Protein AF-A0A7S2SEN0-F1 (afdb_monomer)

Radius of gyration: 26.2 Å; Cα contacts (8 Å, |Δi|>4): 415; chains: 1; bounding box: 75×56×89 Å

Organism: NCBI:txid1034831

Secondary structure (DSSP, 8-state):
-EE-PPB-GGG-BTTB--B-----EETT-HHHHHHTT--HHHHHHHHHHHHHIIIIIISEEES---GGGEEE-TTS-EEE---TTEEE--HHHHHHHHHHHHHHHTT-HHHHHHHHHHTTSS-TTS-SHHHHHHHHHH-HHHHH--GGG--HHHHHHHHHHHHHHTT----HHHHHHHHHHHHHHHHHHHH-TT--HHHHHHHHHHHHHHH---HHHHHHHHHHHEETTEE-HHHHHHHHHHHTTSTT--HHHHHHHHHHHHHSSTTHHHHHHHHHHHHHHHHHS-HHHHHHHHHHHHHHSSPPPGGG-S-HHHHHHHHHHHHHHTSTT--HHHHHHHHHHHHHSTTHHHHHHHHHHHHHHHHHHHHHHHHTTPPPP---S-----------

Foldseek 3Di:
DADEWAWDVVPDDPVRTDTHDADFDFLLCVVVCVVLVAQSLVLLLVVLVVQLCCVLPVQKHQLAQASVQWGQGSVRHIYGRDRPRIDGDDNVRSLLVLLLLLCLLLLVLVVNLVSQCVVVFAPPPDDCVVVSVLLCVLPVVSVVDHLQQDALVSSVVSVVVSVVVHVTDDDPVVVSVSSSLNNSQVSNCSNPVSDHSSLVSLLVSLLCLLQPPPPSSVVSNCCQQDDPLAGDLVSVLVSLLSVLPDPPHDLLNSVLSVLVCCQDPVNVSVLVSVLVVVVVVVLVDDPVNVVVQVCCCVPVVDGDALVVDPDVSVSSVVSSVVSSCPRPNDPVVSVVVSVVVSCPDPRVVVSVVVSVVVVVVVVVVVVVCVVVVHDRDPDDPDDDPDDDDDDD

Structure (mmCIF, N/CA/C/O backbone):
data_AF-A0A7S2SEN0-F1
#
_entry.id   AF-A0A7S2SEN0-F1
#
loop_
_atom_site.group_PDB
_atom_site.id
_atom_site.type_symbol
_atom_site.label_atom_id
_atom_site.label_alt_id
_atom_site.label_comp_id
_atom_site.label_asym_id
_atom_site.label_entity_id
_atom_site.label_seq_id
_atom_site.pdbx_PDB_ins_code
_atom_site.Cartn_x
_atom_site.Cartn_y
_atom_site.Cartn_z
_atom_site.occupancy
_atom_site.B_iso_or_equiv
_atom_site.auth_seq_id
_atom_site.auth_comp_id
_atom_site.auth_asym_id
_atom_site.auth_atom_id
_atom_site.pdbx_PDB_model_num
ATOM 1 N N . ASP A 1 1 ? 11.481 11.919 -13.117 1.00 90.31 1 ASP A N 1
ATOM 2 C CA . ASP A 1 1 ? 12.390 10.778 -12.864 1.00 90.31 1 ASP A CA 1
ATOM 3 C C . ASP A 1 1 ? 12.234 9.613 -13.844 1.00 90.31 1 ASP A C 1
ATOM 5 O O . ASP A 1 1 ? 13.196 8.882 -14.040 1.00 90.31 1 ASP A O 1
ATOM 9 N N . VAL A 1 2 ? 11.089 9.457 -14.525 1.00 95.19 2 VAL A N 1
ATOM 10 C CA . VAL A 1 2 ? 10.879 8.403 -15.540 1.00 95.19 2 VAL A CA 1
ATOM 11 C C . VAL A 1 2 ? 11.069 8.940 -16.967 1.00 95.19 2 VAL A C 1
ATOM 13 O O . VAL A 1 2 ? 10.722 10.088 -17.253 1.00 95.19 2 VAL A O 1
ATOM 16 N N . PHE A 1 3 ? 11.618 8.116 -17.860 1.00 96.25 3 PHE A N 1
ATOM 17 C CA . PHE A 1 3 ? 11.753 8.358 -19.296 1.00 96.25 3 PHE A CA 1
ATOM 18 C C . PHE A 1 3 ? 11.053 7.248 -20.092 1.00 96.25 3 PHE A C 1
ATOM 20 O O . PHE A 1 3 ? 11.136 6.072 -19.746 1.00 96.25 3 PHE A O 1
ATOM 27 N N . ILE A 1 4 ? 10.361 7.623 -21.166 1.00 96.00 4 ILE A N 1
ATOM 28 C CA . ILE A 1 4 ? 9.697 6.684 -22.075 1.00 96.00 4 ILE A CA 1
ATOM 29 C C . ILE A 1 4 ? 10.170 7.027 -23.491 1.00 96.00 4 ILE A C 1
ATOM 31 O O . ILE A 1 4 ? 9.934 8.160 -23.923 1.00 96.00 4 ILE A O 1
ATOM 35 N N . PRO A 1 5 ? 10.828 6.097 -24.212 1.00 96.50 5 PRO A N 1
ATOM 36 C CA . PRO A 1 5 ? 11.298 6.341 -25.567 1.00 96.50 5 PRO A CA 1
ATOM 37 C C . PRO A 1 5 ? 10.140 6.707 -26.488 1.00 96.50 5 PRO A C 1
ATOM 39 O O . PRO A 1 5 ? 9.090 6.056 -26.495 1.00 96.50 5 PRO A O 1
ATOM 42 N N . ARG A 1 6 ? 10.335 7.726 -27.326 1.00 97.31 6 ARG A N 1
ATOM 43 C CA . ARG A 1 6 ? 9.335 8.056 -28.338 1.00 97.31 6 ARG A CA 1
ATOM 44 C C . ARG A 1 6 ? 9.205 6.916 -29.349 1.00 97.31 6 ARG A C 1
ATOM 46 O O . ARG A 1 6 ? 10.175 6.536 -29.997 1.00 97.31 6 ARG A O 1
ATOM 53 N N . VAL A 1 7 ? 7.987 6.423 -29.559 1.00 97.19 7 VAL A N 1
ATOM 54 C CA . VAL A 1 7 ? 7.685 5.498 -30.662 1.00 97.19 7 VAL A CA 1
ATOM 55 C C . VAL A 1 7 ? 7.633 6.272 -31.983 1.00 97.19 7 VAL A C 1
ATOM 57 O O . VAL A 1 7 ? 7.098 7.382 -32.032 1.00 97.19 7 VAL A O 1
ATOM 60 N N . TYR A 1 8 ? 8.151 5.681 -33.065 1.00 97.69 8 TYR A N 1
ATOM 61 C CA . TYR A 1 8 ? 8.058 6.196 -34.435 1.00 97.69 8 TYR A CA 1
ATOM 62 C C . TYR A 1 8 ? 7.045 5.366 -35.242 1.00 97.69 8 TYR A C 1
ATOM 64 O O . TYR A 1 8 ? 7.422 4.352 -35.841 1.00 97.69 8 TYR A O 1
ATOM 72 N N . PRO A 1 9 ? 5.757 5.770 -35.308 1.00 96.94 9 PRO A N 1
ATOM 73 C CA . PRO A 1 9 ? 4.712 4.951 -35.924 1.00 96.94 9 PRO A CA 1
ATOM 74 C C . PRO A 1 9 ? 4.934 4.717 -37.420 1.00 96.94 9 PRO A C 1
ATOM 76 O O . PRO A 1 9 ? 4.642 3.641 -37.923 1.00 96.94 9 PRO A O 1
ATOM 79 N N . THR A 1 10 ? 5.502 5.697 -38.128 1.00 97.69 10 THR A N 1
ATOM 80 C CA . THR A 1 10 ? 5.795 5.613 -39.570 1.00 97.69 10 THR A CA 1
ATOM 81 C C . THR A 1 10 ? 6.913 4.629 -39.912 1.00 97.69 10 THR A C 1
ATOM 83 O O . THR A 1 10 ? 7.006 4.193 -41.055 1.00 97.69 10 THR A O 1
ATOM 86 N N . LEU A 1 11 ? 7.752 4.281 -38.933 1.00 97.56 11 LEU A N 1
ATOM 87 C CA . LEU A 1 11 ? 8.831 3.296 -39.049 1.00 97.56 11 LEU A CA 1
ATOM 88 C C . LEU A 1 11 ? 8.476 1.977 -38.346 1.00 97.56 11 LEU A C 1
ATOM 90 O O . LEU A 1 11 ? 9.330 1.102 -38.213 1.00 97.56 11 LEU A O 1
ATOM 94 N N . SER A 1 12 ? 7.239 1.841 -37.867 1.00 98.00 12 SER A N 1
ATOM 95 C CA . SER A 1 12 ? 6.759 0.662 -37.153 1.00 98.00 12 SER A CA 1
ATOM 96 C C . SER A 1 12 ? 5.737 -0.104 -37.996 1.00 98.00 12 SER A C 1
ATOM 98 O O . SER A 1 12 ? 5.006 0.458 -38.808 1.00 98.00 12 SER A O 1
ATOM 100 N N . THR A 1 13 ? 5.689 -1.417 -37.812 1.00 97.12 13 THR A N 1
ATOM 101 C CA . THR A 1 13 ? 4.756 -2.343 -38.462 1.00 97.12 13 THR A CA 1
ATOM 102 C C . THR A 1 13 ? 4.248 -3.354 -37.435 1.00 97.12 13 THR A C 1
ATOM 104 O O . THR A 1 13 ? 4.696 -3.371 -36.293 1.00 97.12 13 THR A O 1
ATOM 107 N N . GLN A 1 14 ? 3.377 -4.276 -37.847 1.00 95.75 14 GLN A N 1
ATOM 108 C CA . GLN A 1 14 ? 2.935 -5.379 -36.983 1.00 95.75 14 GLN A CA 1
ATOM 109 C C . GLN A 1 14 ? 4.070 -6.304 -36.502 1.00 95.75 14 GLN A C 1
ATOM 111 O O . GLN A 1 14 ? 3.861 -7.071 -35.570 1.00 95.75 14 GLN A O 1
ATOM 116 N N . ARG A 1 15 ? 5.246 -6.283 -37.147 1.00 96.75 15 ARG A N 1
ATOM 117 C CA . ARG A 1 15 ? 6.385 -7.163 -36.817 1.00 96.75 15 ARG A CA 1
ATOM 118 C C . ARG A 1 15 ? 7.652 -6.414 -36.406 1.00 96.75 15 ARG A C 1
ATOM 120 O O . ARG A 1 15 ? 8.642 -7.055 -36.077 1.00 96.75 15 ARG A O 1
ATOM 127 N N . VAL A 1 16 ? 7.645 -5.083 -36.472 1.00 96.94 16 VAL A N 1
ATOM 128 C CA . VAL A 1 16 ? 8.812 -4.239 -36.187 1.00 96.94 16 VAL A CA 1
ATOM 129 C C . VAL A 1 16 ? 8.337 -3.017 -35.416 1.00 96.94 16 VAL A C 1
ATOM 131 O O . VAL A 1 16 ? 7.551 -2.241 -35.949 1.00 96.94 16 VAL A O 1
ATOM 134 N N . LEU A 1 17 ? 8.820 -2.832 -34.191 1.00 96.62 17 LEU A N 1
ATOM 135 C CA . LEU A 1 17 ? 8.613 -1.616 -33.409 1.00 96.62 17 LEU A CA 1
ATOM 136 C C . LEU A 1 17 ? 9.883 -0.768 -33.488 1.00 96.62 17 LEU A C 1
ATOM 138 O O . LEU A 1 17 ? 10.955 -1.234 -33.108 1.00 96.62 17 LEU A O 1
ATOM 142 N N . THR A 1 18 ? 9.759 0.467 -33.971 1.00 97.81 18 THR A N 1
ATOM 143 C CA . THR A 1 18 ? 10.869 1.427 -34.020 1.00 97.81 18 THR A CA 1
ATOM 144 C C . THR A 1 18 ? 10.631 2.527 -32.995 1.00 97.81 18 THR A C 1
ATOM 146 O O . THR A 1 18 ? 9.597 3.199 -33.020 1.00 97.81 18 THR A O 1
ATOM 149 N N . MET A 1 19 ? 11.603 2.737 -32.114 1.00 97.69 19 MET A N 1
ATOM 150 C CA . MET A 1 19 ? 11.551 3.724 -31.037 1.00 97.69 19 MET A CA 1
ATOM 151 C C . MET A 1 19 ? 12.854 4.517 -30.942 1.00 97.69 19 MET A C 1
ATOM 153 O O . MET A 1 19 ? 13.852 4.178 -31.578 1.00 97.69 19 MET A O 1
ATOM 157 N N . GLU A 1 20 ? 12.819 5.605 -30.182 1.00 97.69 20 GLU A N 1
ATOM 158 C CA . GLU A 1 20 ? 13.984 6.411 -29.838 1.00 97.69 20 GLU A CA 1
ATOM 159 C C . GLU A 1 20 ? 15.078 5.548 -29.214 1.00 97.69 20 GLU A C 1
ATOM 161 O O . GLU A 1 20 ? 14.821 4.731 -28.329 1.00 97.69 20 GLU A O 1
ATOM 166 N N . TRP A 1 21 ? 16.302 5.717 -29.713 1.00 96.69 21 TRP A N 1
ATOM 167 C CA . TRP A 1 21 ? 17.459 5.059 -29.133 1.00 96.69 21 TRP A CA 1
ATOM 168 C C . TRP A 1 21 ? 17.780 5.709 -27.792 1.00 96.69 21 TRP A C 1
ATOM 170 O O . TRP A 1 21 ? 17.969 6.922 -27.725 1.00 96.69 21 TRP A O 1
ATOM 180 N N . VAL A 1 22 ? 17.867 4.896 -26.743 1.00 96.25 22 VAL A N 1
ATOM 181 C CA . VAL A 1 22 ? 18.210 5.357 -25.399 1.00 96.25 22 VAL A CA 1
ATOM 182 C C . VAL A 1 22 ? 19.522 4.725 -24.983 1.00 96.25 22 VAL A C 1
ATOM 184 O O . VAL A 1 22 ? 19.644 3.501 -24.936 1.00 96.25 22 VAL A O 1
ATOM 187 N N . GLU A 1 23 ? 20.497 5.566 -24.659 1.00 94.81 23 GLU A N 1
ATOM 188 C CA . GLU A 1 23 ? 21.703 5.120 -23.975 1.00 94.81 23 GLU A CA 1
ATOM 189 C C . GLU A 1 23 ? 21.410 4.938 -22.486 1.00 94.81 23 GLU A C 1
ATOM 191 O O . GLU A 1 23 ? 20.731 5.753 -21.860 1.00 94.81 23 GLU A O 1
ATOM 196 N N . GLY A 1 24 ? 21.920 3.857 -21.908 1.00 94.12 24 GLY A N 1
ATOM 197 C CA . GLY A 1 24 ? 21.749 3.589 -20.492 1.00 94.12 24 GLY A CA 1
ATOM 198 C C . GLY A 1 24 ? 22.365 2.269 -20.063 1.00 94.12 24 GLY A C 1
ATOM 199 O O . GLY A 1 24 ? 22.841 1.478 -20.881 1.00 94.12 24 GLY A O 1
ATOM 200 N N . VAL A 1 25 ? 22.352 2.041 -18.757 1.00 94.19 25 VAL A N 1
ATOM 201 C CA . VAL A 1 25 ? 22.849 0.815 -18.121 1.00 94.19 25 VAL A CA 1
ATOM 202 C C . VAL A 1 25 ? 21.702 0.100 -17.425 1.00 94.19 25 VAL A C 1
ATOM 204 O O . VAL A 1 25 ? 20.773 0.741 -16.940 1.00 94.19 25 VAL A O 1
ATOM 207 N N . ARG A 1 26 ? 21.719 -1.233 -17.389 1.00 90.06 26 ARG A N 1
ATOM 208 C CA . ARG A 1 26 ? 20.656 -1.986 -16.710 1.00 90.06 26 ARG A CA 1
ATOM 209 C C . ARG A 1 26 ? 20.730 -1.770 -15.202 1.00 90.06 26 ARG A C 1
ATOM 211 O O . ARG A 1 26 ? 21.818 -1.641 -14.646 1.00 90.06 26 ARG A O 1
ATOM 218 N N . LEU A 1 27 ? 19.576 -1.819 -14.537 1.00 84.44 27 LEU A N 1
ATOM 219 C CA . LEU A 1 27 ? 19.478 -1.600 -13.086 1.00 84.44 27 LEU A CA 1
ATOM 220 C C . LEU A 1 27 ? 20.262 -2.635 -12.263 1.00 84.44 27 LEU A C 1
ATOM 222 O O . LEU A 1 27 ? 20.718 -2.331 -11.170 1.00 84.44 27 LEU A O 1
ATOM 226 N N . VAL A 1 28 ? 20.449 -3.842 -12.801 1.00 81.56 28 VAL A N 1
ATOM 227 C CA . VAL A 1 28 ? 21.185 -4.935 -12.141 1.00 81.56 28 VAL A CA 1
ATOM 228 C C . VAL A 1 28 ? 22.710 -4.830 -12.300 1.00 81.56 28 VAL A C 1
ATOM 230 O O . VAL A 1 28 ? 23.446 -5.655 -11.769 1.00 81.56 28 VAL A O 1
ATOM 233 N N . GLU A 1 29 ? 23.211 -3.847 -13.056 1.00 86.88 29 GLU A N 1
ATOM 234 C CA . GLU A 1 29 ? 24.643 -3.663 -13.328 1.00 86.88 29 GLU A CA 1
ATOM 235 C C . GLU A 1 29 ? 25.264 -2.623 -12.378 1.00 86.88 29 GLU A C 1
ATOM 237 O O . GLU A 1 29 ? 25.699 -1.549 -12.802 1.00 86.88 29 GLU A O 1
ATOM 242 N N . GLU A 1 30 ? 25.323 -2.953 -11.083 1.00 84.12 30 GLU A N 1
ATOM 243 C CA . GLU A 1 30 ? 25.777 -2.044 -10.015 1.00 84.12 30 GLU A CA 1
ATOM 244 C C . GLU A 1 30 ? 27.115 -1.352 -10.299 1.00 84.12 30 GLU A C 1
ATOM 246 O O . GLU A 1 30 ? 27.263 -0.158 -10.048 1.00 84.12 30 GLU A O 1
ATOM 251 N N . ASP A 1 31 ? 28.103 -2.079 -10.827 1.00 89.06 31 ASP A N 1
ATOM 252 C CA . ASP A 1 31 ? 29.435 -1.521 -11.080 1.00 89.06 31 ASP A CA 1
ATOM 253 C C . ASP A 1 31 ? 29.400 -0.405 -12.126 1.00 89.06 31 ASP A C 1
ATOM 255 O O . ASP A 1 31 ? 30.121 0.589 -12.006 1.00 89.06 31 ASP A O 1
ATOM 259 N N . LYS A 1 32 ? 28.522 -0.529 -13.127 1.00 91.81 32 LYS A N 1
ATOM 260 C CA . LYS A 1 32 ? 28.337 0.511 -14.141 1.00 91.81 32 LYS A CA 1
ATOM 261 C C . LYS A 1 32 ? 27.557 1.696 -13.588 1.00 91.81 32 LYS A C 1
ATOM 263 O O . LYS A 1 32 ? 27.936 2.832 -13.859 1.00 91.81 32 LYS A O 1
ATOM 268 N N . LEU A 1 33 ? 26.528 1.444 -12.777 1.00 91.50 33 LEU A N 1
ATOM 269 C CA . LEU A 1 33 ? 25.792 2.502 -12.079 1.00 91.50 33 LEU A CA 1
ATOM 270 C C . LEU A 1 33 ? 26.729 3.323 -11.182 1.00 91.50 33 LEU A C 1
ATOM 272 O O . LEU A 1 33 ? 26.745 4.550 -11.275 1.00 91.50 33 LEU A O 1
ATOM 276 N N . ARG A 1 34 ? 27.595 2.653 -10.407 1.00 89.38 34 ARG A N 1
ATOM 277 C CA . ARG A 1 34 ? 28.632 3.297 -9.583 1.00 89.38 34 ARG A CA 1
ATOM 278 C C . ARG A 1 34 ? 29.613 4.114 -10.422 1.00 89.38 34 ARG A C 1
ATOM 280 O O . ARG A 1 34 ? 29.915 5.249 -10.060 1.00 89.38 34 ARG A O 1
ATOM 287 N N . ALA A 1 35 ? 30.084 3.579 -11.550 1.00 92.75 35 ALA A N 1
ATOM 288 C CA . ALA A 1 35 ? 30.980 4.305 -12.454 1.00 92.75 35 ALA A CA 1
ATOM 289 C C . ALA A 1 35 ? 30.334 5.577 -13.035 1.00 92.75 35 ALA A C 1
ATOM 291 O O . ALA A 1 35 ? 31.022 6.573 -13.256 1.00 92.75 35 ALA A O 1
ATOM 292 N N . MET A 1 36 ? 29.015 5.554 -13.238 1.00 92.62 36 MET A N 1
ATOM 293 C CA . MET A 1 36 ? 28.216 6.698 -13.683 1.00 92.62 36 MET A CA 1
ATOM 294 C C . MET A 1 36 ? 27.756 7.612 -12.536 1.00 92.62 36 MET A C 1
ATOM 296 O O . MET A 1 36 ? 27.071 8.595 -12.799 1.00 92.62 36 MET A O 1
ATOM 300 N N . GLN A 1 37 ? 28.132 7.317 -11.285 1.00 94.00 37 GLN A N 1
ATOM 301 C CA . GLN A 1 37 ? 27.710 8.056 -10.084 1.00 94.00 37 GLN A CA 1
ATOM 302 C C . GLN A 1 37 ? 26.180 8.115 -9.927 1.00 94.00 37 GLN A C 1
ATOM 304 O O . GLN A 1 37 ? 25.634 9.078 -9.392 1.00 94.00 37 GLN A O 1
ATOM 309 N N . LEU A 1 38 ? 25.488 7.077 -10.399 1.00 93.56 38 LEU A N 1
ATOM 310 C CA . LEU A 1 38 ? 24.049 6.921 -10.241 1.00 93.56 38 LEU A CA 1
ATOM 311 C C . LEU A 1 38 ? 23.749 6.137 -8.969 1.00 93.56 38 LEU A C 1
ATOM 313 O O . LEU A 1 38 ? 24.438 5.165 -8.659 1.00 93.56 38 LEU A O 1
ATOM 317 N N . ASP A 1 39 ? 22.700 6.551 -8.264 1.00 89.62 39 ASP A N 1
ATOM 318 C CA . ASP A 1 39 ? 22.200 5.871 -7.074 1.00 89.62 39 ASP A CA 1
ATOM 319 C C . ASP A 1 39 ? 21.179 4.783 -7.473 1.00 89.62 39 ASP A C 1
ATOM 321 O O . ASP A 1 39 ? 20.076 5.120 -7.926 1.00 89.62 39 ASP A O 1
ATOM 325 N N . PRO A 1 40 ? 21.512 3.485 -7.324 1.00 87.69 40 PRO A N 1
ATOM 326 C CA . PRO A 1 40 ? 20.590 2.397 -7.633 1.00 87.69 40 PRO A CA 1
ATOM 327 C C . PRO A 1 40 ? 19.337 2.424 -6.753 1.00 87.69 40 PRO A C 1
ATOM 329 O O . PRO A 1 40 ? 18.260 2.077 -7.236 1.00 87.69 40 PRO A O 1
ATOM 332 N N . ALA A 1 41 ? 19.452 2.870 -5.495 1.00 87.31 41 ALA A N 1
ATOM 333 C CA . ALA A 1 41 ? 18.328 2.907 -4.562 1.00 87.31 41 ALA A CA 1
ATOM 334 C C . ALA A 1 41 ? 17.267 3.897 -5.042 1.00 87.31 41 ALA A C 1
ATOM 336 O O . ALA A 1 41 ? 16.092 3.553 -5.123 1.00 87.31 41 ALA A O 1
ATOM 337 N N . LYS A 1 42 ? 17.688 5.081 -5.498 1.00 90.12 42 LYS A N 1
ATOM 338 C CA . LYS A 1 42 ? 16.785 6.080 -6.081 1.00 90.12 42 LYS A CA 1
ATOM 339 C C . LYS A 1 42 ? 16.054 5.577 -7.334 1.00 90.12 42 LYS A C 1
ATOM 341 O O . LYS A 1 42 ? 14.884 5.899 -7.547 1.00 90.12 42 LYS A O 1
ATOM 346 N N . LEU A 1 43 ? 16.732 4.815 -8.194 1.00 92.12 43 LEU A N 1
ATOM 347 C CA . LEU A 1 43 ? 16.127 4.262 -9.413 1.00 92.12 43 LEU A CA 1
ATOM 348 C C . LEU A 1 43 ? 15.091 3.181 -9.093 1.00 92.12 43 LEU A C 1
ATOM 350 O O . LEU A 1 43 ? 14.030 3.149 -9.716 1.00 92.12 43 LEU A O 1
ATOM 354 N N . VAL A 1 44 ? 15.394 2.320 -8.120 1.00 90.31 44 VAL A N 1
ATOM 355 C CA . VAL A 1 44 ? 14.466 1.304 -7.612 1.00 90.31 44 VAL A CA 1
ATOM 356 C C . VAL A 1 44 ? 13.264 1.948 -6.929 1.00 90.31 44 VAL A C 1
ATOM 358 O O . VAL A 1 44 ? 12.138 1.570 -7.234 1.00 90.31 44 VAL A O 1
ATOM 361 N N . ASP A 1 45 ? 13.474 2.950 -6.079 1.00 88.69 45 ASP A N 1
ATOM 362 C CA . ASP A 1 45 ? 12.388 3.712 -5.456 1.00 88.69 45 ASP A CA 1
ATOM 363 C C . ASP A 1 45 ? 11.479 4.332 -6.531 1.00 88.69 45 ASP A C 1
ATOM 365 O O . ASP A 1 45 ? 10.270 4.111 -6.553 1.00 88.69 45 ASP A O 1
ATOM 369 N N . THR A 1 46 ? 12.071 4.970 -7.549 1.00 92.38 46 THR A N 1
ATOM 370 C CA . THR A 1 46 ? 11.320 5.500 -8.701 1.00 92.38 46 THR A CA 1
ATOM 371 C C . THR A 1 46 ? 10.510 4.410 -9.420 1.00 92.38 46 THR A C 1
ATOM 373 O O . THR A 1 46 ? 9.369 4.653 -9.818 1.00 92.38 46 THR A O 1
ATOM 376 N N . LEU A 1 47 ? 11.078 3.211 -9.602 1.00 93.12 47 LEU A N 1
ATOM 377 C CA . LEU A 1 47 ? 10.415 2.060 -10.227 1.00 93.12 47 LEU A CA 1
ATOM 378 C C . LEU A 1 47 ? 9.207 1.595 -9.405 1.00 93.12 47 LEU A C 1
ATOM 380 O O . LEU A 1 47 ? 8.113 1.445 -9.959 1.00 93.12 47 LEU A O 1
ATOM 384 N N . VAL A 1 48 ? 9.398 1.389 -8.103 1.00 91.12 48 VAL A N 1
ATOM 385 C CA . VAL A 1 48 ? 8.356 0.936 -7.177 1.00 91.12 48 VAL A CA 1
ATOM 386 C C . VAL A 1 48 ? 7.239 1.971 -7.103 1.00 91.12 48 VAL A C 1
ATOM 388 O O . VAL A 1 48 ? 6.089 1.640 -7.389 1.00 91.12 48 VAL A O 1
ATOM 391 N N . GLN A 1 49 ? 7.566 3.233 -6.819 1.00 89.12 49 GLN A N 1
ATOM 392 C CA . GLN A 1 49 ? 6.587 4.313 -6.688 1.00 89.12 49 GLN A CA 1
ATOM 393 C C . GLN A 1 49 ? 5.791 4.524 -7.982 1.00 89.12 49 GLN A C 1
ATOM 395 O O . GLN A 1 49 ? 4.566 4.671 -7.953 1.00 89.12 49 GLN A O 1
ATOM 400 N N . CYS A 1 50 ? 6.456 4.480 -9.143 1.00 92.31 50 CYS A N 1
ATOM 401 C CA . CYS A 1 50 ? 5.781 4.571 -10.438 1.00 92.31 50 CYS A CA 1
ATOM 402 C C . CYS A 1 50 ? 4.803 3.406 -10.653 1.00 92.31 50 CYS A C 1
ATOM 404 O O . CYS A 1 50 ? 3.665 3.630 -11.067 1.00 92.31 50 CYS A O 1
ATOM 406 N N . SER A 1 51 ? 5.219 2.181 -10.331 1.00 92.75 51 SER A N 1
ATOM 407 C CA . SER A 1 51 ? 4.404 0.979 -10.531 1.00 92.75 51 SER A CA 1
ATOM 408 C C . SER A 1 51 ? 3.211 0.913 -9.572 1.00 92.75 51 SER A C 1
ATOM 410 O O . SER A 1 51 ? 2.101 0.576 -9.987 1.00 92.75 51 SER A O 1
ATOM 412 N N . LEU A 1 52 ? 3.404 1.296 -8.306 1.00 89.44 52 LEU A N 1
ATOM 413 C CA . LEU A 1 52 ? 2.328 1.371 -7.316 1.00 89.44 52 LEU A CA 1
ATOM 414 C C . LEU A 1 52 ? 1.276 2.415 -7.709 1.00 89.44 52 LEU A C 1
ATOM 416 O O . LEU A 1 52 ? 0.085 2.110 -7.659 1.00 89.44 52 LEU A O 1
ATOM 420 N N . ARG A 1 53 ? 1.687 3.603 -8.178 1.00 88.50 53 ARG A N 1
ATOM 421 C CA . ARG A 1 53 ? 0.760 4.634 -8.689 1.00 88.50 53 ARG A CA 1
ATOM 422 C C . ARG A 1 53 ? -0.008 4.149 -9.919 1.00 88.50 53 ARG A C 1
ATOM 424 O O . ARG A 1 53 ? -1.236 4.209 -9.943 1.00 88.50 53 ARG A O 1
ATOM 431 N N . GLN A 1 54 ? 0.690 3.578 -10.901 1.00 92.25 54 GLN A N 1
ATOM 432 C CA . GLN A 1 54 ? 0.060 2.979 -12.082 1.00 92.25 54 GLN A CA 1
ATOM 433 C C . GLN A 1 54 ? -1.039 1.970 -11.707 1.00 92.25 54 GLN A C 1
ATOM 435 O O . GLN A 1 54 ? -2.137 1.994 -12.269 1.00 92.25 54 GLN A O 1
ATOM 440 N N . MET A 1 55 ? -0.759 1.105 -10.730 1.00 91.44 55 MET A N 1
ATOM 441 C CA . MET A 1 55 ? -1.671 0.048 -10.300 1.00 91.44 55 MET A CA 1
ATOM 442 C C . MET A 1 55 ? -2.822 0.562 -9.430 1.00 91.44 55 MET A C 1
ATOM 444 O O . MET A 1 55 ? -3.982 0.287 -9.739 1.00 91.44 55 MET A O 1
ATOM 448 N N . LEU A 1 56 ? -2.526 1.277 -8.344 1.00 86.44 56 LEU A N 1
ATOM 449 C CA . LEU A 1 56 ? -3.508 1.621 -7.313 1.00 86.44 56 LEU A CA 1
ATOM 450 C C . LEU A 1 56 ? -4.250 2.935 -7.599 1.00 86.44 56 LEU A C 1
ATOM 452 O O . LEU A 1 56 ? -5.418 3.076 -7.227 1.00 86.44 56 LEU A O 1
ATOM 456 N N . GLU A 1 57 ? -3.609 3.871 -8.300 1.00 84.06 57 GLU A N 1
ATOM 457 C CA . GLU A 1 57 ? -4.183 5.177 -8.624 1.00 84.06 57 GLU A CA 1
ATOM 458 C C . GLU A 1 57 ? -4.788 5.185 -10.028 1.00 84.06 57 GLU A C 1
ATOM 460 O O . GLU A 1 57 ? -5.987 5.424 -10.192 1.00 84.06 57 GLU A O 1
ATOM 465 N N . ASN A 1 58 ? -3.983 4.874 -11.047 1.00 88.69 58 ASN A N 1
ATOM 466 C CA . ASN A 1 58 ? -4.416 4.984 -12.440 1.00 88.69 58 ASN A CA 1
ATOM 467 C C . ASN A 1 58 ? -5.214 3.763 -12.919 1.00 88.69 58 ASN A C 1
ATOM 469 O O . ASN A 1 58 ? -6.030 3.887 -13.833 1.00 88.69 58 ASN A O 1
ATOM 473 N N . GLY A 1 59 ? -4.995 2.588 -12.320 1.00 90.75 59 GLY A N 1
ATOM 474 C CA . GLY A 1 59 ? -5.604 1.332 -12.760 1.00 90.75 59 GLY A CA 1
ATOM 475 C C . GLY A 1 59 ? -5.124 0.862 -14.132 1.00 90.75 59 GLY A C 1
ATOM 476 O O . GLY A 1 59 ? -5.822 0.093 -14.787 1.00 90.75 59 GLY A O 1
ATOM 477 N N . PHE A 1 60 ? -3.955 1.324 -14.576 1.00 93.94 60 PHE A N 1
ATOM 478 C CA . PHE A 1 60 ? -3.295 0.893 -15.803 1.00 93.94 60 PHE A CA 1
ATOM 479 C C . PHE A 1 60 ? -1.810 0.719 -15.514 1.00 93.94 60 PHE A C 1
ATOM 481 O O . PHE A 1 60 ? -1.113 1.699 -15.257 1.00 93.94 60 PHE A O 1
ATOM 488 N N . PHE A 1 61 ? -1.345 -0.527 -15.520 1.00 94.25 61 PHE A N 1
ATOM 489 C CA . PHE A 1 61 ? -0.051 -0.885 -14.948 1.00 94.25 61 PHE A CA 1
ATOM 490 C C . PHE A 1 61 ? 0.720 -1.885 -15.792 1.00 94.25 61 PHE A C 1
ATOM 492 O O . PHE A 1 61 ? 0.143 -2.667 -16.551 1.00 94.25 61 PHE A O 1
ATOM 499 N N . HIS A 1 62 ? 2.038 -1.859 -15.622 1.00 94.44 62 HIS A N 1
ATOM 500 C CA . HIS A 1 62 ? 2.938 -2.837 -16.206 1.00 94.44 62 HIS A CA 1
ATOM 501 C C . HIS A 1 62 ? 2.965 -4.109 -15.345 1.00 94.44 62 HIS A C 1
ATOM 503 O O . HIS A 1 62 ? 3.514 -4.114 -14.247 1.00 94.44 62 HIS A O 1
ATOM 509 N N . ALA A 1 63 ? 2.406 -5.213 -15.842 1.00 91.38 63 ALA A N 1
ATOM 510 C CA . ALA A 1 63 ? 2.275 -6.467 -15.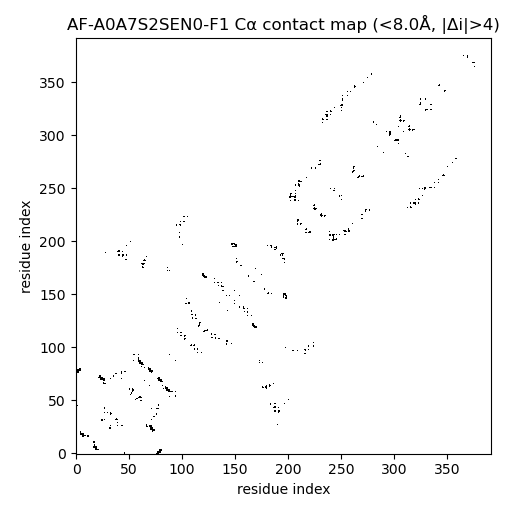095 1.00 91.38 63 ALA A CA 1
ATOM 511 C C . ALA A 1 63 ? 3.596 -7.239 -14.912 1.00 91.38 63 ALA A C 1
ATOM 513 O O . ALA A 1 63 ? 3.671 -8.148 -14.088 1.00 91.38 63 ALA A O 1
ATOM 514 N N . ASP A 1 64 ? 4.630 -6.903 -15.686 1.00 90.19 64 ASP A N 1
ATOM 515 C CA . ASP A 1 64 ? 5.954 -7.534 -15.586 1.00 90.19 64 ASP A CA 1
ATOM 516 C C . ASP A 1 64 ? 7.113 -6.567 -15.906 1.00 90.19 64 ASP A C 1
ATOM 518 O O . ASP A 1 64 ? 7.686 -6.633 -16.995 1.00 90.19 64 ASP A O 1
ATOM 522 N N . PRO A 1 65 ? 7.439 -5.604 -15.023 1.00 89.62 65 PRO A N 1
ATOM 523 C CA . PRO A 1 65 ? 8.491 -4.615 -15.268 1.00 89.62 65 PRO A CA 1
ATOM 524 C C . PRO A 1 65 ? 9.889 -5.242 -15.096 1.00 89.62 65 PRO A C 1
ATOM 526 O O . PRO A 1 65 ? 10.661 -4.884 -14.208 1.00 89.62 65 PRO A O 1
ATOM 529 N N . HIS A 1 66 ? 10.209 -6.233 -15.926 1.00 86.56 66 HIS A N 1
ATOM 530 C CA . HIS A 1 66 ? 11.425 -7.027 -15.825 1.00 86.56 66 HIS A CA 1
ATOM 531 C C . HIS A 1 66 ? 12.682 -6.165 -16.032 1.00 86.56 66 HIS A C 1
ATOM 533 O O . HIS A 1 66 ? 12.762 -5.385 -16.982 1.00 86.56 66 HIS A O 1
ATOM 539 N N . ALA A 1 67 ? 13.721 -6.369 -15.210 1.00 86.38 67 ALA A N 1
ATOM 540 C CA . ALA A 1 67 ? 14.960 -5.574 -15.250 1.00 86.38 67 ALA A CA 1
ATOM 541 C C . ALA A 1 67 ? 15.648 -5.512 -16.621 1.00 86.38 67 ALA A C 1
ATOM 543 O O . ALA A 1 67 ? 16.355 -4.554 -16.916 1.00 86.38 67 ALA A O 1
ATOM 544 N N . GLY A 1 68 ? 15.454 -6.528 -17.465 1.00 87.62 68 GLY A N 1
ATOM 545 C CA . GLY A 1 68 ? 15.987 -6.548 -18.831 1.00 87.62 68 GLY A CA 1
ATOM 546 C C . GLY A 1 68 ? 15.454 -5.425 -19.731 1.00 87.62 68 GLY A C 1
ATOM 547 O O . GLY A 1 68 ? 16.148 -5.038 -20.669 1.00 87.62 68 GLY A O 1
ATOM 548 N N . ASN A 1 69 ? 14.273 -4.891 -19.414 1.00 91.75 69 ASN A N 1
ATOM 549 C CA . ASN A 1 69 ? 13.586 -3.836 -20.158 1.00 91.75 69 ASN A CA 1
ATOM 550 C C . ASN A 1 69 ? 13.681 -2.465 -19.470 1.00 91.75 69 ASN A C 1
ATOM 552 O O . ASN A 1 69 ? 13.016 -1.518 -19.891 1.00 91.75 69 ASN A O 1
ATOM 556 N N . LEU A 1 70 ? 14.493 -2.363 -18.416 1.00 93.88 70 LEU A N 1
ATOM 557 C CA . LEU A 1 70 ? 14.692 -1.145 -17.644 1.00 93.88 70 LEU A CA 1
ATOM 558 C C . LEU A 1 70 ? 16.134 -0.660 -17.796 1.00 93.88 70 LEU A C 1
ATOM 560 O O . LEU A 1 70 ? 17.085 -1.432 -17.642 1.00 93.88 70 LEU A O 1
ATOM 564 N N . LEU A 1 71 ? 16.295 0.633 -18.067 1.00 95.31 71 LEU A N 1
ATOM 565 C CA . LEU A 1 71 ? 17.599 1.286 -18.149 1.00 95.31 71 LEU A CA 1
ATOM 566 C C . LEU A 1 71 ? 17.670 2.482 -17.204 1.00 95.31 71 LEU A C 1
ATOM 568 O O . LEU A 1 71 ? 16.704 3.217 -17.039 1.00 95.31 71 LEU A O 1
ATOM 572 N N . ALA A 1 72 ? 18.847 2.717 -16.646 1.00 96.25 72 ALA A N 1
ATOM 573 C CA . ALA A 1 72 ? 19.225 3.987 -16.057 1.00 96.25 72 ALA A CA 1
ATOM 574 C C . ALA A 1 72 ? 19.898 4.844 -17.133 1.00 96.25 72 ALA A C 1
ATOM 576 O O . ALA A 1 72 ? 20.926 4.440 -17.688 1.00 96.25 72 ALA A O 1
ATOM 577 N N . THR A 1 73 ? 19.318 6.001 -17.453 1.00 96.25 73 THR A N 1
ATOM 578 C CA . THR A 1 73 ? 19.922 6.938 -18.413 1.00 96.25 73 THR A CA 1
ATOM 579 C C . THR A 1 73 ? 21.112 7.675 -17.778 1.00 96.25 73 THR A C 1
ATOM 581 O O . THR A 1 73 ? 21.189 7.751 -16.548 1.00 96.25 73 THR A O 1
ATOM 584 N N . PRO A 1 74 ? 22.033 8.262 -18.568 1.00 93.62 74 PRO A N 1
ATOM 585 C CA . PRO A 1 74 ? 23.139 9.073 -18.048 1.00 93.62 74 PRO A CA 1
ATOM 586 C C . PRO A 1 74 ? 22.707 10.238 -17.150 1.00 93.62 74 PRO A C 1
ATOM 588 O O . PRO A 1 74 ? 23.444 10.635 -16.255 1.00 93.62 74 PRO A O 1
ATOM 591 N N . GLU A 1 75 ? 21.497 10.762 -17.348 1.00 93.88 75 GLU A N 1
ATOM 592 C CA . GLU A 1 75 ? 20.906 11.826 -16.529 1.00 93.88 75 GLU A CA 1
ATOM 593 C C . GLU A 1 75 ? 20.271 11.304 -15.227 1.00 93.88 75 GLU A C 1
ATOM 595 O O . GLU A 1 75 ? 19.667 12.080 -14.486 1.00 93.88 75 GLU A O 1
ATOM 600 N N . GLY A 1 76 ? 20.354 9.998 -14.959 1.00 93.31 76 GLY A N 1
ATOM 601 C CA . GLY A 1 76 ? 19.785 9.362 -13.774 1.00 93.31 76 GLY A CA 1
ATOM 602 C C . GLY A 1 76 ? 18.270 9.167 -13.830 1.00 93.31 76 GLY A C 1
ATOM 603 O O . GLY A 1 76 ? 17.625 9.146 -12.783 1.00 93.31 76 GLY A O 1
ATOM 604 N N . LYS A 1 77 ? 17.685 9.040 -15.030 1.00 95.88 77 LYS A N 1
ATOM 605 C CA . LYS A 1 77 ? 16.262 8.703 -15.196 1.00 95.88 77 LYS A CA 1
ATOM 606 C C . LYS A 1 77 ? 16.064 7.198 -15.344 1.00 95.88 77 LYS A C 1
ATOM 608 O O . LYS A 1 77 ? 16.883 6.519 -15.960 1.00 95.88 77 LYS A O 1
ATOM 613 N N . LEU A 1 78 ? 14.933 6.702 -14.852 1.00 96.19 78 LEU A N 1
ATOM 614 C CA . LEU A 1 78 ? 14.470 5.339 -15.097 1.00 96.19 78 LEU A CA 1
ATOM 615 C C . LEU A 1 78 ? 13.757 5.267 -16.453 1.00 96.19 78 LEU A C 1
ATOM 617 O O . LEU A 1 78 ? 12.709 5.880 -16.634 1.00 96.19 78 LEU A O 1
ATOM 621 N N . CYS A 1 79 ? 14.303 4.512 -17.397 1.00 96.44 79 CYS A N 1
ATOM 622 C CA . CYS A 1 79 ? 13.751 4.317 -18.730 1.00 96.44 79 CYS A CA 1
ATOM 623 C C . CYS A 1 79 ? 13.068 2.951 -18.864 1.00 96.44 79 CYS A C 1
ATOM 625 O O . CYS A 1 79 ? 13.688 1.925 -18.583 1.00 96.44 79 CYS A O 1
ATOM 627 N N . TYR A 1 80 ? 11.822 2.949 -19.346 1.00 95.62 80 TYR A N 1
ATOM 628 C CA . TYR A 1 80 ? 11.082 1.742 -19.724 1.00 95.62 80 TYR A CA 1
ATOM 629 C C . TYR A 1 80 ? 11.177 1.514 -21.231 1.00 95.62 80 TYR A C 1
ATOM 631 O O . TYR A 1 80 ? 10.777 2.376 -22.013 1.00 95.62 80 TYR A O 1
ATOM 639 N N . LEU A 1 81 ? 11.672 0.347 -21.641 1.00 94.50 81 LEU A N 1
ATOM 640 C CA . LEU A 1 81 ? 11.778 -0.034 -23.054 1.00 94.50 81 LEU A CA 1
ATOM 641 C C . LEU A 1 81 ? 10.593 -0.865 -23.550 1.00 94.50 81 LEU A C 1
ATOM 643 O O . LEU A 1 81 ? 10.318 -0.882 -24.748 1.00 94.50 81 LEU A O 1
ATOM 647 N N . ASP A 1 82 ? 9.922 -1.572 -22.645 1.00 93.00 82 ASP A N 1
ATOM 648 C CA . ASP A 1 82 ? 8.861 -2.520 -22.966 1.00 93.00 82 ASP A CA 1
ATOM 649 C C . ASP A 1 82 ? 7.569 -2.134 -22.244 1.00 93.00 82 ASP A C 1
ATOM 651 O O . ASP A 1 82 ? 7.590 -1.671 -21.105 1.00 93.00 82 ASP A O 1
ATOM 655 N N . PHE A 1 83 ? 6.460 -2.314 -22.954 1.00 93.56 83 PHE A N 1
ATOM 656 C CA . PHE A 1 83 ? 5.085 -2.118 -22.496 1.00 93.56 83 PHE A CA 1
ATOM 657 C C . PHE A 1 83 ? 4.179 -3.246 -23.034 1.00 93.56 83 PHE A C 1
ATOM 659 O O . PHE A 1 83 ? 2.977 -3.071 -23.222 1.00 93.56 83 PHE A O 1
ATOM 666 N N . GLY A 1 84 ? 4.746 -4.412 -23.353 1.00 90.81 84 GLY A N 1
ATOM 667 C CA . GLY A 1 84 ? 4.036 -5.545 -23.945 1.00 90.81 84 GLY A CA 1
ATOM 668 C C . GLY A 1 84 ? 3.087 -6.250 -22.976 1.00 90.81 84 GLY A C 1
ATOM 669 O O . GLY A 1 84 ? 2.135 -6.892 -23.413 1.00 90.81 84 GLY A O 1
ATOM 670 N N . MET A 1 85 ? 3.307 -6.101 -21.666 1.00 91.81 85 MET A N 1
ATOM 671 C CA . MET A 1 85 ? 2.455 -6.661 -20.612 1.00 91.81 85 MET A CA 1
ATOM 672 C C . MET A 1 85 ? 1.784 -5.572 -19.776 1.00 91.81 85 MET A C 1
ATOM 674 O O . MET A 1 85 ? 1.872 -5.566 -18.551 1.00 91.81 85 MET A O 1
ATOM 678 N N . MET A 1 86 ? 1.088 -4.649 -20.438 1.00 93.50 86 MET A N 1
ATOM 679 C CA . MET A 1 86 ? 0.203 -3.713 -19.745 1.00 93.50 86 MET A CA 1
ATOM 680 C C . MET A 1 86 ? -1.141 -4.364 -19.416 1.00 93.50 86 MET A C 1
ATOM 682 O O . MET A 1 86 ? -1.658 -5.192 -20.167 1.00 93.50 86 MET A O 1
ATOM 686 N N . SER A 1 87 ? -1.720 -4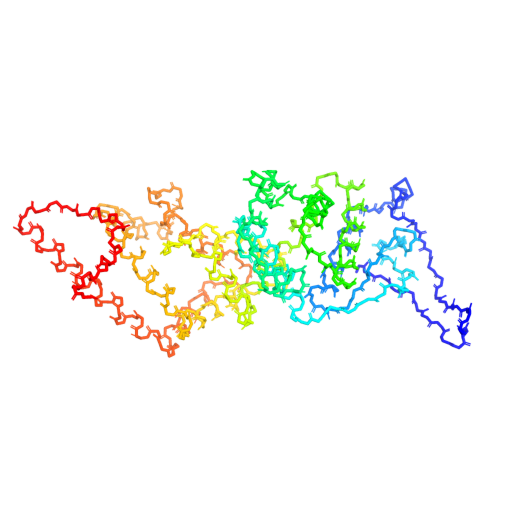.002 -18.279 1.00 92.38 87 SER A N 1
ATOM 687 C CA . SER A 1 87 ? -3.007 -4.515 -17.812 1.00 92.38 87 SER A CA 1
ATOM 688 C C . SER A 1 87 ? -3.823 -3.421 -17.139 1.00 92.38 87 SER A C 1
ATOM 690 O O . SER A 1 87 ? -3.284 -2.407 -16.695 1.00 92.38 87 SER A O 1
ATOM 692 N N . TYR A 1 88 ? -5.135 -3.634 -17.077 1.00 91.94 88 TYR A N 1
ATOM 693 C CA . TYR A 1 88 ? -6.063 -2.743 -16.393 1.00 91.94 88 TYR A CA 1
ATOM 694 C C . TYR A 1 88 ? -6.522 -3.366 -15.076 1.00 91.94 88 TYR A C 1
ATOM 696 O O . TYR A 1 88 ? -6.734 -4.576 -15.005 1.00 91.94 88 TYR A O 1
ATOM 704 N N . VAL A 1 89 ? -6.690 -2.525 -14.058 1.00 89.69 89 VAL A N 1
ATOM 705 C CA . VAL A 1 89 ? -7.320 -2.875 -12.781 1.00 89.69 89 VAL A CA 1
ATOM 706 C C . VAL A 1 89 ? -8.491 -1.933 -12.572 1.00 89.69 89 VAL A C 1
ATOM 708 O O . VAL A 1 89 ? -8.320 -0.714 -12.456 1.00 89.69 89 VAL A O 1
ATOM 711 N N . GLU A 1 90 ? -9.694 -2.490 -12.537 1.00 90.31 90 GLU A N 1
ATOM 712 C CA . GLU A 1 90 ? -10.914 -1.716 -12.347 1.00 90.31 90 GLU A CA 1
ATOM 713 C C . GLU A 1 90 ? -10.976 -1.096 -10.948 1.00 90.31 90 GLU A C 1
ATOM 715 O O . GLU A 1 90 ? -10.353 -1.580 -10.005 1.00 90.31 90 GLU A O 1
ATOM 720 N N . ALA A 1 91 ? -11.754 -0.023 -10.786 1.00 88.12 91 ALA A N 1
ATOM 721 C CA . ALA A 1 91 ? -11.822 0.705 -9.517 1.00 88.12 91 ALA A CA 1
ATOM 722 C C . ALA A 1 91 ? -12.202 -0.196 -8.330 1.00 88.12 91 ALA A C 1
ATOM 724 O O . ALA A 1 91 ? -11.551 -0.135 -7.290 1.00 88.12 91 ALA A O 1
ATOM 725 N N . HIS A 1 92 ? -13.190 -1.077 -8.516 1.00 86.50 92 HIS A N 1
ATOM 726 C CA . HIS A 1 92 ? -13.621 -2.015 -7.479 1.00 86.50 92 HIS A CA 1
ATOM 727 C C . HIS A 1 92 ? -12.513 -3.015 -7.104 1.00 86.50 92 HIS A C 1
ATOM 729 O O . HIS A 1 92 ? -12.317 -3.313 -5.933 1.00 86.50 92 HIS A O 1
ATOM 735 N N . GLN A 1 93 ? -11.717 -3.466 -8.078 1.00 88.62 93 GLN A N 1
ATOM 736 C CA . GLN A 1 93 ? -10.596 -4.379 -7.845 1.00 88.62 93 GLN A CA 1
ATOM 737 C C . GLN A 1 93 ? -9.474 -3.691 -7.066 1.00 88.62 93 GLN A C 1
ATOM 739 O O . GLN A 1 93 ? -8.900 -4.297 -6.164 1.00 88.62 93 GLN A O 1
ATOM 744 N N . ARG A 1 94 ? -9.182 -2.418 -7.373 1.00 88.50 94 ARG A N 1
ATOM 745 C CA . ARG A 1 94 ? -8.200 -1.618 -6.618 1.00 88.50 94 ARG A CA 1
ATOM 746 C C . ARG A 1 94 ? -8.618 -1.462 -5.161 1.00 88.50 94 ARG A C 1
ATOM 748 O O . ARG A 1 94 ? -7.784 -1.613 -4.274 1.00 88.50 94 ARG A O 1
ATOM 755 N N . ILE A 1 95 ? -9.907 -1.222 -4.922 1.00 88.75 95 ILE A N 1
ATOM 756 C CA . ILE A 1 95 ? -10.480 -1.181 -3.575 1.00 88.75 95 ILE A CA 1
ATOM 757 C C . ILE A 1 95 ? -10.300 -2.530 -2.869 1.00 88.75 95 ILE A C 1
ATOM 759 O O . ILE A 1 95 ? -9.774 -2.554 -1.762 1.00 88.75 95 ILE A O 1
ATOM 763 N N . SER A 1 96 ? -10.606 -3.653 -3.526 1.00 90.06 96 SER A N 1
ATOM 764 C CA . SER A 1 96 ? -10.409 -4.981 -2.929 1.00 90.06 96 SER A CA 1
ATOM 765 C C . SER A 1 96 ? -8.943 -5.293 -2.607 1.00 90.06 96 SER A C 1
ATOM 767 O O . SER A 1 96 ? -8.668 -5.955 -1.613 1.00 90.06 96 SER A O 1
ATOM 769 N N . ILE A 1 97 ? -7.979 -4.803 -3.396 1.00 88.75 97 ILE A N 1
ATOM 770 C CA . ILE A 1 97 ? -6.545 -4.937 -3.071 1.00 88.75 97 ILE A CA 1
ATOM 771 C C . ILE A 1 97 ? -6.215 -4.168 -1.786 1.00 88.75 97 ILE A C 1
ATOM 773 O O . ILE A 1 97 ? -5.522 -4.692 -0.915 1.00 88.75 97 ILE A O 1
ATOM 777 N N . ILE A 1 98 ? -6.734 -2.945 -1.651 1.00 88.50 98 ILE A N 1
ATOM 778 C CA . ILE A 1 98 ? -6.564 -2.122 -0.448 1.00 88.50 98 ILE A CA 1
ATOM 779 C C . ILE A 1 98 ? -7.198 -2.820 0.767 1.00 88.50 98 ILE A C 1
ATOM 781 O O . ILE A 1 98 ? -6.532 -2.963 1.792 1.00 88.50 98 ILE A O 1
ATOM 785 N N . GLU A 1 99 ? -8.437 -3.315 0.646 1.00 88.38 99 GLU A N 1
ATOM 786 C CA . GLU A 1 99 ? -9.116 -4.091 1.697 1.00 88.38 99 GLU A CA 1
ATOM 787 C C . GLU A 1 99 ? -8.296 -5.328 2.098 1.00 88.38 99 GLU A C 1
ATOM 789 O O . GLU A 1 99 ? -8.106 -5.583 3.287 1.00 88.38 99 GLU A O 1
ATOM 794 N N . ALA A 1 100 ? -7.746 -6.071 1.131 1.00 88.88 100 ALA A N 1
ATOM 795 C CA . ALA A 1 100 ? -6.964 -7.275 1.402 1.00 88.88 100 ALA A CA 1
ATOM 796 C C . ALA A 1 100 ? -5.704 -6.971 2.223 1.00 88.88 100 ALA A C 1
ATOM 798 O O . ALA A 1 100 ? -5.435 -7.657 3.211 1.00 88.88 100 ALA A O 1
ATOM 799 N N . VAL A 1 101 ? -4.957 -5.919 1.864 1.00 84.88 101 VAL A N 1
ATOM 800 C CA . VAL A 1 101 ? -3.779 -5.493 2.639 1.00 84.88 101 VAL A CA 1
ATOM 801 C C . VAL A 1 101 ? -4.194 -5.034 4.036 1.00 84.88 101 VAL A C 1
ATOM 803 O O . VAL A 1 101 ? -3.548 -5.401 5.016 1.00 84.88 101 VAL A O 1
ATOM 806 N N . VAL A 1 102 ? -5.296 -4.290 4.149 1.00 81.44 102 VAL A N 1
ATOM 807 C CA . VAL A 1 102 ? -5.845 -3.847 5.435 1.00 81.44 102 VAL A CA 1
ATOM 808 C C . VAL A 1 102 ? -6.202 -5.036 6.331 1.00 81.44 102 VAL A C 1
ATOM 810 O O . VAL A 1 102 ? -5.793 -5.058 7.494 1.00 81.44 102 VAL A O 1
ATOM 813 N N . HIS A 1 103 ? -6.924 -6.036 5.827 1.00 85.25 103 HIS A N 1
ATOM 814 C CA . HIS A 1 103 ? -7.288 -7.214 6.615 1.00 85.25 103 HIS A CA 1
ATOM 815 C C . HIS A 1 103 ? -6.062 -8.047 6.997 1.00 85.25 103 HIS A C 1
ATOM 817 O O . HIS A 1 103 ? -5.955 -8.471 8.148 1.00 85.25 103 HIS A O 1
ATOM 823 N N . LEU A 1 104 ? -5.102 -8.206 6.080 1.00 83.19 104 LEU A N 1
ATOM 824 C CA . LEU A 1 104 ? -3.852 -8.923 6.334 1.00 83.19 104 LEU A CA 1
ATOM 825 C C . LEU A 1 104 ? -3.031 -8.257 7.449 1.00 83.19 104 LEU A C 1
ATOM 827 O O . LEU A 1 104 ? -2.677 -8.907 8.430 1.00 83.19 104 LEU A O 1
ATOM 831 N N . VAL A 1 105 ? -2.787 -6.947 7.345 1.00 76.56 105 VAL A N 1
ATOM 832 C CA . VAL A 1 105 ? -2.032 -6.164 8.342 1.00 76.56 105 VAL A CA 1
ATOM 833 C C . VAL A 1 105 ? -2.723 -6.156 9.709 1.00 76.56 105 VAL A C 1
ATOM 835 O O . VAL A 1 105 ? -2.069 -6.145 10.754 1.00 76.56 105 VAL A O 1
ATOM 838 N N . ASN A 1 106 ? -4.056 -6.173 9.728 1.00 74.44 106 ASN A N 1
ATOM 839 C CA . ASN A 1 106 ? -4.827 -6.206 10.970 1.00 74.44 106 ASN A CA 1
ATOM 840 C C . ASN A 1 106 ? -5.071 -7.611 11.517 1.00 74.44 106 ASN A C 1
ATOM 842 O O . ASN A 1 106 ? -5.686 -7.724 12.582 1.00 74.44 106 ASN A O 1
ATOM 846 N N . ARG A 1 107 ? -4.581 -8.651 10.828 1.00 80.12 107 ARG A N 1
ATOM 847 C CA . ARG A 1 107 ? -4.786 -10.059 11.196 1.00 80.12 107 ARG A CA 1
ATOM 848 C C . ARG A 1 107 ? -6.275 -10.390 11.320 1.00 80.12 107 ARG A C 1
ATOM 850 O O . ARG A 1 107 ? -6.695 -11.140 12.196 1.00 80.12 107 ARG A O 1
ATOM 857 N N . ASP A 1 108 ? -7.086 -9.765 10.473 1.00 82.50 108 ASP A N 1
ATOM 858 C CA . ASP A 1 108 ? -8.517 -10.022 10.364 1.00 82.50 108 ASP A CA 1
ATOM 859 C C . ASP A 1 108 ? -8.755 -11.043 9.250 1.00 82.50 108 ASP A C 1
ATOM 861 O O . ASP A 1 108 ? -9.236 -10.726 8.160 1.00 82.50 108 ASP A O 1
ATOM 865 N N . PHE A 1 109 ? -8.339 -12.284 9.514 1.00 88.31 109 PHE A N 1
ATOM 866 C CA . PHE A 1 109 ? -8.411 -13.367 8.534 1.00 88.31 109 PHE A CA 1
ATOM 867 C C . PHE A 1 109 ? -9.848 -13.755 8.197 1.00 88.31 109 PHE A C 1
ATOM 869 O O . PHE A 1 109 ? -10.104 -14.188 7.076 1.00 88.31 109 PHE A O 1
ATOM 876 N N . TYR A 1 110 ? -10.792 -13.534 9.116 1.00 89.44 110 TYR A N 1
ATOM 877 C CA . TYR A 1 110 ? -12.213 -13.713 8.836 1.00 89.44 110 TYR A CA 1
ATOM 878 C C . TYR A 1 110 ? -12.687 -12.741 7.753 1.00 89.44 110 TYR A C 1
ATOM 880 O O . TYR A 1 110 ? -13.216 -13.171 6.726 1.00 89.44 110 TYR A O 1
ATOM 888 N N . SER A 1 111 ? -12.440 -11.439 7.923 1.00 89.00 111 SER A N 1
ATOM 889 C CA . SER A 1 111 ? -12.801 -10.451 6.900 1.00 89.00 111 SER A CA 1
ATOM 890 C C . SER A 1 111 ? -12.019 -10.658 5.599 1.00 89.00 111 SER A C 1
ATOM 892 O O . SER A 1 111 ? -12.592 -10.502 4.522 1.00 89.00 111 SER A O 1
ATOM 894 N N . LEU A 1 112 ? -10.755 -11.099 5.673 1.00 90.75 112 LEU A N 1
ATOM 895 C CA . LEU A 1 112 ? -9.962 -11.462 4.493 1.00 90.75 112 LEU A CA 1
ATOM 896 C C . LEU A 1 112 ? -10.578 -12.638 3.716 1.00 90.75 112 LEU A C 1
ATOM 898 O O . LEU A 1 112 ? -10.719 -12.555 2.499 1.00 90.75 112 LEU A O 1
ATOM 902 N N . ALA A 1 113 ? -10.994 -13.709 4.397 1.00 92.12 113 ALA A N 1
ATOM 903 C CA . ALA A 1 113 ? -11.638 -14.854 3.755 1.00 92.12 113 ALA A CA 1
ATOM 904 C C . ALA A 1 113 ? -12.985 -14.462 3.124 1.00 92.12 113 ALA A C 1
ATOM 906 O O . ALA A 1 113 ? -13.281 -14.826 1.987 1.00 92.12 113 ALA A O 1
ATOM 907 N N . ARG A 1 114 ? -13.778 -13.628 3.810 1.00 91.88 114 ARG A N 1
ATOM 908 C CA . ARG A 1 114 ? -15.026 -13.075 3.257 1.00 91.88 114 ARG A CA 1
ATOM 909 C C . ARG A 1 114 ? -14.785 -12.163 2.055 1.00 91.88 114 ARG A C 1
ATOM 911 O O . ARG A 1 114 ? -15.592 -12.148 1.125 1.00 91.88 114 ARG A O 1
ATOM 918 N N . LEU A 1 115 ? -13.687 -11.413 2.051 1.00 92.00 115 LEU A N 1
ATOM 919 C CA . LEU A 1 115 ? -13.261 -10.634 0.896 1.00 92.00 115 LEU A CA 1
ATOM 920 C C . LEU A 1 115 ? -12.875 -11.548 -0.275 1.00 92.00 115 LEU A C 1
ATOM 922 O O . LEU A 1 115 ? -13.290 -11.277 -1.396 1.00 92.00 115 LEU A O 1
ATOM 926 N N . TYR A 1 116 ? -12.173 -12.655 -0.033 1.00 92.00 116 TYR A N 1
ATOM 927 C CA . TYR A 1 116 ? -11.856 -13.641 -1.071 1.00 92.00 116 TYR A CA 1
ATOM 928 C C . TYR A 1 116 ? -13.104 -14.269 -1.701 1.00 92.00 116 TYR A C 1
ATOM 930 O O . TYR A 1 116 ? -13.145 -14.411 -2.922 1.00 92.00 116 TYR A O 1
ATOM 938 N N . VAL A 1 117 ? -14.159 -14.537 -0.924 1.00 91.81 117 VAL A N 1
ATOM 939 C CA . VAL A 1 117 ? -15.470 -14.917 -1.486 1.00 91.81 117 VAL A CA 1
ATOM 940 C C . VAL A 1 117 ? -15.999 -13.819 -2.418 1.00 91.81 117 VAL A C 1
ATOM 942 O O . VAL A 1 117 ? -16.336 -14.077 -3.570 1.00 91.81 117 VAL A O 1
ATOM 945 N N . ARG A 1 118 ? -15.988 -12.557 -1.966 1.00 90.62 118 ARG A N 1
ATOM 946 C CA . ARG A 1 118 ? -16.457 -11.395 -2.750 1.00 90.62 118 ARG A CA 1
ATOM 947 C C . ARG A 1 118 ? -15.661 -11.176 -4.043 1.00 90.62 118 ARG A C 1
ATOM 949 O O . ARG A 1 118 ? -16.215 -10.724 -5.039 1.00 90.62 118 ARG A O 1
ATOM 956 N N . MET A 1 119 ? -14.365 -11.484 -4.022 1.00 89.94 119 MET A N 1
ATOM 957 C CA . MET A 1 119 ? -13.464 -11.398 -5.177 1.00 89.94 119 MET A CA 1
ATOM 958 C C . MET A 1 119 ? -13.618 -12.586 -6.143 1.00 89.94 119 MET A C 1
ATOM 960 O O . MET A 1 119 ? -12.958 -12.615 -7.183 1.00 89.94 119 MET A O 1
ATOM 964 N N . GLY A 1 120 ? -14.473 -13.561 -5.813 1.00 89.00 120 GLY A N 1
ATOM 965 C CA . GLY A 1 120 ? -14.687 -14.773 -6.600 1.00 89.00 120 GLY A CA 1
ATOM 966 C C . GLY A 1 120 ? -13.545 -15.782 -6.491 1.00 89.00 120 GLY A C 1
ATOM 967 O O . GLY A 1 120 ? -13.37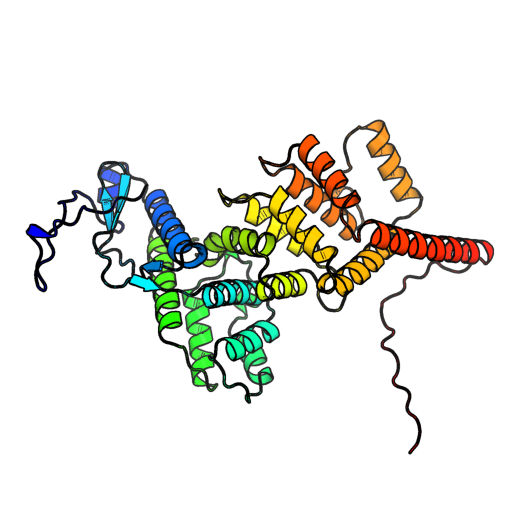8 -16.610 -7.383 1.00 89.00 120 GLY A O 1
ATOM 968 N N . PHE A 1 121 ? -12.730 -15.692 -5.437 1.00 91.00 121 PHE A N 1
ATOM 969 C CA . PHE A 1 121 ? -11.637 -16.635 -5.196 1.00 91.00 121 PHE A CA 1
ATOM 970 C C . PHE A 1 121 ? -12.137 -17.913 -4.558 1.00 91.00 121 PHE A C 1
ATOM 972 O O . PHE A 1 121 ? -11.605 -18.979 -4.830 1.00 91.00 121 PHE A O 1
ATOM 979 N N . ILE A 1 122 ? -13.145 -17.777 -3.707 1.00 92.44 122 ILE A N 1
ATOM 980 C CA . ILE A 1 122 ? -13.798 -18.861 -2.992 1.00 92.44 122 ILE A CA 1
ATOM 981 C C . ILE A 1 122 ? -15.275 -18.831 -3.421 1.00 92.44 122 ILE A C 1
ATOM 983 O O . ILE A 1 122 ? -15.839 -17.735 -3.507 1.00 92.44 122 ILE A O 1
ATOM 987 N N . PRO A 1 123 ? -15.906 -19.980 -3.717 1.00 91.50 123 PRO A N 1
ATOM 988 C CA . PRO A 1 123 ? -17.341 -20.046 -3.988 1.00 91.50 123 PRO A CA 1
ATOM 989 C C . PRO A 1 123 ? -18.187 -19.466 -2.841 1.00 91.50 123 PRO A C 1
ATOM 991 O O . PRO A 1 123 ? -17.802 -19.527 -1.675 1.00 91.50 123 PRO A O 1
ATOM 994 N N . GLU A 1 124 ? -19.348 -18.888 -3.162 1.00 90.25 124 GLU A N 1
ATOM 995 C CA . GLU A 1 124 ? -20.214 -18.205 -2.180 1.00 90.25 124 GLU A CA 1
ATOM 996 C C . GLU A 1 124 ? -20.828 -19.139 -1.127 1.00 90.25 124 GLU A C 1
ATOM 998 O O . GLU A 1 124 ? -21.222 -18.680 -0.054 1.00 90.25 124 GLU A O 1
ATOM 1003 N N . ASP A 1 125 ? -20.934 -20.428 -1.439 1.00 90.88 125 ASP A N 1
ATOM 1004 C CA . ASP A 1 125 ? -21.528 -21.476 -0.614 1.00 90.88 125 ASP A CA 1
ATOM 1005 C C . ASP A 1 125 ? -20.524 -22.205 0.292 1.00 90.88 125 ASP A C 1
ATOM 1007 O O . ASP A 1 125 ? -20.931 -23.053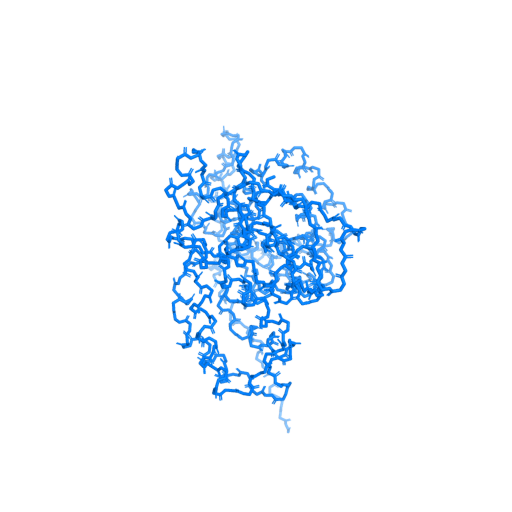 1.088 1.00 90.88 125 ASP A O 1
ATOM 1011 N N . GLU A 1 126 ? -19.237 -21.861 0.210 1.00 90.88 126 GLU A N 1
ATOM 1012 C CA . GLU A 1 126 ? -18.196 -22.474 1.032 1.00 90.88 126 GLU A CA 1
ATOM 1013 C C . GLU A 1 126 ? -18.159 -21.922 2.460 1.00 90.88 126 GLU A C 1
ATOM 1015 O O . GLU A 1 126 ? -18.302 -20.720 2.709 1.00 90.88 126 GLU A O 1
ATOM 1020 N N . ASP A 1 127 ? -17.903 -22.826 3.406 1.00 91.50 127 ASP A N 1
ATOM 1021 C CA . ASP A 1 127 ? -17.637 -22.482 4.799 1.00 91.50 127 ASP A CA 1
ATOM 1022 C C . ASP A 1 127 ? -16.240 -21.851 4.905 1.00 91.50 127 ASP A C 1
ATOM 1024 O O . ASP A 1 127 ? -15.228 -22.476 4.572 1.00 91.50 127 ASP A O 1
ATOM 1028 N N . VAL A 1 128 ? -16.172 -20.592 5.346 1.00 92.31 128 VAL A N 1
ATOM 1029 C CA . VAL A 1 128 ? -14.904 -19.854 5.404 1.00 92.31 128 VAL A CA 1
ATOM 1030 C C . VAL A 1 128 ? -14.119 -20.168 6.671 1.00 92.31 128 VAL A C 1
ATOM 1032 O O . VAL A 1 128 ? -12.913 -19.942 6.706 1.00 92.31 128 VAL A O 1
ATOM 1035 N N . GLU A 1 129 ? -14.753 -20.713 7.704 1.00 94.19 129 GLU A N 1
ATOM 1036 C CA . GLU A 1 129 ? -14.152 -20.959 9.010 1.00 94.19 129 GLU A CA 1
ATOM 1037 C C . GLU A 1 129 ? -12.911 -21.876 8.931 1.00 94.19 129 GLU A C 1
ATOM 1039 O O . GLU A 1 129 ? -11.870 -21.509 9.488 1.00 94.19 129 GLU A O 1
ATOM 1044 N N . PRO A 1 130 ? -12.926 -23.007 8.194 1.00 92.50 130 PRO A N 1
ATOM 1045 C CA . PRO A 1 130 ? -11.726 -23.812 7.959 1.00 92.50 130 PRO A CA 1
ATOM 1046 C C . PRO A 1 130 ? -10.600 -23.047 7.247 1.00 92.50 130 PRO A C 1
ATOM 1048 O O . PRO A 1 130 ? -9.425 -23.226 7.572 1.00 92.50 130 PRO A O 1
ATOM 1051 N N . ILE A 1 131 ? -10.953 -22.163 6.309 1.00 91.12 131 ILE A N 1
ATOM 1052 C CA . ILE A 1 131 ? -10.001 -21.347 5.543 1.00 91.12 131 ILE A CA 1
ATOM 1053 C C . ILE A 1 131 ? -9.357 -20.300 6.451 1.00 91.12 131 ILE A C 1
ATOM 1055 O O . ILE A 1 131 ? -8.154 -20.066 6.367 1.00 91.12 131 ILE A O 1
ATOM 1059 N N . VAL A 1 132 ? -10.130 -19.694 7.356 1.00 91.56 132 VAL A N 1
ATOM 1060 C CA . VAL A 1 132 ? -9.627 -18.741 8.356 1.00 91.56 132 VAL A CA 1
ATOM 1061 C C . VAL A 1 132 ? -8.573 -19.399 9.241 1.00 91.56 132 VAL A C 1
ATOM 1063 O O . VAL A 1 132 ? -7.485 -18.847 9.397 1.00 91.56 132 VAL A O 1
ATOM 1066 N N . VAL A 1 133 ? -8.847 -20.605 9.745 1.00 90.56 133 VAL A N 1
ATOM 1067 C CA . VAL A 1 133 ? -7.881 -21.370 10.551 1.00 90.56 133 VAL A CA 1
ATOM 1068 C C . VAL A 1 133 ? -6.626 -21.705 9.739 1.00 90.56 133 VAL A C 1
ATOM 1070 O O . VAL A 1 133 ? -5.509 -21.602 10.247 1.00 90.56 133 VAL A O 1
ATOM 1073 N N . ALA A 1 134 ? -6.777 -22.075 8.464 1.00 89.31 134 ALA A N 1
ATOM 1074 C CA . ALA A 1 134 ? -5.640 -22.330 7.583 1.00 89.31 134 ALA A CA 1
ATOM 1075 C C . ALA A 1 134 ? -4.793 -21.066 7.346 1.00 89.31 134 ALA A C 1
ATOM 1077 O O . ALA A 1 134 ? -3.567 -21.128 7.432 1.00 89.31 134 ALA A O 1
ATOM 1078 N N . LEU A 1 135 ? -5.429 -19.912 7.120 1.00 87.00 135 LEU A N 1
ATOM 1079 C CA . LEU A 1 135 ? -4.759 -18.617 6.961 1.00 87.00 135 LEU A CA 1
ATOM 1080 C C . LEU A 1 135 ? -3.976 -18.220 8.218 1.00 87.00 135 LEU A C 1
ATOM 1082 O O . LEU A 1 135 ? -2.815 -17.825 8.105 1.00 87.00 135 LEU A O 1
ATOM 1086 N N . GLU A 1 136 ? -4.575 -18.371 9.401 1.00 86.25 136 GLU A N 1
ATOM 1087 C CA . GLU A 1 136 ? -3.921 -18.110 10.690 1.00 86.25 136 GLU A CA 1
ATOM 1088 C C . GLU A 1 136 ? -2.678 -18.992 10.885 1.00 86.25 136 GLU A C 1
ATOM 1090 O O . GLU A 1 136 ? -1.618 -18.501 11.275 1.00 86.25 136 GLU A O 1
ATOM 1095 N N . ASN A 1 137 ? -2.781 -20.281 10.548 1.00 83.75 137 ASN A N 1
ATOM 1096 C CA . ASN A 1 137 ? -1.686 -21.241 10.694 1.00 83.75 137 ASN A CA 1
ATOM 1097 C C . ASN A 1 137 ? -0.579 -21.077 9.646 1.00 83.75 137 ASN A C 1
ATOM 1099 O O . ASN A 1 137 ? 0.585 -21.350 9.940 1.00 83.75 137 ASN A O 1
ATOM 1103 N N . ALA A 1 138 ? -0.918 -20.666 8.422 1.00 78.38 138 ALA A N 1
ATOM 1104 C CA . ALA A 1 138 ? 0.051 -20.493 7.343 1.00 78.38 138 ALA A CA 1
ATOM 1105 C C . ALA A 1 138 ? 0.866 -19.207 7.508 1.00 78.38 138 ALA A C 1
ATOM 1107 O O . ALA A 1 138 ? 2.025 -19.138 7.091 1.00 78.38 138 ALA A O 1
ATOM 1108 N N . LEU A 1 139 ? 0.290 -18.184 8.143 1.00 73.00 139 LEU A N 1
ATOM 1109 C CA . LEU A 1 139 ? 0.871 -16.850 8.271 1.00 73.00 139 LEU A CA 1
ATOM 1110 C C . LEU A 1 139 ? 1.278 -16.496 9.725 1.00 73.00 139 LEU A C 1
ATOM 1112 O O . LEU A 1 139 ? 1.020 -15.369 10.148 1.00 73.00 139 LEU A O 1
ATOM 1116 N N . PRO A 1 140 ? 1.988 -17.365 10.484 1.00 64.94 140 PRO A N 1
ATOM 1117 C CA . PRO A 1 140 ? 2.391 -17.060 11.858 1.00 64.94 140 PRO A CA 1
ATOM 1118 C C . PRO A 1 140 ? 3.391 -15.901 11.898 1.00 64.94 140 PRO A C 1
ATOM 1120 O O . PRO A 1 140 ? 3.325 -15.050 12.772 1.00 64.94 140 PRO A O 1
ATOM 1123 N N . ASP A 1 141 ? 4.235 -15.777 10.871 1.00 61.31 141 ASP A N 1
ATOM 1124 C CA . ASP A 1 141 ? 5.129 -14.626 10.745 1.00 61.31 141 ASP A CA 1
ATOM 1125 C C . ASP A 1 141 ? 4.337 -13.322 10.589 1.00 61.31 141 ASP A C 1
ATOM 1127 O O . ASP A 1 141 ? 4.751 -12.313 11.123 1.00 61.31 141 ASP A O 1
ATOM 1131 N N . VAL A 1 142 ? 3.166 -13.322 9.936 1.00 58.53 142 VAL A N 1
ATOM 1132 C CA . VAL A 1 142 ? 2.281 -12.136 9.855 1.00 58.53 142 VAL A CA 1
ATOM 1133 C C . VAL A 1 142 ? 1.594 -11.865 11.200 1.00 58.53 142 VAL A C 1
ATOM 1135 O O . VAL A 1 142 ? 1.292 -10.714 11.536 1.00 58.53 142 VAL A O 1
ATOM 1138 N N . LEU A 1 143 ? 1.363 -12.920 11.989 1.00 56.28 143 LEU A N 1
ATOM 1139 C CA . LEU A 1 143 ? 0.827 -12.839 13.347 1.00 56.28 143 LEU A CA 1
ATOM 1140 C C . LEU A 1 143 ? 1.804 -12.233 14.359 1.00 56.28 143 LEU A C 1
ATOM 1142 O O . LEU A 1 143 ? 1.335 -11.780 15.397 1.00 56.28 143 LEU A O 1
ATOM 1146 N N . ASP A 1 144 ? 3.100 -12.145 14.062 1.00 54.72 144 ASP A N 1
ATOM 1147 C CA . ASP A 1 144 ? 4.090 -11.533 14.962 1.00 54.72 144 ASP A CA 1
ATOM 1148 C C . ASP A 1 144 ? 4.845 -10.352 14.330 1.00 54.72 144 ASP A C 1
ATOM 1150 O O . ASP A 1 144 ? 5.300 -9.465 15.049 1.00 54.72 144 ASP A O 1
ATOM 1154 N N . ALA A 1 145 ? 4.883 -10.265 12.999 1.00 59.25 145 ALA A N 1
ATOM 1155 C CA . ALA A 1 145 ? 5.569 -9.215 12.257 1.00 59.25 145 ALA A CA 1
ATOM 1156 C C . ALA A 1 145 ? 4.848 -7.864 12.289 1.00 59.25 145 ALA A C 1
ATOM 1158 O O . ALA A 1 145 ? 3.612 -7.768 12.269 1.00 59.25 145 ALA A O 1
ATOM 1159 N N . SER A 1 146 ? 5.654 -6.807 12.245 1.00 61.50 146 SER A N 1
ATOM 1160 C CA . SER A 1 146 ? 5.225 -5.478 11.821 1.00 61.50 146 SER A CA 1
ATOM 1161 C C . SER A 1 146 ? 4.974 -5.449 10.305 1.00 61.50 146 SER A C 1
ATOM 1163 O O . SER A 1 146 ? 5.504 -6.269 9.556 1.00 61.50 146 SER A O 1
ATOM 1165 N N . VAL A 1 147 ? 4.197 -4.472 9.819 1.00 62.31 147 VAL A N 1
ATOM 1166 C CA . VAL A 1 147 ? 3.985 -4.250 8.367 1.00 62.31 147 VAL A CA 1
ATOM 1167 C C . VAL A 1 147 ? 5.322 -4.197 7.614 1.00 62.31 147 VAL A C 1
ATOM 1169 O O . VAL A 1 147 ? 5.436 -4.755 6.526 1.00 62.31 147 VAL A O 1
ATOM 1172 N N . GLY A 1 148 ? 6.329 -3.618 8.282 1.00 61.59 148 GLY A N 1
ATOM 1173 C CA . GLY A 1 148 ? 7.727 -3.485 7.882 1.00 61.59 148 GLY A CA 1
ATOM 1174 C C . GLY A 1 148 ? 8.446 -4.775 7.500 1.00 61.59 148 GLY A C 1
ATOM 1175 O O . GLY A 1 148 ? 9.456 -4.708 6.813 1.00 61.59 148 GLY A O 1
ATOM 1176 N N . GLU A 1 149 ? 7.957 -5.934 7.933 1.00 68.19 149 GLU A N 1
ATOM 1177 C CA . GLU A 1 149 ? 8.649 -7.220 7.791 1.00 68.19 149 GLU A CA 1
ATOM 1178 C C . GLU A 1 149 ? 7.947 -8.159 6.795 1.00 68.19 149 GLU A C 1
ATOM 1180 O O . GLU A 1 149 ? 8.497 -9.204 6.432 1.00 68.19 149 GLU A O 1
ATOM 1185 N N . LEU A 1 150 ? 6.761 -7.780 6.302 1.00 73.06 150 LEU A N 1
ATOM 1186 C CA . LEU A 1 150 ? 5.952 -8.601 5.404 1.00 73.06 150 LEU A CA 1
ATOM 1187 C C . LEU A 1 150 ? 6.563 -8.678 4.002 1.00 73.06 150 LEU A C 1
ATOM 1189 O O . LEU A 1 150 ? 6.660 -7.684 3.285 1.00 73.06 150 LEU A O 1
ATOM 1193 N N . ASN A 1 151 ? 6.930 -9.891 3.592 1.00 75.56 151 ASN A N 1
ATOM 1194 C CA . ASN A 1 151 ? 7.456 -10.184 2.262 1.00 75.56 151 ASN A CA 1
ATOM 1195 C C . ASN A 1 151 ? 6.350 -10.746 1.352 1.00 75.56 151 ASN A C 1
ATOM 1197 O O . ASN A 1 151 ? 5.730 -11.761 1.688 1.00 75.56 151 ASN A O 1
ATOM 1201 N N . VAL A 1 152 ? 6.123 -10.122 0.190 1.00 80.12 152 VAL A N 1
ATOM 1202 C CA . VAL A 1 152 ? 5.048 -10.521 -0.737 1.00 80.12 152 VAL A CA 1
ATOM 1203 C C . VAL A 1 152 ? 5.248 -11.936 -1.240 1.00 80.12 152 VAL A C 1
ATOM 1205 O O . VAL A 1 152 ? 4.297 -12.716 -1.241 1.00 80.12 152 VAL A O 1
ATOM 1208 N N . LYS A 1 153 ? 6.471 -12.305 -1.627 1.00 79.44 153 LYS A N 1
ATOM 1209 C CA . LYS A 1 153 ? 6.751 -13.662 -2.112 1.00 79.44 153 LYS A CA 1
ATOM 1210 C C . LYS A 1 153 ? 6.401 -14.731 -1.070 1.00 79.44 153 LYS A C 1
ATOM 1212 O O . LYS A 1 153 ? 5.798 -15.744 -1.419 1.00 79.44 153 LYS A O 1
ATOM 1217 N N . ASN A 1 154 ? 6.727 -14.505 0.200 1.00 79.38 154 ASN A N 1
ATOM 1218 C CA . ASN A 1 154 ? 6.396 -15.427 1.288 1.00 79.38 154 ASN A CA 1
ATOM 1219 C C . ASN A 1 154 ? 4.884 -15.514 1.520 1.00 79.38 154 ASN A C 1
ATOM 1221 O O . ASN A 1 154 ? 4.364 -16.620 1.652 1.00 79.38 154 ASN A O 1
ATOM 1225 N N . VAL A 1 155 ? 4.181 -14.376 1.535 1.00 80.44 155 VAL A N 1
ATOM 1226 C CA . VAL A 1 155 ? 2.715 -14.343 1.679 1.00 80.44 155 VAL A CA 1
ATOM 1227 C C . VAL A 1 155 ? 2.048 -15.099 0.531 1.00 80.44 155 VAL A C 1
ATOM 1229 O O . VAL A 1 155 ? 1.210 -15.960 0.772 1.00 80.44 155 VAL A O 1
ATOM 1232 N N . VAL A 1 156 ? 2.461 -14.840 -0.711 1.00 81.38 156 VAL A N 1
ATOM 1233 C CA . VAL A 1 156 ? 1.920 -15.500 -1.908 1.00 81.38 156 VAL A CA 1
ATOM 1234 C C . VAL A 1 156 ? 2.169 -17.005 -1.882 1.00 81.38 156 VAL A C 1
ATOM 1236 O O . VAL A 1 156 ? 1.255 -17.761 -2.191 1.00 81.38 156 VAL A O 1
ATOM 1239 N N . ASN A 1 157 ? 3.364 -17.455 -1.491 1.00 82.50 157 ASN A N 1
ATOM 1240 C CA . ASN A 1 157 ? 3.665 -18.887 -1.393 1.00 82.50 157 ASN A CA 1
ATOM 1241 C C . ASN A 1 157 ? 2.783 -19.580 -0.347 1.00 82.50 157 ASN A C 1
ATOM 1243 O O . ASN A 1 157 ? 2.197 -20.616 -0.638 1.00 82.50 157 ASN A O 1
ATOM 1247 N N . LYS A 1 158 ? 2.636 -18.973 0.836 1.00 82.50 158 LYS A N 1
ATOM 1248 C CA . LYS A 1 158 ? 1.808 -19.502 1.929 1.00 82.50 158 LYS A CA 1
ATOM 1249 C C . LYS A 1 158 ? 0.325 -19.551 1.565 1.00 82.50 158 LYS A C 1
ATOM 1251 O O . LYS A 1 158 ? -0.354 -20.522 1.873 1.00 82.50 158 LYS A O 1
ATOM 1256 N N . LEU A 1 159 ? -0.173 -18.527 0.869 1.00 80.62 159 LEU A N 1
ATOM 1257 C CA . LEU A 1 159 ? -1.512 -18.564 0.280 1.00 80.62 159 LEU A CA 1
ATOM 1258 C C . LEU A 1 159 ? -1.609 -19.663 -0.785 1.00 80.62 159 LEU A C 1
ATOM 1260 O O . LEU A 1 159 ? -2.608 -20.367 -0.829 1.00 80.62 159 LEU A O 1
ATOM 1264 N N . GLY A 1 160 ? -0.558 -19.847 -1.588 1.00 82.81 160 GLY A N 1
ATOM 1265 C CA . GLY A 1 160 ? -0.395 -20.942 -2.545 1.00 82.81 160 GLY A CA 1
ATOM 1266 C C . GLY A 1 160 ? -0.691 -22.313 -1.962 1.00 82.81 160 GLY A C 1
ATOM 1267 O O . GLY A 1 160 ? -1.476 -23.055 -2.545 1.00 82.81 160 GLY A O 1
ATOM 1268 N N . ASP A 1 161 ? -0.119 -22.612 -0.801 1.00 82.62 161 ASP A N 1
ATOM 1269 C CA . ASP A 1 161 ? -0.323 -23.891 -0.119 1.00 82.62 161 ASP A CA 1
ATOM 1270 C C . ASP A 1 161 ? -1.800 -24.091 0.274 1.00 82.62 161 ASP A C 1
ATOM 1272 O O . ASP A 1 161 ? -2.373 -25.148 0.015 1.00 82.62 161 ASP A O 1
ATOM 1276 N N . ILE A 1 162 ? -2.461 -23.041 0.778 1.00 84.12 162 ILE A N 1
ATOM 1277 C CA . ILE A 1 162 ? -3.896 -23.057 1.124 1.00 84.12 162 ILE A CA 1
ATOM 1278 C C . ILE A 1 162 ? -4.766 -23.274 -0.122 1.00 84.12 162 ILE A C 1
ATOM 1280 O O . ILE A 1 162 ? -5.764 -23.992 -0.069 1.00 84.12 162 ILE A O 1
ATOM 1284 N N . MET A 1 163 ? -4.391 -22.697 -1.267 1.00 83.38 163 MET A N 1
ATOM 1285 C CA . MET A 1 163 ? -5.153 -22.850 -2.512 1.00 83.38 163 MET A CA 1
ATOM 1286 C C . MET A 1 163 ? -5.217 -24.295 -3.023 1.00 83.38 163 MET A C 1
ATOM 1288 O O . MET A 1 163 ? -6.098 -24.607 -3.819 1.00 83.38 163 MET A O 1
ATOM 1292 N N . PHE A 1 164 ? -4.299 -25.172 -2.602 1.00 83.12 164 PHE A N 1
ATOM 1293 C CA . PHE A 1 164 ? -4.360 -26.597 -2.942 1.00 83.12 164 PHE A CA 1
ATOM 1294 C C . PHE A 1 164 ? -5.296 -27.395 -2.027 1.00 83.12 164 PHE A C 1
ATOM 1296 O O . PHE A 1 164 ? -5.754 -28.467 -2.423 1.00 83.12 164 PHE A O 1
ATOM 1303 N N . GLU A 1 165 ? -5.570 -26.896 -0.822 1.00 85.38 165 GLU A N 1
ATOM 1304 C CA . GLU A 1 165 ? -6.408 -27.567 0.179 1.00 85.38 165 GLU A CA 1
ATOM 1305 C C . GLU A 1 165 ? -7.886 -27.166 0.077 1.00 85.38 165 GLU A C 1
ATOM 1307 O O . GLU A 1 165 ? -8.767 -27.965 0.395 1.00 85.38 165 GLU A O 1
ATOM 1312 N N . PHE A 1 166 ? -8.162 -25.955 -0.409 1.00 87.19 166 PHE A N 1
ATOM 1313 C CA . PHE A 1 166 ? -9.502 -25.373 -0.513 1.00 87.19 166 PHE A CA 1
ATOM 1314 C C . PHE A 1 166 ? -9.872 -25.077 -1.974 1.00 87.19 166 PHE A C 1
ATOM 1316 O O . PHE A 1 166 ? -8.977 -24.964 -2.812 1.00 87.19 166 PHE A O 1
ATOM 1323 N N . PRO A 1 167 ? -11.168 -24.932 -2.320 1.00 85.31 167 PRO A N 1
ATOM 1324 C CA . PRO A 1 167 ? -11.628 -24.668 -3.689 1.00 85.31 167 PRO A CA 1
ATOM 1325 C C . PRO A 1 167 ? -11.346 -23.219 -4.116 1.00 85.31 167 PRO A C 1
ATOM 1327 O O . PRO A 1 167 ? -12.248 -22.434 -4.398 1.00 85.31 167 PRO A O 1
ATOM 1330 N N . PHE A 1 168 ? -10.069 -22.856 -4.148 1.00 88.31 168 PHE A N 1
ATOM 1331 C CA . PHE A 1 168 ? -9.602 -21.522 -4.465 1.00 88.31 168 PHE A CA 1
ATOM 1332 C C . PHE A 1 168 ? -9.363 -21.386 -5.972 1.00 88.31 168 PHE A C 1
ATOM 1334 O O . PHE A 1 168 ? -8.719 -22.228 -6.598 1.00 88.31 168 PHE A O 1
ATOM 1341 N N . SER A 1 169 ? -9.841 -20.299 -6.568 1.00 86.31 169 SER A N 1
ATOM 1342 C CA . SER A 1 169 ? -9.662 -20.007 -7.988 1.00 86.31 169 SER A CA 1
ATOM 1343 C C . SER A 1 169 ? -9.254 -18.555 -8.181 1.00 86.31 169 SER A C 1
ATOM 1345 O O . SER A 1 169 ? -10.079 -17.659 -8.054 1.00 86.31 169 SER A O 1
ATOM 1347 N N . LEU A 1 170 ? -7.992 -18.303 -8.546 1.00 85.94 170 LEU A N 1
ATOM 1348 C CA . LEU A 1 170 ? -7.534 -16.946 -8.860 1.00 85.94 170 LEU A CA 1
ATOM 1349 C C . LEU A 1 170 ? -7.935 -16.528 -10.279 1.00 85.94 170 LEU A C 1
ATOM 1351 O O . LEU A 1 170 ? -7.463 -17.125 -11.253 1.00 85.94 170 LEU A O 1
ATOM 1355 N N . PRO A 1 171 ? -8.695 -15.433 -10.433 1.00 84.88 171 PRO A N 1
ATOM 1356 C CA . PRO A 1 171 ? -8.877 -14.781 -11.715 1.00 84.88 171 PRO A CA 1
ATOM 1357 C C . PRO A 1 171 ? -7.531 -14.332 -12.324 1.00 84.88 171 PRO A C 1
ATOM 1359 O O . PRO A 1 171 ? -6.653 -13.848 -11.599 1.00 84.88 171 PRO A O 1
ATOM 1362 N N . PRO A 1 172 ? -7.368 -14.393 -13.662 1.00 82.38 172 PRO A N 1
ATOM 1363 C CA . PRO A 1 172 ? -6.100 -14.088 -14.333 1.00 82.38 172 PRO A CA 1
ATOM 1364 C C . PRO A 1 172 ? -5.496 -12.714 -14.017 1.00 82.38 172 PRO A C 1
ATOM 1366 O O . PRO A 1 172 ? -4.275 -12.565 -13.998 1.00 82.38 172 PRO A O 1
ATOM 1369 N N . PHE A 1 173 ? -6.320 -11.699 -13.756 1.00 83.38 173 PHE A N 1
ATOM 1370 C CA . PHE A 1 173 ? -5.817 -10.352 -13.486 1.00 83.38 173 PHE A CA 1
ATOM 1371 C C . PHE A 1 173 ? -5.123 -10.237 -12.117 1.00 83.38 173 PHE A C 1
ATOM 1373 O O . PHE A 1 173 ? -4.133 -9.517 -12.000 1.00 83.38 173 PHE A O 1
ATOM 1380 N N . TYR A 1 174 ? -5.554 -10.991 -11.098 1.00 86.81 174 TYR A N 1
ATOM 1381 C CA . TYR A 1 174 ? -4.856 -11.023 -9.807 1.00 86.81 174 TYR A CA 1
ATOM 1382 C C . TYR A 1 174 ? -3.509 -11.733 -9.907 1.00 86.81 174 TYR A C 1
ATOM 1384 O O . TYR A 1 174 ? -2.555 -11.339 -9.241 1.00 86.81 174 TYR A O 1
ATOM 1392 N N . ILE A 1 175 ? -3.384 -12.710 -10.810 1.00 86.75 175 ILE A N 1
ATOM 1393 C CA . ILE A 1 175 ? -2.093 -13.331 -11.132 1.00 86.75 175 ILE A CA 1
ATOM 1394 C C . ILE A 1 175 ? -1.130 -12.287 -11.717 1.00 86.75 175 ILE A C 1
ATOM 1396 O O . ILE A 1 175 ? 0.050 -12.275 -11.367 1.00 86.75 175 ILE A O 1
ATOM 1400 N N . ALA A 1 176 ? -1.621 -11.386 -12.576 1.00 89.50 176 ALA A N 1
ATOM 1401 C CA . ALA A 1 176 ? -0.818 -10.296 -13.133 1.00 89.50 176 ALA A CA 1
ATOM 1402 C C . ALA A 1 176 ? -0.340 -9.312 -12.048 1.00 89.50 176 ALA A C 1
ATOM 1404 O O . ALA A 1 176 ? 0.821 -8.907 -12.059 1.00 89.50 176 ALA A O 1
ATOM 1405 N N . ILE A 1 177 ? -1.200 -8.985 -11.079 1.00 89.81 177 ILE A N 1
ATOM 1406 C CA . ILE A 1 177 ? -0.845 -8.141 -9.926 1.00 89.81 177 ILE A CA 1
ATOM 1407 C C . ILE A 1 177 ? 0.229 -8.814 -9.063 1.00 89.81 177 ILE A C 1
ATOM 1409 O O . ILE A 1 177 ? 1.258 -8.205 -8.774 1.00 89.81 177 ILE A O 1
ATOM 1413 N N . ILE A 1 178 ? 0.029 -10.084 -8.696 1.00 88.19 178 ILE A N 1
ATOM 1414 C CA . ILE A 1 178 ? 0.987 -10.858 -7.893 1.00 88.19 178 ILE A CA 1
ATOM 1415 C C . ILE A 1 178 ? 2.349 -10.930 -8.591 1.00 88.19 178 ILE A C 1
ATOM 1417 O O . ILE A 1 178 ? 3.384 -10.738 -7.952 1.00 88.19 178 ILE A O 1
ATOM 1421 N N . ARG A 1 179 ? 2.360 -11.164 -9.911 1.00 88.06 179 ARG A N 1
ATOM 1422 C CA . ARG A 1 179 ? 3.589 -11.171 -10.714 1.00 88.06 179 ARG A CA 1
ATOM 1423 C C . ARG A 1 179 ? 4.297 -9.820 -10.664 1.00 88.06 179 ARG A C 1
ATOM 1425 O O . ARG A 1 179 ? 5.488 -9.793 -10.374 1.00 88.06 179 ARG A O 1
ATOM 1432 N N . CYS A 1 180 ? 3.571 -8.730 -10.909 1.00 91.62 180 CYS A N 1
ATOM 1433 C CA . CYS A 1 180 ? 4.116 -7.375 -10.872 1.00 91.62 180 CYS A CA 1
ATOM 1434 C C . CYS A 1 180 ? 4.783 -7.087 -9.520 1.00 91.62 180 CYS A C 1
ATOM 1436 O O . CYS A 1 180 ? 5.968 -6.760 -9.474 1.00 91.62 180 CYS A O 1
ATOM 1438 N N . LEU A 1 181 ? 4.058 -7.305 -8.418 1.00 90.56 181 LEU A N 1
ATOM 1439 C CA . LEU A 1 181 ? 4.564 -7.074 -7.064 1.00 90.56 181 LEU A CA 1
ATOM 1440 C C . LEU A 1 181 ? 5.782 -7.947 -6.735 1.00 90.56 181 LEU A C 1
ATOM 1442 O O . LEU A 1 181 ? 6.747 -7.454 -6.155 1.00 90.56 181 LEU A O 1
ATOM 1446 N N . GLY A 1 182 ? 5.770 -9.220 -7.139 1.00 88.94 182 GLY A N 1
ATOM 1447 C CA . GLY A 1 182 ? 6.896 -10.131 -6.926 1.00 88.94 182 GLY A CA 1
ATOM 1448 C C . GLY A 1 182 ? 8.155 -9.734 -7.703 1.00 88.94 182 GLY A C 1
ATOM 1449 O O . GLY A 1 182 ? 9.262 -9.856 -7.179 1.00 88.94 182 GLY A O 1
ATOM 1450 N N . VAL A 1 183 ? 8.004 -9.231 -8.933 1.00 90.06 183 VAL A N 1
ATOM 1451 C CA . VAL A 1 183 ? 9.126 -8.712 -9.733 1.00 90.06 183 VAL A CA 1
ATOM 1452 C C . VAL A 1 183 ? 9.688 -7.443 -9.100 1.00 90.06 183 VAL A C 1
ATOM 1454 O O . VAL A 1 183 ? 10.898 -7.351 -8.917 1.00 90.06 183 VAL A O 1
ATOM 1457 N N . LEU A 1 184 ? 8.827 -6.502 -8.708 1.00 91.25 184 LEU A N 1
ATOM 1458 C CA . LEU A 1 184 ? 9.241 -5.257 -8.056 1.00 91.25 184 LEU A CA 1
ATOM 1459 C C . LEU A 1 184 ? 9.990 -5.515 -6.744 1.00 91.25 184 LEU A C 1
ATOM 1461 O O . LEU A 1 184 ? 11.092 -5.005 -6.566 1.00 91.25 184 LEU A O 1
ATOM 1465 N N . GLU A 1 185 ? 9.438 -6.354 -5.863 1.00 89.56 185 GLU A N 1
ATOM 1466 C CA . GLU A 1 185 ? 10.094 -6.732 -4.606 1.00 89.56 185 GLU A CA 1
ATOM 1467 C C . GLU A 1 185 ? 11.431 -7.443 -4.871 1.00 89.56 185 GLU A C 1
ATOM 1469 O O . GLU A 1 185 ? 12.436 -7.142 -4.230 1.00 89.56 185 GLU A O 1
ATOM 1474 N N . GLY A 1 186 ? 11.476 -8.342 -5.859 1.00 88.81 186 GLY A N 1
ATOM 1475 C CA . GLY A 1 186 ? 12.699 -9.046 -6.239 1.00 88.81 186 GLY A CA 1
ATOM 1476 C C . GLY A 1 186 ? 13.806 -8.126 -6.758 1.00 88.81 186 GLY A C 1
ATOM 1477 O O . GLY A 1 186 ? 14.976 -8.372 -6.469 1.00 88.81 186 GLY A O 1
ATOM 1478 N N . LEU A 1 187 ? 13.455 -7.074 -7.503 1.00 88.69 187 LEU A N 1
ATOM 1479 C CA . LEU A 1 187 ? 14.405 -6.057 -7.962 1.00 88.69 187 LEU A CA 1
ATOM 1480 C C . LEU A 1 187 ? 14.864 -5.158 -6.819 1.00 88.69 187 LEU A C 1
ATOM 1482 O O . LEU A 1 187 ? 16.050 -4.854 -6.719 1.00 88.69 187 LEU A O 1
ATOM 1486 N N . ALA A 1 188 ? 13.948 -4.773 -5.938 1.00 88.81 188 ALA A N 1
A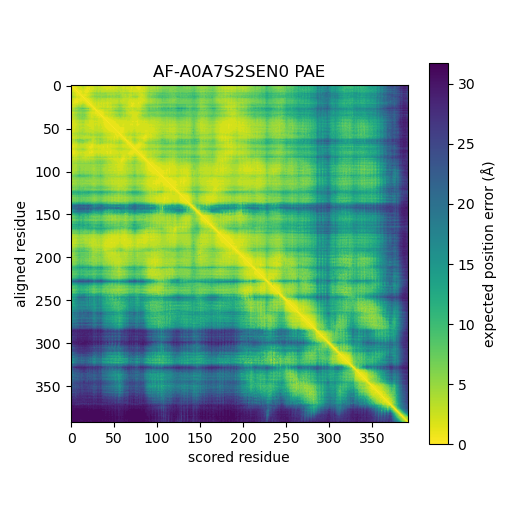TOM 1487 C CA . ALA A 1 188 ? 14.267 -3.886 -4.836 1.00 88.81 188 ALA A CA 1
ATOM 1488 C C . ALA A 1 188 ? 15.166 -4.547 -3.781 1.00 88.81 188 ALA A C 1
ATOM 1490 O O . ALA A 1 188 ? 16.140 -3.935 -3.350 1.00 88.81 188 ALA A O 1
ATOM 1491 N N . ILE A 1 189 ? 14.943 -5.832 -3.474 1.00 88.81 189 ILE A N 1
ATOM 1492 C CA . ILE A 1 189 ? 15.770 -6.603 -2.526 1.00 88.81 189 ILE A CA 1
ATOM 1493 C C . ILE A 1 189 ? 17.233 -6.750 -2.981 1.00 88.81 189 ILE A C 1
ATOM 1495 O O . ILE A 1 189 ? 18.127 -6.956 -2.156 1.00 88.81 189 ILE A O 1
ATOM 1499 N N . GLN A 1 190 ? 17.505 -6.649 -4.287 1.00 84.88 190 GLN A N 1
ATOM 1500 C CA . GLN A 1 190 ? 18.882 -6.668 -4.796 1.00 84.88 190 GLN A CA 1
ATOM 1501 C C . GLN A 1 190 ? 19.665 -5.422 -4.375 1.00 84.88 190 GLN A C 1
ATOM 1503 O O . GLN A 1 190 ? 20.871 -5.520 -4.171 1.00 84.88 190 GLN A O 1
ATOM 1508 N N . VAL A 1 191 ? 18.983 -4.286 -4.218 1.00 82.75 191 VAL A N 1
ATOM 1509 C CA . VAL A 1 191 ? 19.593 -3.006 -3.843 1.00 82.75 191 VAL A CA 1
ATOM 1510 C C . VAL A 1 191 ? 19.508 -2.767 -2.337 1.00 82.75 191 VAL A C 1
ATOM 1512 O O . VAL A 1 191 ? 20.505 -2.402 -1.719 1.00 82.75 191 VAL A O 1
ATOM 1515 N N . ASP A 1 192 ? 18.348 -3.029 -1.740 1.00 82.94 192 ASP A N 1
ATOM 1516 C CA . ASP A 1 192 ? 18.114 -2.947 -0.301 1.00 82.94 192 ASP A CA 1
ATOM 1517 C C . ASP A 1 192 ? 17.515 -4.263 0.208 1.00 82.94 192 ASP A C 1
ATOM 1519 O O . ASP A 1 192 ? 16.349 -4.572 -0.016 1.00 82.94 192 ASP A O 1
ATOM 1523 N N . ARG A 1 193 ? 18.310 -5.047 0.945 1.00 84.06 193 ARG A N 1
ATOM 1524 C CA . ARG A 1 193 ? 17.889 -6.363 1.457 1.00 84.06 193 ARG A CA 1
ATOM 1525 C C . ARG A 1 193 ? 16.736 -6.288 2.461 1.00 84.06 193 ARG A C 1
ATOM 1527 O O . ARG A 1 193 ? 16.030 -7.286 2.661 1.00 84.06 193 ARG A O 1
ATOM 1534 N N . GLU A 1 194 ? 16.559 -5.144 3.108 1.00 81.88 194 GLU A N 1
ATOM 1535 C CA . GLU A 1 194 ? 15.488 -4.919 4.075 1.00 81.88 194 GLU A CA 1
ATOM 1536 C C . GLU A 1 194 ? 14.206 -4.415 3.406 1.00 81.88 194 GLU A C 1
ATOM 1538 O O . GLU A 1 194 ? 13.154 -4.428 4.041 1.00 81.88 194 GLU A O 1
ATOM 1543 N N . PHE A 1 195 ? 14.248 -4.105 2.106 1.00 83.50 195 PHE A N 1
ATOM 1544 C CA . PHE A 1 195 ? 13.098 -3.619 1.357 1.00 83.50 195 PHE A CA 1
ATOM 1545 C C . PHE A 1 195 ? 11.897 -4.567 1.442 1.00 83.50 195 PHE A C 1
ATOM 1547 O O . PHE A 1 195 ? 12.014 -5.781 1.224 1.00 83.50 195 PHE A O 1
ATOM 1554 N N . ARG A 1 196 ? 10.717 -3.996 1.701 1.00 84.50 196 ARG A N 1
ATOM 1555 C CA . ARG A 1 196 ? 9.424 -4.688 1.693 1.00 84.50 196 ARG A CA 1
ATOM 1556 C C . ARG A 1 196 ? 8.396 -3.843 0.956 1.00 84.50 196 ARG A C 1
ATOM 1558 O O . ARG A 1 196 ? 8.056 -2.744 1.381 1.00 84.50 196 ARG A O 1
ATOM 1565 N N . ILE A 1 197 ? 7.843 -4.393 -0.121 1.00 85.88 197 ILE A N 1
ATOM 1566 C CA . ILE A 1 197 ? 6.918 -3.653 -0.990 1.00 85.88 197 ILE A CA 1
ATOM 1567 C C . ILE A 1 197 ? 5.584 -3.320 -0.305 1.00 85.88 197 ILE A C 1
ATOM 1569 O O . ILE A 1 197 ? 4.968 -2.306 -0.622 1.00 85.88 197 ILE A O 1
ATOM 1573 N N . ILE A 1 198 ? 5.134 -4.150 0.645 1.00 82.75 198 ILE A N 1
ATOM 1574 C CA . ILE A 1 198 ? 3.909 -3.878 1.414 1.00 82.75 198 ILE A CA 1
ATOM 1575 C C . ILE A 1 198 ? 4.095 -2.615 2.258 1.00 82.75 198 ILE A C 1
ATOM 1577 O O . ILE A 1 198 ? 3.187 -1.790 2.303 1.00 82.75 198 ILE A O 1
ATOM 1581 N N . SER A 1 199 ? 5.269 -2.441 2.869 1.00 80.94 199 SER A N 1
ATOM 1582 C CA . SER A 1 199 ? 5.624 -1.251 3.647 1.00 80.94 199 SER A CA 1
ATOM 1583 C C . SER A 1 199 ? 5.610 0.005 2.786 1.00 80.94 199 SER A C 1
ATOM 1585 O O . SER A 1 199 ? 4.998 0.992 3.173 1.00 80.94 199 SER A O 1
ATOM 1587 N N . ASP A 1 200 ? 6.194 -0.065 1.591 1.00 82.06 200 ASP A N 1
ATOM 1588 C CA . ASP A 1 200 ? 6.236 1.047 0.635 1.00 82.06 200 ASP A CA 1
ATOM 1589 C C . ASP A 1 200 ? 4.851 1.430 0.095 1.00 82.06 200 ASP A C 1
ATOM 1591 O O . ASP A 1 200 ? 4.559 2.601 -0.149 1.00 82.06 200 ASP A O 1
ATOM 1595 N N . ALA A 1 201 ? 3.961 0.448 -0.070 1.00 82.94 201 ALA A N 1
ATOM 1596 C CA . ALA A 1 201 ? 2.582 0.688 -0.482 1.00 82.94 201 ALA A CA 1
ATOM 1597 C C . ALA A 1 201 ? 1.690 1.189 0.669 1.00 82.94 201 ALA A C 1
ATOM 1599 O O . ALA A 1 201 ? 0.624 1.762 0.418 1.00 82.94 201 ALA A O 1
ATOM 1600 N N . TYR A 1 202 ? 2.092 0.978 1.925 1.00 82.81 202 TYR A N 1
ATOM 1601 C CA . TYR A 1 202 ? 1.256 1.245 3.093 1.00 82.81 202 TYR A CA 1
ATOM 1602 C C . TYR A 1 202 ? 0.902 2.730 3.293 1.00 82.81 202 TYR A C 1
ATOM 1604 O O . TYR A 1 202 ? -0.265 2.999 3.596 1.00 82.81 202 TYR A O 1
ATOM 1612 N N . PRO A 1 203 ? 1.806 3.710 3.073 1.00 82.25 203 PRO A N 1
ATOM 1613 C CA . PRO A 1 203 ? 1.459 5.133 3.059 1.00 82.25 203 PRO A CA 1
ATOM 1614 C C . PRO A 1 203 ? 0.318 5.464 2.093 1.00 82.25 203 PRO A C 1
ATOM 1616 O O . PRO A 1 203 ? -0.673 6.087 2.481 1.00 82.25 203 PRO A O 1
ATOM 1619 N N . TYR A 1 204 ? 0.407 4.965 0.856 1.00 82.94 204 TYR A N 1
ATOM 1620 C CA . TYR A 1 204 ? -0.619 5.174 -0.163 1.00 82.94 204 TYR A CA 1
ATOM 1621 C C . TYR A 1 204 ? -1.954 4.535 0.248 1.00 82.94 204 TYR A C 1
ATOM 1623 O O . TYR A 1 204 ? -3.008 5.169 0.168 1.00 82.94 204 TYR A O 1
ATOM 1631 N N . ILE A 1 205 ? -1.910 3.290 0.729 1.00 85.00 205 ILE A N 1
ATOM 1632 C CA . ILE A 1 205 ? -3.079 2.552 1.228 1.00 85.00 205 ILE A CA 1
ATOM 1633 C C . ILE A 1 205 ? -3.748 3.310 2.377 1.00 85.00 205 ILE A C 1
ATOM 1635 O O . ILE A 1 205 ? -4.964 3.498 2.359 1.00 85.00 205 ILE A O 1
ATOM 1639 N N . SER A 1 206 ? -2.957 3.800 3.332 1.00 83.75 206 SER A N 1
ATOM 1640 C CA . SER A 1 206 ? -3.437 4.565 4.485 1.00 83.75 206 SER A CA 1
ATOM 1641 C C . SER A 1 206 ? -4.099 5.871 4.047 1.00 83.75 206 SER A C 1
ATOM 1643 O O . SER A 1 206 ? -5.209 6.173 4.478 1.00 83.75 206 SER A O 1
ATOM 1645 N N . SER A 1 207 ? -3.465 6.608 3.130 1.00 83.44 207 SER A N 1
ATOM 1646 C CA . SER A 1 207 ? -4.025 7.830 2.544 1.00 83.44 207 SER A CA 1
ATOM 1647 C C . SER A 1 207 ? -5.374 7.570 1.866 1.00 83.44 207 SER A C 1
ATOM 1649 O O . SER A 1 207 ? -6.349 8.277 2.132 1.00 83.44 207 SER A O 1
ATOM 1651 N N . ARG A 1 208 ? -5.480 6.525 1.033 1.00 83.56 208 ARG A N 1
ATOM 1652 C CA . ARG A 1 208 ? -6.734 6.194 0.336 1.00 83.56 208 ARG A CA 1
ATOM 1653 C C . ARG A 1 208 ? -7.817 5.725 1.295 1.00 83.56 208 ARG A C 1
ATOM 1655 O O . ARG A 1 208 ? -8.957 6.143 1.139 1.00 83.56 208 ARG A O 1
ATOM 1662 N N . LEU A 1 209 ? -7.473 4.929 2.305 1.00 83.69 209 LEU A N 1
ATOM 1663 C CA . LEU A 1 209 ? -8.429 4.482 3.317 1.00 83.69 209 LEU A CA 1
ATOM 1664 C C . LEU A 1 209 ? -9.034 5.665 4.093 1.00 83.69 209 LEU A C 1
ATOM 1666 O O . LEU A 1 209 ? -10.199 5.618 4.468 1.00 83.69 209 LEU A O 1
ATOM 1670 N N . LEU A 1 210 ? -8.257 6.731 4.306 1.00 80.56 210 LEU A N 1
ATOM 1671 C CA . LEU A 1 210 ? -8.695 7.935 5.016 1.00 80.56 210 LEU A CA 1
ATOM 1672 C C . LEU A 1 210 ? -9.457 8.943 4.139 1.00 80.56 210 LEU A C 1
ATOM 1674 O O . LEU A 1 210 ? -10.226 9.743 4.670 1.00 80.56 210 LEU A O 1
ATOM 1678 N N . THR A 1 211 ? -9.232 8.948 2.822 1.00 79.00 211 THR A N 1
ATOM 1679 C CA . THR A 1 211 ? -9.758 9.988 1.912 1.00 79.00 211 THR A CA 1
ATOM 1680 C C . THR A 1 211 ? -10.849 9.500 0.953 1.00 79.00 211 THR A C 1
ATOM 1682 O O . THR A 1 211 ? -11.653 10.309 0.485 1.00 79.00 211 THR A O 1
ATOM 1685 N N . ASP A 1 212 ? -10.923 8.200 0.655 1.00 80.69 212 ASP A N 1
ATOM 1686 C CA . ASP A 1 212 ? -11.886 7.638 -0.296 1.00 80.69 212 ASP A CA 1
ATOM 1687 C C . ASP A 1 212 ? -13.275 7.411 0.338 1.00 80.69 212 ASP A C 1
ATOM 1689 O O . ASP A 1 212 ? -13.402 6.995 1.488 1.00 80.69 212 ASP A O 1
ATOM 1693 N N . ASN A 1 213 ? -14.341 7.689 -0.424 1.00 75.94 213 ASN A N 1
ATOM 1694 C CA . ASN A 1 213 ? -15.733 7.591 0.041 1.00 75.94 213 ASN A CA 1
ATOM 1695 C C . ASN A 1 213 ? -16.445 6.302 -0.391 1.00 75.94 213 ASN A C 1
ATOM 1697 O O . ASN A 1 213 ? -17.663 6.203 -0.236 1.00 75.94 213 ASN A O 1
ATOM 1701 N N . SER A 1 214 ? -15.734 5.345 -0.984 1.00 82.25 214 SER A N 1
ATOM 1702 C CA . SER A 1 214 ? -16.320 4.055 -1.340 1.00 82.25 214 SER A CA 1
ATOM 1703 C C . SER A 1 214 ? -16.874 3.358 -0.089 1.00 82.25 214 SER A C 1
ATOM 1705 O O . SER A 1 214 ? -16.193 3.317 0.943 1.00 82.25 214 SER A O 1
ATOM 1707 N N . PRO A 1 215 ? -18.105 2.813 -0.149 1.00 81.62 215 PRO A N 1
ATOM 1708 C CA . PRO A 1 215 ? -18.704 2.093 0.974 1.00 81.62 215 PRO A CA 1
ATOM 1709 C C . PRO A 1 215 ? -17.807 0.973 1.513 1.00 81.62 215 PRO A C 1
ATOM 1711 O O . PRO A 1 215 ? -17.759 0.731 2.718 1.00 81.62 215 PRO A O 1
ATOM 1714 N N . GLU A 1 216 ? -17.063 0.316 0.627 1.00 83.00 216 GLU A N 1
ATOM 1715 C CA . GLU A 1 216 ? -16.150 -0.773 0.950 1.00 83.00 216 GLU A CA 1
ATOM 1716 C C . GLU A 1 216 ? -14.955 -0.283 1.781 1.00 83.00 216 GLU A C 1
ATOM 1718 O O . GLU A 1 216 ? -14.679 -0.848 2.840 1.00 83.00 216 GLU A O 1
ATOM 1723 N N . LEU A 1 217 ? -14.288 0.808 1.376 1.00 82.75 217 LEU A N 1
ATOM 1724 C CA . LEU A 1 217 ? -13.174 1.370 2.150 1.00 82.75 217 LEU A CA 1
ATOM 1725 C C . LEU A 1 217 ? -13.641 1.995 3.464 1.00 82.75 217 LEU A C 1
ATOM 1727 O O . LEU A 1 217 ? -12.948 1.864 4.470 1.00 82.75 217 LEU A O 1
ATOM 1731 N N . GLN A 1 218 ? -14.831 2.598 3.500 1.00 80.31 218 GLN A N 1
ATOM 1732 C CA . GLN A 1 218 ? -15.430 3.076 4.750 1.00 80.31 218 GLN A CA 1
ATOM 1733 C C . GLN A 1 218 ? -15.704 1.924 5.724 1.00 80.31 218 GLN A C 1
ATOM 1735 O O . GLN A 1 218 ? -15.385 2.029 6.910 1.00 80.31 218 GLN A O 1
ATOM 1740 N N . SER A 1 219 ? -16.237 0.805 5.226 1.00 79.81 219 SER A N 1
ATOM 1741 C CA . SER A 1 219 ? -16.440 -0.407 6.023 1.00 79.81 219 SER A CA 1
ATOM 1742 C C . SER A 1 219 ? -15.109 -0.979 6.518 1.00 79.81 219 SER A C 1
ATOM 1744 O O . SER A 1 219 ? -14.982 -1.299 7.700 1.00 79.81 219 SER A O 1
ATOM 1746 N N . ALA A 1 220 ? -14.095 -1.068 5.653 1.00 80.69 220 ALA A N 1
ATOM 1747 C CA . ALA A 1 220 ? -12.767 -1.550 6.029 1.00 80.69 220 ALA A CA 1
ATOM 1748 C C . ALA A 1 220 ? -12.101 -0.643 7.076 1.00 80.69 220 ALA A C 1
ATOM 1750 O O . ALA A 1 220 ? -11.540 -1.136 8.056 1.00 80.69 220 ALA A O 1
ATOM 1751 N N . LEU A 1 221 ? -12.221 0.680 6.926 1.00 81.50 221 LEU A N 1
ATOM 1752 C CA . LEU A 1 221 ? -11.747 1.651 7.907 1.00 81.50 221 LEU A CA 1
ATOM 1753 C C . LEU A 1 221 ? -12.480 1.488 9.239 1.00 81.50 221 LEU A C 1
ATOM 1755 O O . LEU A 1 221 ? -11.841 1.454 10.286 1.00 81.50 221 LEU A O 1
ATOM 1759 N N . GLN A 1 222 ? -13.804 1.338 9.227 1.00 76.69 222 GLN A N 1
ATOM 1760 C CA . GLN A 1 222 ? -14.575 1.102 10.445 1.00 76.69 222 GLN A CA 1
ATOM 1761 C C . GLN A 1 222 ? -14.139 -0.184 11.149 1.00 76.69 222 GLN A C 1
ATOM 1763 O O . GLN A 1 222 ? -13.902 -0.167 12.355 1.00 76.69 222 GLN A O 1
ATOM 1768 N N . GLN A 1 223 ? -14.009 -1.288 10.416 1.00 75.88 223 GLN A N 1
ATOM 1769 C CA . GLN A 1 223 ? -13.553 -2.560 10.975 1.00 75.88 223 GLN A CA 1
ATOM 1770 C C . GLN A 1 223 ? -12.132 -2.447 11.528 1.00 75.88 223 GLN A C 1
ATOM 1772 O O . GLN A 1 223 ? -11.831 -3.012 12.575 1.00 75.88 223 GLN A O 1
ATOM 1777 N N . LEU A 1 224 ? -11.258 -1.673 10.882 1.00 77.56 224 LEU A N 1
ATOM 1778 C CA . LEU A 1 224 ? -9.912 -1.385 11.372 1.00 77.56 224 LEU A CA 1
ATOM 1779 C C . LEU A 1 224 ? -9.951 -0.558 12.666 1.00 77.56 224 LEU A C 1
ATOM 1781 O O . LEU A 1 224 ? -9.259 -0.885 13.632 1.00 77.56 224 LEU A O 1
ATOM 1785 N N . LEU A 1 225 ? -10.784 0.476 12.729 1.00 76.00 225 LEU A N 1
ATOM 1786 C CA . LEU A 1 225 ? -10.854 1.382 13.874 1.00 76.00 225 LEU A CA 1
ATOM 1787 C C . LEU A 1 225 ? -11.620 0.807 15.068 1.00 76.00 225 LEU A C 1
ATOM 1789 O O . LEU A 1 225 ? -11.346 1.206 16.196 1.00 76.00 225 LEU A O 1
ATOM 1793 N N . PHE A 1 226 ? -12.523 -0.150 14.858 1.00 72.94 226 PHE A N 1
ATOM 1794 C CA . PHE A 1 226 ? -13.390 -0.683 15.908 1.00 72.94 226 PHE A CA 1
ATOM 1795 C C . PHE A 1 226 ? -13.380 -2.208 15.919 1.00 72.94 226 PHE A C 1
ATOM 1797 O O . PHE A 1 226 ? -13.613 -2.854 14.903 1.00 72.94 226 PHE A O 1
ATOM 1804 N N . LYS A 1 227 ? -13.149 -2.806 17.092 1.00 71.00 227 LYS A N 1
ATOM 1805 C CA . LYS A 1 227 ? -13.244 -4.261 17.287 1.00 71.00 227 LYS A CA 1
ATOM 1806 C C . LYS A 1 227 ? -14.059 -4.548 18.542 1.00 71.00 227 LYS A C 1
ATOM 1808 O O . LYS A 1 227 ? -13.746 -4.027 19.604 1.00 71.00 227 LYS A O 1
ATOM 1813 N N . GLN A 1 228 ? -15.110 -5.363 18.412 1.00 65.38 228 GLN A N 1
ATOM 1814 C CA . GLN A 1 228 ? -16.001 -5.757 19.521 1.00 65.38 228 GLN A CA 1
ATOM 1815 C C . GLN A 1 228 ? -16.571 -4.578 20.340 1.00 65.38 228 GLN A C 1
ATOM 1817 O O . GLN A 1 228 ? -16.814 -4.702 21.535 1.00 65.38 228 GLN A O 1
ATOM 1822 N N . GLY A 1 229 ? -16.794 -3.427 19.702 1.00 63.56 229 GLY A N 1
ATOM 1823 C CA . GLY A 1 229 ? -17.328 -2.240 20.373 1.00 63.56 229 GLY A CA 1
ATOM 1824 C C . GLY A 1 229 ? -16.285 -1.300 20.975 1.00 63.56 229 GLY A C 1
ATOM 1825 O O . GLY A 1 229 ? -16.656 -0.218 21.418 1.00 63.56 229 GLY A O 1
ATOM 1826 N N . SER A 1 230 ? -15.001 -1.667 20.959 1.00 65.44 230 SER A N 1
ATOM 1827 C CA . SER A 1 230 ? -13.909 -0.830 21.463 1.00 65.44 230 SER A CA 1
ATOM 1828 C C . SER A 1 230 ? -13.153 -0.143 20.328 1.00 65.44 230 SER A C 1
ATOM 1830 O O . SER A 1 230 ? -12.826 -0.765 19.310 1.00 65.44 230 SER A O 1
ATOM 1832 N N . ALA A 1 231 ? -12.851 1.141 20.526 1.00 69.38 231 ALA A N 1
ATOM 1833 C CA . ALA A 1 231 ? -12.057 1.942 19.604 1.00 69.38 231 ALA A CA 1
ATOM 1834 C C . ALA A 1 231 ? -10.566 1.577 19.696 1.00 69.38 231 ALA A C 1
ATOM 1836 O O . ALA A 1 231 ? -9.998 1.451 20.779 1.00 69.38 231 ALA A O 1
ATOM 1837 N N . ARG A 1 232 ? -9.911 1.437 18.543 1.00 74.06 232 ARG A N 1
ATOM 1838 C CA . ARG A 1 232 ? -8.480 1.139 18.406 1.00 74.06 232 ARG A CA 1
ATOM 1839 C C . ARG A 1 232 ? -7.729 2.388 17.958 1.00 74.06 232 ARG A C 1
ATOM 1841 O O . ARG A 1 232 ? -7.278 2.483 16.820 1.00 74.06 232 ARG A O 1
ATOM 1848 N N . TRP A 1 233 ? -7.597 3.356 18.860 1.00 70.88 233 TRP A N 1
ATOM 1849 C CA . TRP A 1 233 ? -7.004 4.669 18.571 1.00 70.88 233 TRP A CA 1
ATOM 1850 C C . TRP A 1 233 ? -5.577 4.612 18.033 1.00 70.88 233 TRP A C 1
ATOM 1852 O O . TRP A 1 233 ? -5.241 5.359 17.120 1.00 70.88 233 TRP A O 1
ATOM 1862 N N . GLU A 1 234 ? -4.777 3.668 18.521 1.00 70.12 234 GLU A N 1
ATOM 1863 C CA . GLU A 1 234 ? -3.420 3.418 18.021 1.00 70.12 234 GLU A CA 1
ATOM 1864 C C . GLU A 1 234 ? -3.405 3.099 16.519 1.00 70.12 234 GLU A C 1
ATOM 1866 O O . GLU A 1 234 ? -2.465 3.450 15.813 1.00 70.12 234 GLU A O 1
ATOM 1871 N N . ARG A 1 235 ? -4.464 2.467 15.996 1.00 75.50 235 ARG A N 1
ATOM 1872 C CA . ARG A 1 235 ? -4.575 2.149 14.568 1.00 75.50 235 ARG A CA 1
ATOM 1873 C C . ARG A 1 235 ? -4.885 3.388 13.738 1.00 75.50 235 ARG A C 1
ATOM 1875 O O . ARG A 1 235 ? -4.294 3.558 12.677 1.00 75.50 235 ARG A O 1
ATOM 1882 N N . LEU A 1 236 ? -5.759 4.270 14.233 1.00 76.19 236 LEU A N 1
ATOM 1883 C CA . LEU A 1 236 ? -5.993 5.570 13.598 1.00 76.19 236 LEU A CA 1
ATOM 1884 C C . LEU A 1 236 ? -4.710 6.401 13.576 1.00 76.19 236 LEU A C 1
ATOM 1886 O O . LEU A 1 236 ? -4.368 6.977 12.549 1.00 76.19 236 LEU A O 1
ATOM 1890 N N . GLU A 1 237 ? -3.995 6.428 14.701 1.00 71.75 237 GLU A N 1
ATOM 1891 C CA . GLU A 1 237 ? -2.706 7.103 14.825 1.00 71.75 237 GLU A CA 1
ATOM 1892 C C . GLU A 1 237 ? -1.715 6.582 13.777 1.00 71.75 237 GLU A C 1
ATOM 1894 O O . GLU A 1 237 ? -1.171 7.370 13.007 1.00 71.75 237 GLU A O 1
ATOM 1899 N N . GLN A 1 238 ? -1.540 5.261 13.679 1.00 75.31 238 GLN A N 1
ATOM 1900 C CA . GLN A 1 238 ? -0.657 4.644 12.687 1.00 75.31 238 GLN A CA 1
ATOM 1901 C C . GLN A 1 238 ? -1.047 5.005 11.251 1.00 75.31 238 GLN A C 1
ATOM 1903 O O . GLN A 1 238 ? -0.171 5.356 10.467 1.00 75.31 238 GLN A O 1
ATOM 1908 N N . LEU A 1 239 ? -2.337 4.968 10.899 1.00 78.56 239 LEU A N 1
ATOM 1909 C CA . LEU A 1 239 ? -2.792 5.356 9.560 1.00 78.56 239 LEU A CA 1
ATOM 1910 C C . LEU A 1 239 ? -2.462 6.818 9.246 1.00 78.56 239 LEU A C 1
ATOM 1912 O O . LEU A 1 239 ? -1.961 7.108 8.165 1.00 78.56 239 LEU A O 1
ATOM 1916 N N . LEU A 1 240 ? -2.710 7.732 10.187 1.00 74.94 240 LEU A N 1
ATOM 1917 C CA . LEU A 1 240 ? -2.418 9.157 10.012 1.00 74.94 240 LEU A CA 1
ATOM 1918 C C . LEU A 1 240 ? -0.914 9.414 9.877 1.00 74.94 240 LEU A C 1
ATOM 1920 O O . LEU A 1 240 ? -0.497 10.184 9.013 1.00 74.94 240 LEU A O 1
ATOM 1924 N N . VAL A 1 241 ? -0.104 8.751 10.707 1.00 75.31 241 VAL A N 1
ATOM 1925 C CA . VAL A 1 241 ? 1.359 8.863 10.670 1.00 75.31 241 VAL A CA 1
ATOM 1926 C C . VAL A 1 241 ? 1.922 8.314 9.366 1.00 75.31 241 VAL A C 1
ATOM 1928 O O . VAL A 1 241 ? 2.853 8.906 8.847 1.00 75.31 241 VAL A O 1
ATOM 1931 N N . GLN A 1 242 ? 1.376 7.226 8.828 1.00 77.25 242 GLN A N 1
ATOM 1932 C CA . GLN A 1 242 ? 1.859 6.626 7.580 1.00 77.25 242 GLN A CA 1
ATOM 1933 C C . GLN A 1 242 ? 1.359 7.388 6.348 1.00 77.25 242 GLN A C 1
ATOM 1935 O O . GLN A 1 242 ? 2.093 7.573 5.384 1.00 77.25 242 GLN A O 1
ATOM 1940 N N . ALA A 1 243 ? 0.123 7.892 6.374 1.00 77.06 243 ALA A N 1
ATOM 1941 C CA . ALA A 1 243 ? -0.445 8.643 5.256 1.00 77.06 243 ALA A CA 1
ATOM 1942 C C . ALA A 1 243 ? 0.300 9.960 4.976 1.00 77.06 243 ALA A C 1
ATOM 1944 O O . ALA A 1 243 ? 0.359 10.387 3.822 1.00 77.06 243 ALA A O 1
ATOM 1945 N N . LYS A 1 244 ? 0.906 10.578 6.004 1.00 71.75 244 LYS A N 1
ATOM 1946 C CA . LYS A 1 244 ? 1.642 11.850 5.880 1.00 71.75 244 LYS A CA 1
ATOM 1947 C C . LYS A 1 244 ? 2.794 11.792 4.870 1.00 71.75 244 LYS A C 1
ATOM 1949 O O . LYS A 1 244 ? 3.120 12.813 4.278 1.00 71.75 244 LYS A O 1
ATOM 1954 N N . ASP A 1 245 ? 3.377 10.610 4.672 1.00 70.12 245 ASP A N 1
ATOM 1955 C CA . ASP A 1 245 ? 4.550 10.416 3.819 1.00 70.12 245 ASP A CA 1
ATOM 1956 C C . ASP A 1 245 ? 4.162 10.312 2.327 1.00 70.12 245 ASP A C 1
ATOM 1958 O O . ASP A 1 245 ? 5.018 10.209 1.451 1.00 70.12 245 ASP A O 1
ATOM 1962 N N . THR A 1 246 ? 2.863 10.390 2.003 1.00 69.25 246 THR A N 1
ATOM 1963 C CA . THR A 1 246 ? 2.373 10.423 0.619 1.00 69.25 246 THR A CA 1
ATOM 1964 C C . THR A 1 246 ? 2.332 11.871 0.096 1.00 69.25 246 THR A C 1
ATOM 1966 O O . THR A 1 246 ? 1.633 12.699 0.683 1.00 69.25 246 THR A O 1
ATOM 1969 N N . PRO A 1 247 ? 2.975 12.200 -1.047 1.00 63.94 247 PRO A N 1
ATOM 1970 C CA . PRO A 1 247 ? 3.042 13.577 -1.570 1.00 63.94 247 PRO A CA 1
ATOM 1971 C C . PRO A 1 247 ? 1.672 14.253 -1.765 1.00 63.94 247 PRO A C 1
ATOM 1973 O O . PRO A 1 247 ? 1.497 15.454 -1.529 1.00 63.94 247 PRO A O 1
ATOM 1976 N N . ASP A 1 248 ? 0.689 13.449 -2.166 1.00 65.75 248 ASP A N 1
ATOM 1977 C CA . ASP A 1 248 ? -0.654 13.885 -2.539 1.00 65.75 248 ASP A CA 1
ATOM 1978 C C . ASP A 1 248 ? -1.650 13.840 -1.359 1.00 65.75 248 ASP A C 1
ATOM 1980 O O . ASP A 1 248 ? -2.819 14.175 -1.528 1.00 65.75 248 ASP A O 1
ATOM 1984 N N . TYR A 1 249 ? -1.209 13.475 -0.147 1.00 70.31 249 TYR A N 1
ATOM 1985 C CA . TYR A 1 249 ? -2.080 13.433 1.030 1.00 70.31 249 TYR A CA 1
ATOM 1986 C C . TYR A 1 249 ? -2.453 14.842 1.517 1.00 70.31 249 TYR A C 1
ATOM 1988 O O . TYR A 1 249 ? -1.600 15.730 1.666 1.00 70.31 249 TYR A O 1
ATOM 1996 N N . ASP A 1 250 ? -3.746 15.044 1.783 1.00 69.00 250 ASP A N 1
ATOM 1997 C CA . ASP A 1 250 ? -4.285 16.204 2.490 1.00 69.00 250 ASP A CA 1
ATOM 1998 C C . ASP A 1 250 ? -5.002 15.733 3.758 1.00 69.00 250 ASP A C 1
ATOM 2000 O O . ASP A 1 250 ? -6.112 15.198 3.728 1.00 69.00 250 ASP A O 1
ATOM 2004 N N . ALA A 1 251 ? -4.358 15.962 4.901 1.00 67.19 251 ALA A N 1
ATOM 2005 C CA . ALA A 1 251 ? -4.918 15.625 6.200 1.00 67.19 251 ALA A CA 1
ATOM 2006 C C . ALA A 1 251 ? -6.232 16.381 6.485 1.00 67.19 251 ALA A C 1
ATOM 2008 O O . ALA A 1 251 ? -7.089 15.870 7.202 1.00 67.19 251 ALA A O 1
ATOM 2009 N N . THR A 1 252 ? -6.434 17.571 5.909 1.00 66.06 252 THR A N 1
ATOM 2010 C CA . THR A 1 252 ? -7.686 18.334 6.039 1.00 66.06 252 THR A CA 1
ATOM 2011 C C . THR A 1 252 ? -8.827 17.586 5.366 1.00 66.06 252 THR A C 1
ATOM 2013 O O . THR A 1 252 ? -9.898 17.439 5.953 1.00 66.06 252 THR A O 1
ATOM 2016 N N . GLU A 1 253 ? -8.582 17.084 4.153 1.00 71.38 253 GLU A N 1
ATOM 2017 C CA . GLU A 1 253 ? -9.549 16.279 3.416 1.00 71.38 253 GLU A CA 1
ATOM 2018 C C . GLU A 1 253 ? -9.847 14.980 4.163 1.00 71.38 253 GLU A C 1
ATOM 2020 O O . GLU A 1 253 ? -11.015 14.675 4.392 1.00 71.38 253 GLU A O 1
ATOM 2025 N N . ALA A 1 254 ? -8.818 14.269 4.628 1.00 69.00 254 ALA A N 1
ATOM 2026 C CA . ALA A 1 254 ? -8.981 13.056 5.426 1.00 69.00 254 ALA A CA 1
ATOM 2027 C C . ALA A 1 254 ? -9.871 13.282 6.661 1.00 69.00 254 ALA A C 1
ATOM 2029 O O . ALA A 1 254 ? -10.813 12.525 6.901 1.00 69.00 254 ALA A O 1
ATOM 2030 N N . VAL A 1 255 ? -9.636 14.353 7.431 1.00 67.56 255 VAL A N 1
ATOM 2031 C CA . VAL A 1 255 ? -10.475 14.649 8.603 1.00 67.56 255 VAL A CA 1
ATOM 2032 C C . VAL A 1 255 ? -11.880 15.086 8.193 1.00 67.56 255 VAL A C 1
ATOM 2034 O O . VAL A 1 255 ? -12.854 14.656 8.811 1.00 67.56 255 VAL A O 1
ATOM 2037 N N . ASP A 1 256 ? -12.028 15.904 7.150 1.00 67.94 256 ASP A N 1
ATOM 2038 C CA . ASP A 1 256 ? -13.346 16.305 6.649 1.00 67.94 256 ASP A CA 1
ATOM 2039 C C . ASP A 1 256 ? -14.198 15.093 6.244 1.00 67.94 256 ASP A C 1
ATOM 2041 O O . ASP A 1 256 ? -15.398 15.069 6.551 1.00 67.94 256 ASP A O 1
ATOM 2045 N N . ARG A 1 257 ? -13.568 14.099 5.605 1.00 71.25 257 ARG A N 1
ATOM 2046 C CA . ARG A 1 257 ? -14.160 12.831 5.154 1.00 71.25 257 ARG A CA 1
ATOM 2047 C C . ARG A 1 257 ? -14.523 11.934 6.328 1.00 71.25 257 ARG A C 1
ATOM 2049 O O . ARG A 1 257 ? -15.669 11.498 6.420 1.00 71.25 257 ARG A O 1
ATOM 2056 N N . LEU A 1 258 ? -13.602 11.750 7.274 1.00 69.12 258 LEU A N 1
ATOM 2057 C CA . LEU A 1 258 ? -13.862 11.047 8.532 1.00 69.12 258 LEU A CA 1
ATOM 2058 C C . LEU A 1 258 ? -15.053 11.654 9.275 1.00 69.12 258 LEU A C 1
ATOM 2060 O O . LEU A 1 258 ? -15.931 10.928 9.730 1.00 69.12 258 LEU A O 1
ATOM 2064 N N . VAL A 1 259 ? -15.128 12.982 9.371 1.00 70.62 259 VAL A N 1
ATOM 2065 C CA . VAL A 1 259 ? -16.254 13.658 10.025 1.00 70.62 259 VAL A CA 1
ATOM 2066 C C . VAL A 1 259 ? -17.547 13.467 9.241 1.00 70.62 259 VAL A C 1
ATOM 2068 O O . VAL A 1 259 ? -18.587 13.231 9.844 1.00 70.62 259 VAL A O 1
ATOM 2071 N N . GLU A 1 260 ? -17.519 13.596 7.914 1.00 72.94 260 GLU A N 1
ATOM 2072 C CA . GLU A 1 260 ? -18.692 13.334 7.071 1.00 72.94 260 GLU A CA 1
ATOM 2073 C C . GLU A 1 260 ? -19.239 11.927 7.295 1.00 72.94 260 GLU A C 1
ATOM 2075 O O . GLU A 1 260 ? -20.438 11.761 7.521 1.00 72.94 260 GLU A O 1
ATOM 2080 N N . TYR A 1 261 ? -18.351 10.936 7.325 1.00 72.50 261 TYR A N 1
ATOM 2081 C CA . TYR A 1 261 ? -18.706 9.564 7.638 1.00 72.50 261 TYR A CA 1
ATOM 2082 C C . TYR A 1 261 ? -19.279 9.435 9.051 1.00 72.50 261 TYR A C 1
ATOM 2084 O O . TYR A 1 261 ? -20.383 8.916 9.220 1.00 72.50 261 TYR A O 1
ATOM 2092 N N . LEU A 1 262 ? -18.596 9.993 10.055 1.00 69.81 262 LEU A N 1
ATOM 2093 C CA . LEU A 1 262 ? -19.058 10.005 11.441 1.00 69.81 262 LEU A CA 1
ATOM 2094 C C . LEU A 1 262 ? -20.410 10.683 11.607 1.00 69.81 262 LEU A C 1
ATOM 2096 O O . LEU A 1 262 ? -21.121 10.305 12.521 1.00 69.81 262 LEU A O 1
ATOM 2100 N N . LEU A 1 263 ? -20.784 11.663 10.783 1.00 72.69 263 LEU A N 1
ATOM 2101 C CA . LEU A 1 263 ? -22.083 12.345 10.847 1.00 72.69 263 LEU A CA 1
ATOM 2102 C C . LEU A 1 263 ? -23.173 11.669 9.999 1.00 72.69 263 LEU A C 1
ATOM 2104 O O . LEU A 1 263 ? -24.350 11.971 10.183 1.00 72.69 263 LEU A O 1
ATOM 2108 N N . SER A 1 264 ? -22.810 10.743 9.111 1.00 72.50 264 SER A N 1
ATOM 2109 C CA . SER A 1 264 ? -23.752 9.973 8.289 1.00 72.50 264 SER A CA 1
ATOM 2110 C C . SER A 1 264 ? -24.556 8.950 9.106 1.00 72.50 264 SER A C 1
ATOM 2112 O O . SER A 1 264 ? -24.214 8.645 10.249 1.00 72.50 264 SER A O 1
ATOM 2114 N N . GLU A 1 265 ? -25.615 8.371 8.535 1.00 70.25 265 GLU A N 1
ATOM 2115 C CA . GLU A 1 265 ? -26.359 7.276 9.187 1.00 70.25 265 GLU A CA 1
ATOM 2116 C C . GLU A 1 265 ? -25.465 6.049 9.438 1.00 70.25 265 GLU A C 1
ATOM 2118 O O . GLU A 1 265 ? -25.479 5.492 10.534 1.00 70.25 265 GLU A O 1
ATOM 2123 N N . ASN A 1 266 ? -24.587 5.715 8.486 1.00 65.69 266 ASN A N 1
ATOM 2124 C CA . ASN A 1 266 ? -23.618 4.618 8.609 1.00 65.69 266 ASN A CA 1
ATOM 2125 C C . ASN A 1 266 ? -22.611 4.841 9.751 1.00 65.69 266 ASN A C 1
ATOM 2127 O O . ASN A 1 266 ? -22.107 3.885 10.335 1.00 65.69 266 ASN A O 1
ATOM 2131 N N . GLY A 1 267 ? -22.350 6.102 10.108 1.00 66.62 267 GLY A N 1
ATOM 2132 C CA . GLY A 1 267 ? -21.482 6.476 11.222 1.00 66.62 267 GLY A CA 1
ATOM 2133 C C . GLY A 1 267 ? -22.131 6.356 12.601 1.00 66.62 267 GLY A C 1
ATOM 2134 O O . GLY A 1 267 ? -21.427 6.497 13.599 1.00 66.62 267 GLY A O 1
ATOM 2135 N N . GLN A 1 268 ? -23.441 6.097 12.705 1.00 72.62 268 GLN A N 1
ATOM 2136 C CA . GLN A 1 268 ? -24.137 6.033 13.997 1.00 72.62 268 GLN A CA 1
ATOM 2137 C C . GLN A 1 268 ? -23.517 5.033 14.990 1.00 72.62 268 GLN A C 1
ATOM 2139 O O . GLN A 1 268 ? -23.244 5.452 16.117 1.00 72.62 268 GLN A O 1
ATOM 2144 N N . PRO A 1 269 ? -23.215 3.773 14.611 1.00 66.81 269 PRO A N 1
ATOM 2145 C CA . PRO A 1 269 ? -22.624 2.809 15.542 1.00 66.81 269 PRO A CA 1
ATOM 2146 C C . PRO A 1 269 ? -21.275 3.287 16.082 1.00 66.81 269 PRO A C 1
ATOM 2148 O O . PRO A 1 269 ? -20.942 3.075 17.245 1.00 66.81 269 PRO A O 1
ATOM 2151 N N . ILE A 1 270 ? -20.509 3.978 15.235 1.00 67.25 270 ILE A N 1
ATOM 2152 C CA . ILE A 1 270 ? -19.231 4.560 15.622 1.00 67.25 270 ILE A CA 1
ATOM 2153 C C . ILE A 1 270 ? -19.450 5.720 16.585 1.00 67.25 270 ILE A C 1
ATOM 2155 O O . ILE A 1 270 ? -18.793 5.773 17.616 1.00 67.25 270 ILE A O 1
ATOM 2159 N N . ARG A 1 271 ? -20.378 6.640 16.297 1.00 72.38 271 ARG A N 1
ATOM 2160 C CA . ARG A 1 271 ? -20.676 7.763 17.199 1.00 72.38 271 ARG A CA 1
ATOM 2161 C C . ARG A 1 271 ? -21.069 7.295 18.594 1.00 72.38 271 ARG A C 1
ATOM 2163 O O . ARG A 1 271 ? -20.598 7.875 19.565 1.00 72.38 271 ARG A O 1
ATOM 2170 N N . GLU A 1 272 ? -21.900 6.260 18.686 1.00 71.25 272 GLU A N 1
ATOM 2171 C CA . GLU A 1 272 ? -22.323 5.673 19.961 1.00 71.25 272 GLU A CA 1
ATOM 2172 C C . GLU A 1 272 ? -21.130 5.078 20.725 1.00 71.25 272 GLU A C 1
ATOM 2174 O O . GLU A 1 272 ? -20.973 5.328 21.921 1.00 71.25 272 GLU A O 1
ATOM 2179 N N . GLN A 1 273 ? -20.234 4.368 20.031 1.00 67.44 273 GLN A N 1
ATOM 2180 C CA . GLN A 1 273 ? -18.998 3.839 20.621 1.00 67.44 273 GLN A CA 1
ATOM 2181 C C . GLN A 1 273 ? -18.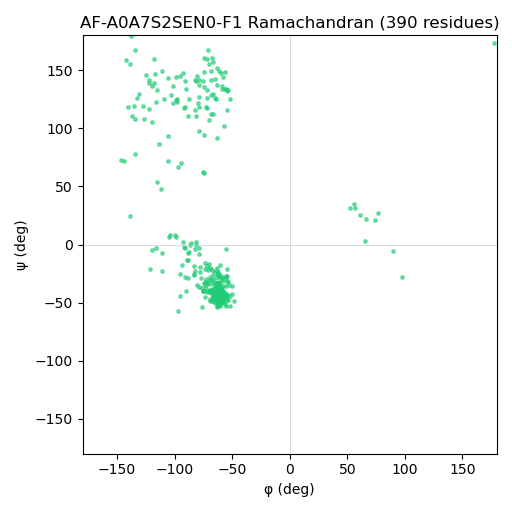043 4.952 21.062 1.00 67.44 273 GLN A C 1
ATOM 2183 O O . GLN A 1 273 ? -17.509 4.899 22.165 1.00 67.44 273 GLN A O 1
ATOM 2188 N N . LEU A 1 274 ? -17.864 5.991 20.242 1.00 66.69 274 LEU A N 1
ATOM 2189 C CA . LEU A 1 274 ? -17.049 7.160 20.572 1.00 66.69 274 LEU A CA 1
ATOM 2190 C C . LEU A 1 274 ? -17.599 7.923 21.774 1.00 66.69 274 LEU A C 1
ATOM 2192 O O . LEU A 1 274 ? -16.827 8.387 22.610 1.00 66.69 274 LEU A O 1
ATOM 2196 N N . GLN A 1 275 ? -18.924 8.039 21.876 1.00 66.69 275 GLN A N 1
ATOM 2197 C CA . GLN A 1 275 ? -19.577 8.595 23.052 1.00 66.69 275 GLN A CA 1
ATOM 2198 C C . GLN A 1 275 ? -19.253 7.777 24.291 1.00 66.69 275 GLN A C 1
ATOM 2200 O O . GLN A 1 275 ? -18.780 8.347 25.267 1.00 66.69 275 GLN A O 1
ATOM 2205 N N . GLN A 1 276 ? -19.470 6.461 24.258 1.00 67.75 276 GLN A N 1
ATOM 2206 C CA . GLN A 1 276 ? -19.183 5.621 25.420 1.00 67.75 276 GLN A CA 1
ATOM 2207 C C . GLN A 1 276 ? -17.714 5.699 25.824 1.00 67.75 276 GLN A C 1
ATOM 2209 O O . GLN A 1 276 ? -17.427 5.967 26.985 1.00 67.75 276 GLN A O 1
ATOM 2214 N N . GLU A 1 277 ? -16.798 5.604 24.863 1.00 65.25 277 GLU A N 1
ATOM 2215 C CA . GLU A 1 277 ? -15.358 5.702 25.102 1.00 65.25 277 GLU A CA 1
ATOM 2216 C C . GLU A 1 277 ? -14.960 7.057 25.714 1.00 65.25 277 GLU A C 1
ATOM 2218 O O . GLU A 1 277 ? -14.174 7.110 26.663 1.00 65.25 277 GLU A O 1
ATOM 2223 N N . PHE A 1 278 ? -15.514 8.168 25.212 1.00 66.25 278 PHE A N 1
ATOM 2224 C CA . PHE A 1 278 ? -15.262 9.502 25.764 1.00 66.25 278 PHE A CA 1
ATOM 2225 C C . PHE A 1 278 ? -15.717 9.594 27.217 1.00 66.25 278 PHE A C 1
ATOM 2227 O O . PHE A 1 278 ? -15.031 10.162 28.069 1.00 66.25 278 PHE A O 1
ATOM 2234 N N . ILE A 1 279 ? -16.881 9.027 27.505 1.00 67.12 279 ILE A N 1
ATOM 2235 C CA . ILE A 1 279 ? -17.441 9.110 28.835 1.00 67.12 279 ILE A CA 1
ATOM 2236 C C . ILE A 1 279 ? -16.723 8.155 29.809 1.00 67.12 279 ILE A C 1
ATOM 2238 O O . ILE A 1 279 ? -16.469 8.543 30.948 1.00 67.12 279 ILE A O 1
ATOM 2242 N N . ASP A 1 280 ? -16.325 6.962 29.365 1.00 67.44 280 ASP A N 1
ATOM 2243 C CA . ASP A 1 280 ? -15.468 6.042 30.125 1.00 67.44 280 ASP A CA 1
ATOM 2244 C C . ASP A 1 280 ? -14.123 6.703 30.453 1.00 67.44 280 ASP A C 1
ATOM 2246 O O . ASP A 1 280 ? -13.666 6.663 31.592 1.00 67.44 280 ASP A O 1
ATOM 2250 N N . THR A 1 281 ? -13.534 7.412 29.487 1.00 63.00 281 THR A N 1
ATOM 2251 C CA . THR A 1 281 ? -12.294 8.176 29.691 1.00 63.00 281 THR A CA 1
ATOM 2252 C C . THR A 1 281 ? -12.478 9.291 30.729 1.00 63.00 281 THR A C 1
ATOM 2254 O O . THR A 1 281 ? -11.604 9.522 31.564 1.00 63.00 281 THR A O 1
ATOM 2257 N N . LEU A 1 282 ? -13.625 9.977 30.726 1.00 64.00 282 LEU A N 1
ATOM 2258 C CA . LEU A 1 282 ? -13.956 10.971 31.752 1.00 64.00 282 LEU A CA 1
ATOM 2259 C C . LEU A 1 282 ? -14.231 10.353 33.127 1.00 64.00 282 LEU A C 1
ATOM 2261 O O . LEU A 1 282 ? -14.082 11.050 34.132 1.00 64.00 282 LEU A O 1
ATOM 2265 N N . ASP A 1 283 ? -14.709 9.109 33.192 1.00 65.38 283 ASP A N 1
ATOM 2266 C CA . ASP A 1 283 ? -14.876 8.340 34.434 1.00 65.38 283 ASP A CA 1
ATOM 2267 C C . ASP A 1 283 ? -13.532 7.861 34.996 1.00 65.38 283 ASP A C 1
ATOM 2269 O O . ASP A 1 283 ? -13.367 7.849 36.215 1.00 65.38 283 ASP A O 1
ATOM 2273 N N . GLU A 1 284 ? -12.572 7.523 34.132 1.00 63.19 284 GLU A N 1
ATOM 2274 C CA . GLU A 1 284 ? -11.200 7.165 34.514 1.00 63.19 284 GLU A CA 1
ATOM 2275 C C . GLU A 1 284 ? -10.383 8.374 34.995 1.00 63.19 284 GLU A C 1
ATOM 2277 O O . GLU A 1 284 ? -9.559 8.238 35.898 1.00 63.19 284 GLU A O 1
ATOM 2282 N N . LEU A 1 285 ? -10.621 9.558 34.424 1.00 63.16 285 LEU A N 1
ATOM 2283 C CA . LEU A 1 285 ? -9.981 10.806 34.841 1.00 63.16 285 LEU A CA 1
ATOM 2284 C C . LEU A 1 285 ? -10.454 11.241 36.238 1.00 63.16 285 LEU A C 1
ATOM 2286 O O . LEU A 1 285 ? -11.597 11.672 36.429 1.00 63.16 285 LEU A O 1
ATOM 2290 N N . GLY A 1 286 ? -9.549 11.195 37.217 1.00 63.34 286 GLY A N 1
ATOM 2291 C CA . GLY A 1 286 ? -9.793 11.747 38.548 1.00 63.34 286 GLY A CA 1
ATOM 2292 C C . GLY A 1 286 ? -9.914 13.279 38.544 1.00 63.34 286 GLY A C 1
ATOM 2293 O O . GLY A 1 286 ? -9.425 13.967 37.646 1.00 63.34 286 GLY A O 1
ATOM 2294 N N . GLU A 1 287 ? -10.528 13.850 39.591 1.00 58.56 287 GLU A N 1
ATOM 2295 C CA . GLU A 1 287 ? -10.568 15.316 39.788 1.00 58.56 287 GLU A CA 1
ATOM 2296 C C . GLU A 1 287 ? -9.159 15.930 39.891 1.00 58.56 287 GLU A C 1
ATOM 2298 O O . GLU A 1 287 ? -8.967 17.090 39.520 1.00 58.56 287 GLU A O 1
ATOM 2303 N N . GLU A 1 288 ? -8.178 15.165 40.377 1.00 56.03 288 GLU A N 1
ATOM 2304 C CA . GLU A 1 288 ? -6.780 15.594 40.488 1.00 56.03 288 GLU A CA 1
ATOM 2305 C C . GLU A 1 288 ? -6.061 15.602 39.133 1.00 56.03 288 GLU A C 1
ATOM 2307 O O . GLU A 1 288 ? -5.379 16.582 38.835 1.00 56.03 288 GLU A O 1
ATOM 2312 N N . ASP A 1 289 ? -6.292 14.606 38.272 1.00 61.62 289 ASP A N 1
ATOM 2313 C CA . ASP A 1 289 ? -5.714 14.548 36.920 1.00 61.62 289 ASP A CA 1
ATOM 2314 C C . ASP A 1 289 ? -6.260 15.666 36.027 1.00 61.62 289 ASP A C 1
ATOM 2316 O O . ASP A 1 289 ? -5.507 16.376 35.357 1.00 61.62 289 ASP A O 1
ATOM 2320 N N . LEU A 1 290 ? -7.579 15.889 36.073 1.00 60.44 290 LEU A N 1
ATOM 2321 C CA . LEU A 1 290 ? -8.238 16.989 35.365 1.00 60.44 290 LEU A CA 1
ATOM 2322 C C . LEU A 1 290 ? -7.693 18.347 35.806 1.00 60.44 290 LEU A C 1
ATOM 2324 O O . LEU A 1 290 ? -7.424 19.208 34.965 1.00 60.44 290 LEU A O 1
ATOM 2328 N N . ARG A 1 291 ? -7.509 18.542 37.119 1.00 59.22 291 ARG A N 1
ATOM 2329 C CA . ARG A 1 291 ? -6.881 19.757 37.644 1.00 59.22 291 ARG A CA 1
ATOM 2330 C C . ARG A 1 291 ? -5.452 19.878 37.150 1.00 59.22 291 ARG A C 1
ATOM 2332 O O . ARG A 1 291 ? -5.140 20.933 36.619 1.00 59.22 291 ARG A O 1
ATOM 2339 N N . GLY A 1 292 ? -4.642 18.824 37.250 1.00 62.62 292 GLY A N 1
ATOM 2340 C CA . GLY A 1 292 ? -3.254 18.789 36.786 1.00 62.62 292 GLY A CA 1
ATOM 2341 C C . GLY A 1 292 ? -3.112 19.245 35.336 1.00 62.62 292 GLY A C 1
ATOM 2342 O O . GLY A 1 292 ? -2.397 20.215 35.075 1.00 62.62 292 GLY A O 1
ATOM 2343 N N . ILE A 1 293 ? -3.884 18.635 34.430 1.00 62.19 293 ILE A N 1
ATOM 2344 C CA . ILE A 1 293 ? -3.930 18.974 32.998 1.00 62.19 293 ILE A CA 1
ATOM 2345 C C . ILE A 1 293 ? -4.357 20.434 32.784 1.00 62.19 293 ILE A C 1
ATOM 2347 O O . ILE A 1 293 ? -3.716 21.161 32.021 1.00 62.19 293 ILE A O 1
ATOM 2351 N N . LEU A 1 294 ? -5.411 20.894 33.471 1.00 54.72 294 LEU A N 1
ATOM 2352 C CA . LEU A 1 294 ? -5.884 22.281 33.384 1.00 54.72 294 LEU A CA 1
ATOM 2353 C C . LEU A 1 294 ? -4.825 23.276 33.868 1.00 54.72 294 LEU A C 1
ATOM 2355 O O . LEU A 1 294 ? -4.587 24.279 33.197 1.00 54.72 294 LEU A O 1
ATOM 2359 N N . THR A 1 295 ? -4.160 23.002 34.995 1.00 60.00 295 THR A N 1
ATOM 2360 C CA . THR A 1 295 ? -3.070 23.854 35.492 1.00 60.00 295 THR A CA 1
ATOM 2361 C C . THR A 1 295 ? -1.891 23.876 34.537 1.00 60.00 295 THR A C 1
ATOM 2363 O O . THR A 1 295 ? -1.404 24.961 34.245 1.00 60.00 295 THR A O 1
ATOM 2366 N N . GLN A 1 296 ? -1.445 22.729 34.017 1.00 59.41 296 GLN A N 1
ATOM 2367 C CA . GLN A 1 296 ? -0.345 22.685 33.049 1.00 59.41 296 GLN A CA 1
ATOM 2368 C C . GLN A 1 296 ? -0.678 23.490 31.793 1.00 59.41 296 GLN A C 1
ATOM 2370 O O . GLN A 1 296 ? 0.107 24.342 31.392 1.00 59.41 296 GLN A O 1
ATOM 2375 N N . THR A 1 297 ? -1.866 23.287 31.226 1.00 56.09 297 THR A N 1
ATOM 2376 C CA . THR A 1 297 ? -2.281 23.974 29.995 1.00 56.09 297 THR A CA 1
ATOM 2377 C C . THR A 1 297 ? -2.400 25.489 30.210 1.00 56.09 297 THR A C 1
ATOM 2379 O O . THR A 1 297 ? -1.968 26.270 29.365 1.00 56.09 297 THR A O 1
ATOM 2382 N N . MET A 1 298 ? -2.930 25.924 31.361 1.00 49.12 298 MET A N 1
ATOM 2383 C CA . MET A 1 298 ? -3.066 27.347 31.710 1.00 49.12 298 MET A CA 1
ATOM 2384 C C . MET A 1 298 ? -1.734 28.021 32.073 1.00 49.12 298 MET A C 1
ATOM 2386 O O . MET A 1 298 ? -1.579 29.215 31.828 1.00 49.12 298 MET A O 1
ATOM 2390 N N . LEU A 1 299 ? -0.789 27.290 32.676 1.00 53.28 299 LEU A N 1
ATOM 2391 C CA . LEU A 1 299 ? 0.491 27.837 33.149 1.00 53.28 299 LEU A CA 1
ATOM 2392 C C . LEU A 1 299 ? 1.596 27.781 32.090 1.00 53.28 299 LEU A C 1
ATOM 2394 O O . LEU A 1 299 ? 2.381 28.719 31.989 1.00 53.28 299 LEU A O 1
ATOM 2398 N N . ALA A 1 300 ? 1.682 26.690 31.325 1.00 52.69 300 ALA A N 1
ATOM 2399 C CA . ALA A 1 300 ? 2.741 26.471 30.341 1.00 52.69 300 ALA A CA 1
ATOM 2400 C C . ALA A 1 300 ? 2.354 26.938 28.930 1.00 52.69 300 ALA A C 1
ATOM 2402 O O . ALA A 1 300 ? 3.228 27.105 28.083 1.00 52.69 300 ALA A O 1
ATOM 2403 N N . GLY A 1 301 ? 1.059 27.140 28.655 1.00 50.16 301 GLY A N 1
ATOM 2404 C CA . GLY A 1 301 ? 0.563 27.490 27.319 1.00 50.16 301 GLY A CA 1
ATOM 2405 C C . GLY A 1 301 ? 0.766 26.389 26.269 1.00 50.16 301 GLY A C 1
ATOM 2406 O O . GLY A 1 301 ? 0.434 26.588 25.103 1.00 50.16 301 GLY A O 1
ATOM 2407 N N . THR A 1 302 ? 1.292 25.232 26.671 1.00 48.41 302 THR A N 1
ATOM 2408 C CA . THR A 1 302 ? 1.517 24.053 25.841 1.00 48.41 302 THR A CA 1
ATOM 2409 C C . THR A 1 302 ? 0.682 22.881 26.365 1.00 48.41 302 THR A C 1
ATOM 2411 O O . THR A 1 302 ? 0.561 22.708 27.581 1.00 48.41 302 THR A O 1
ATOM 2414 N N . PRO A 1 303 ? 0.068 22.082 25.473 1.00 54.78 303 PRO A N 1
ATOM 2415 C CA . PRO A 1 303 ? -0.652 20.878 25.877 1.00 54.78 303 PRO A CA 1
ATOM 2416 C C . PRO A 1 303 ? 0.306 19.854 26.521 1.00 54.78 303 PRO A C 1
ATOM 2418 O O . PRO A 1 303 ? 1.492 19.841 26.178 1.00 54.78 303 PRO A O 1
ATOM 2421 N N . PRO A 1 304 ? -0.185 18.999 27.439 1.00 61.09 304 PRO A N 1
ATOM 2422 C CA . PRO A 1 304 ? 0.631 17.975 28.095 1.00 61.09 304 PRO A CA 1
ATOM 2423 C C . PRO A 1 304 ? 1.237 16.995 27.082 1.00 61.09 304 PRO A C 1
ATOM 2425 O O . PRO A 1 304 ? 0.624 16.688 26.054 1.00 61.09 304 PRO A O 1
ATOM 2428 N N . SER A 1 305 ? 2.436 16.482 27.379 1.00 62.66 305 SER A N 1
ATOM 2429 C CA . SER A 1 305 ? 3.055 15.441 26.555 1.00 62.66 305 SER A CA 1
ATOM 2430 C C . SER A 1 305 ? 2.265 14.131 26.686 1.00 62.66 305 SER A C 1
ATOM 2432 O O . SER A 1 305 ? 1.856 13.783 27.796 1.00 62.66 305 SER A O 1
ATOM 2434 N N . PRO A 1 306 ? 2.084 13.346 25.603 1.00 60.44 306 PRO A N 1
ATOM 2435 C CA . PRO A 1 306 ? 1.425 12.040 25.669 1.00 60.44 306 PRO A CA 1
ATOM 2436 C C . PRO A 1 306 ? 2.059 11.076 26.684 1.00 60.44 306 PRO A C 1
ATOM 2438 O O . PRO A 1 306 ? 1.369 10.221 27.227 1.00 60.44 306 PRO A O 1
ATOM 2441 N N . SER A 1 307 ? 3.363 11.221 26.944 1.00 61.38 307 SER A N 1
ATOM 2442 C CA . SER A 1 307 ? 4.125 10.436 27.926 1.00 61.38 307 SER A CA 1
ATOM 2443 C C . SER A 1 307 ? 3.748 10.712 29.381 1.00 61.38 307 SER A C 1
ATOM 2445 O O . SER A 1 307 ? 4.018 9.879 30.243 1.00 61.38 307 SER A O 1
ATOM 2447 N N . ASP A 1 308 ? 3.144 11.868 29.655 1.00 59.91 308 ASP A N 1
ATOM 2448 C CA . ASP A 1 308 ? 2.859 12.339 31.014 1.00 59.91 308 ASP A CA 1
ATOM 2449 C C . ASP A 1 308 ? 1.466 11.891 31.487 1.00 59.91 308 ASP A C 1
ATOM 2451 O O . ASP A 1 308 ? 1.068 12.144 32.623 1.00 59.91 308 ASP A O 1
ATOM 2455 N N . LEU A 1 309 ? 0.713 11.219 30.613 1.00 62.06 309 LEU A N 1
ATOM 2456 C CA . LEU A 1 309 ? -0.642 10.758 30.872 1.00 62.06 309 LEU A CA 1
ATOM 2457 C C . LEU A 1 309 ? -0.645 9.291 31.282 1.00 62.06 309 LEU A C 1
ATOM 2459 O O . LEU A 1 309 ? -0.195 8.415 30.549 1.00 62.06 309 LEU A O 1
ATOM 2463 N N . HIS A 1 310 ? -1.242 9.014 32.439 1.00 59.28 310 HIS A N 1
ATOM 2464 C CA . HIS A 1 310 ? -1.409 7.650 32.939 1.00 59.28 310 HIS A CA 1
ATOM 2465 C C . HIS A 1 310 ? -2.465 6.841 32.165 1.00 59.28 310 HIS A C 1
ATOM 2467 O O . HIS A 1 310 ? -2.444 5.613 32.217 1.00 59.28 310 HIS A O 1
ATOM 2473 N N . SER A 1 311 ? -3.364 7.504 31.425 1.00 62.84 311 SER A N 1
ATOM 2474 C CA . SER A 1 311 ? -4.353 6.834 30.576 1.00 62.84 311 SER A CA 1
ATOM 2475 C C . SER A 1 311 ? -3.819 6.651 29.144 1.00 62.84 311 SER A C 1
ATOM 2477 O O . SER A 1 311 ? -3.608 7.648 28.440 1.00 62.84 311 SER A O 1
ATOM 2479 N N . PRO A 1 312 ? -3.664 5.403 28.654 1.00 64.56 312 PRO A N 1
ATOM 2480 C CA . PRO A 1 312 ? -3.212 5.130 27.285 1.00 64.56 312 PRO A CA 1
ATOM 2481 C C . PRO A 1 312 ? -4.187 5.659 26.217 1.00 64.56 312 PRO A C 1
ATOM 2483 O O . PRO A 1 312 ? -3.777 5.998 25.102 1.00 64.56 312 PRO A O 1
ATOM 2486 N N . ARG A 1 313 ? -5.474 5.797 26.566 1.00 63.50 313 ARG A N 1
ATOM 2487 C CA . ARG A 1 313 ? -6.521 6.369 25.704 1.00 63.50 313 ARG A CA 1
ATOM 2488 C C . ARG A 1 313 ? -6.284 7.858 25.446 1.00 63.50 313 ARG A C 1
ATOM 2490 O O . ARG A 1 313 ? -6.266 8.289 24.295 1.00 63.50 313 ARG A O 1
ATOM 2497 N N . LEU A 1 314 ? -6.028 8.631 26.503 1.00 62.50 314 LEU A N 1
ATOM 2498 C CA . LEU A 1 314 ? -5.732 10.066 26.398 1.00 62.50 314 LEU A CA 1
ATOM 2499 C C . LEU A 1 314 ? -4.408 10.332 25.686 1.00 62.50 314 LEU A C 1
ATOM 2501 O O . LEU A 1 314 ? -4.328 11.252 24.872 1.00 62.50 314 LEU A O 1
ATOM 2505 N N . ALA A 1 315 ? -3.395 9.506 25.953 1.00 64.00 315 ALA A N 1
ATOM 2506 C CA . ALA A 1 315 ? -2.121 9.581 25.250 1.00 64.00 315 ALA A CA 1
ATOM 2507 C C . ALA A 1 315 ? -2.315 9.399 23.735 1.00 64.00 315 ALA A C 1
ATOM 2509 O O . ALA A 1 315 ? -1.820 10.206 22.951 1.00 64.00 315 ALA A O 1
ATOM 2510 N N . SER A 1 316 ? -3.103 8.402 23.321 1.00 63.78 316 SER A N 1
ATOM 2511 C CA . SER A 1 316 ? -3.413 8.158 21.905 1.00 63.78 316 SER A CA 1
ATOM 2512 C C . SER A 1 316 ? -4.222 9.300 21.280 1.00 63.78 316 SER A C 1
ATOM 2514 O O . SER A 1 316 ? -3.914 9.734 20.173 1.00 63.78 316 SER A O 1
ATOM 2516 N N . ALA A 1 317 ? -5.204 9.860 21.995 1.00 63.78 317 ALA A N 1
ATOM 2517 C CA . ALA A 1 317 ? -5.968 11.016 21.520 1.00 63.78 317 ALA A CA 1
ATOM 2518 C C . ALA A 1 317 ? -5.074 12.247 21.275 1.00 63.78 317 ALA A C 1
ATOM 2520 O O . ALA A 1 317 ? -5.196 12.909 20.244 1.00 63.78 317 ALA A O 1
ATOM 2521 N N . LEU A 1 318 ? -4.135 12.531 22.183 1.00 61.41 318 LEU A N 1
ATOM 2522 C CA . LEU A 1 318 ? -3.165 13.612 22.000 1.00 61.41 318 LEU A CA 1
ATOM 2523 C C . LEU A 1 318 ? -2.184 13.335 20.863 1.00 61.41 318 LEU A C 1
ATOM 2525 O O . LEU A 1 318 ? -1.889 14.258 20.108 1.00 61.41 318 LEU A O 1
ATOM 2529 N N . ARG A 1 319 ? -1.725 12.090 20.688 1.00 66.50 319 ARG A N 1
ATOM 2530 C CA . ARG A 1 319 ? -0.876 11.714 19.545 1.00 66.50 319 ARG A CA 1
ATOM 2531 C C . ARG A 1 319 ? -1.599 11.870 18.213 1.00 66.50 319 ARG A C 1
ATOM 2533 O O . ARG A 1 319 ? -1.002 12.379 17.274 1.00 66.50 319 ARG A O 1
ATOM 2540 N N . ILE A 1 320 ? -2.887 11.535 18.140 1.00 65.81 320 ILE A N 1
ATOM 2541 C CA . ILE A 1 320 ? -3.718 11.791 16.954 1.00 65.81 320 ILE A CA 1
ATOM 2542 C C . ILE A 1 320 ? -3.780 13.293 16.656 1.00 65.81 320 ILE A C 1
ATOM 2544 O O . ILE A 1 320 ? -3.531 13.700 15.524 1.00 65.81 320 ILE A O 1
ATOM 2548 N N . VAL A 1 321 ? -4.065 14.131 17.660 1.00 61.78 321 VAL A N 1
ATOM 2549 C CA . VAL A 1 321 ? -4.084 15.594 17.481 1.00 61.78 321 VAL A CA 1
ATOM 2550 C C . VAL A 1 321 ? -2.718 16.100 17.013 1.00 61.78 321 VAL A C 1
ATOM 2552 O O . VAL A 1 321 ? -2.654 16.871 16.059 1.00 61.78 321 VAL A O 1
ATOM 2555 N N . GLN A 1 322 ? -1.628 15.622 17.619 1.00 64.94 322 GLN A N 1
ATOM 2556 C CA . GLN A 1 322 ? -0.267 15.966 17.209 1.00 64.94 322 GLN A CA 1
ATOM 2557 C C . GLN A 1 322 ? 0.013 15.549 15.762 1.00 64.94 322 GLN A C 1
ATOM 2559 O O . GLN A 1 322 ? 0.447 16.392 14.982 1.00 64.94 322 GLN A O 1
ATOM 2564 N N . ALA A 1 323 ? -0.300 14.309 15.377 1.00 63.94 323 ALA A N 1
ATOM 2565 C CA . ALA A 1 323 ? -0.117 13.795 14.020 1.00 63.94 323 ALA A CA 1
ATOM 2566 C C . ALA A 1 323 ? -0.889 14.619 12.977 1.00 63.94 323 ALA A C 1
ATOM 2568 O O . ALA A 1 323 ? -0.367 14.897 11.900 1.00 63.94 323 ALA A O 1
ATOM 2569 N N . LEU A 1 324 ? -2.100 15.076 13.315 1.00 61.91 324 LEU A N 1
ATOM 2570 C CA . LEU A 1 324 ? -2.873 15.980 12.464 1.00 61.91 324 LEU A CA 1
ATOM 2571 C C . LEU A 1 324 ? -2.195 17.354 12.337 1.00 61.91 324 LEU A C 1
ATOM 2573 O O . LEU A 1 324 ? -2.022 17.846 11.225 1.00 61.91 324 LEU A O 1
ATOM 2577 N N . THR A 1 325 ? -1.760 17.954 13.450 1.00 59.16 325 THR A N 1
ATOM 2578 C CA . THR A 1 325 ? -1.126 19.291 13.466 1.00 59.16 325 THR A CA 1
ATOM 2579 C C . THR A 1 325 ? 0.305 19.334 12.921 1.00 59.16 325 THR A C 1
ATOM 2581 O O . THR A 1 325 ? 0.773 20.400 12.545 1.00 59.16 325 THR A O 1
ATOM 2584 N N . GLN A 1 326 ? 1.012 18.202 12.888 1.00 60.62 326 GLN A N 1
ATOM 2585 C CA . GLN A 1 326 ? 2.377 18.095 12.356 1.00 60.62 326 GLN A CA 1
ATOM 2586 C C . GLN A 1 326 ? 2.414 17.813 10.852 1.00 60.62 326 GLN A C 1
ATOM 2588 O O . GLN A 1 326 ? 3.491 17.812 10.265 1.00 60.62 326 GLN A O 1
ATOM 2593 N N . SER A 1 327 ? 1.268 17.558 10.214 1.00 57.97 327 SER A N 1
ATOM 2594 C CA . SER A 1 327 ? 1.225 17.492 8.756 1.00 57.97 327 SER A CA 1
ATOM 2595 C C . SER A 1 327 ? 1.501 18.887 8.185 1.00 57.97 327 SER A C 1
ATOM 2597 O O . SER A 1 327 ? 0.843 19.851 8.577 1.00 57.97 327 SER A O 1
ATOM 2599 N N . ASP A 1 328 ? 2.433 19.000 7.231 1.00 51.38 328 ASP A N 1
ATOM 2600 C CA . ASP A 1 328 ? 2.899 20.265 6.620 1.00 51.38 328 ASP A CA 1
ATOM 2601 C C . ASP A 1 328 ? 1.777 21.142 6.006 1.00 51.38 328 ASP A C 1
ATOM 2603 O O . ASP A 1 328 ? 2.021 22.247 5.518 1.00 51.38 328 ASP A O 1
ATOM 2607 N N . LYS A 1 329 ? 0.526 20.660 6.006 1.00 50.56 329 LYS A N 1
ATOM 2608 C CA . LYS A 1 329 ? -0.660 21.298 5.423 1.00 50.56 329 LYS A CA 1
ATOM 2609 C C . LYS A 1 329 ? -1.751 21.684 6.443 1.00 50.56 329 LYS A C 1
ATOM 2611 O O . LYS A 1 329 ? -2.723 22.318 6.017 1.00 50.56 329 LYS A O 1
ATOM 2616 N N . ILE A 1 330 ? -1.621 21.379 7.744 1.00 51.88 330 ILE A N 1
ATOM 2617 C CA . ILE A 1 330 ? -2.578 21.792 8.797 1.00 51.88 330 ILE A CA 1
ATOM 2618 C C . ILE A 1 330 ? -1.922 22.790 9.764 1.00 51.88 330 ILE A C 1
ATOM 2620 O O . ILE A 1 330 ? -1.431 22.443 10.831 1.00 51.88 330 ILE A O 1
ATOM 2624 N N . ASP A 1 331 ? -1.977 24.069 9.403 1.00 55.94 331 ASP A N 1
ATOM 2625 C CA . ASP A 1 331 ? -1.664 25.189 10.302 1.00 55.94 331 ASP A CA 1
ATOM 2626 C C . ASP A 1 331 ? -2.764 25.327 11.394 1.00 55.94 331 ASP A C 1
ATOM 2628 O O . ASP A 1 331 ? -3.918 24.949 11.132 1.00 55.94 331 ASP A O 1
ATOM 2632 N N . PRO A 1 332 ? -2.509 25.907 12.591 1.00 56.38 332 PRO A N 1
ATOM 2633 C CA . PRO A 1 332 ? -3.522 26.088 13.638 1.00 56.38 332 PRO A CA 1
ATOM 2634 C C . PRO A 1 332 ? -4.778 26.820 13.150 1.00 56.38 332 PRO A C 1
ATOM 2636 O O . PRO A 1 332 ? -5.891 26.519 13.589 1.00 56.38 332 PRO A O 1
ATOM 2639 N N . GLU A 1 333 ? -4.639 27.740 12.191 1.00 58.50 333 GLU A N 1
ATOM 2640 C CA . GLU A 1 333 ? -5.773 28.423 11.564 1.00 58.50 333 GLU A CA 1
ATOM 2641 C C . GLU A 1 333 ? -6.660 27.469 10.754 1.00 58.50 333 GLU A C 1
ATOM 2643 O O . GLU A 1 333 ? -7.889 27.535 10.853 1.00 58.50 333 GLU A O 1
ATOM 2648 N N . ARG A 1 334 ? -6.059 26.535 10.003 1.00 60.38 334 ARG A N 1
ATOM 2649 C CA . ARG A 1 334 ? -6.795 25.517 9.238 1.00 60.38 334 ARG A CA 1
ATOM 2650 C C . ARG A 1 334 ? -7.472 24.514 10.158 1.00 60.38 334 ARG A C 1
ATOM 2652 O O . ARG A 1 334 ? -8.636 24.201 9.929 1.00 60.38 334 ARG A O 1
ATOM 2659 N N . PHE A 1 335 ? -6.807 24.083 11.230 1.00 57.97 335 PHE A N 1
ATOM 2660 C CA . PHE A 1 335 ? -7.427 23.227 12.245 1.00 57.97 335 PHE A CA 1
ATOM 2661 C C . PHE A 1 335 ? -8.631 23.915 12.903 1.00 57.97 335 PHE A C 1
ATOM 2663 O O . PHE A 1 335 ? -9.710 23.335 13.012 1.00 57.97 335 PHE A O 1
ATOM 2670 N N . THR A 1 336 ? -8.498 25.192 13.269 1.00 61.81 336 THR A N 1
ATOM 2671 C CA . THR A 1 336 ? -9.599 25.970 13.860 1.00 61.81 336 THR A CA 1
ATOM 2672 C C . THR A 1 336 ? -10.755 26.159 12.870 1.00 61.81 336 THR A C 1
ATOM 2674 O O . THR A 1 336 ? -11.929 26.067 13.245 1.00 61.81 336 THR A O 1
ATOM 2677 N N . ALA A 1 337 ? -10.444 26.404 11.593 1.00 65.06 337 ALA A N 1
ATOM 2678 C CA . ALA A 1 337 ? -11.435 26.482 10.523 1.00 65.06 337 ALA A CA 1
ATOM 2679 C C . ALA A 1 337 ? -12.150 25.141 10.314 1.00 65.06 337 ALA A C 1
ATOM 2681 O O . ALA A 1 337 ? -13.369 25.123 10.150 1.00 65.06 337 ALA A O 1
ATOM 2682 N N . LEU A 1 338 ? -11.417 24.031 10.395 1.00 63.91 338 LEU A N 1
ATOM 2683 C CA . LEU A 1 338 ? -11.950 22.681 10.307 1.00 63.91 338 LEU A CA 1
ATOM 2684 C C . LEU A 1 338 ? -12.882 22.380 11.490 1.00 63.91 338 LEU A C 1
ATOM 2686 O O . LEU A 1 338 ? -14.038 22.043 11.266 1.00 63.91 338 LEU A O 1
ATOM 2690 N N . VAL A 1 339 ? -12.469 22.628 12.738 1.00 65.50 339 VAL A N 1
ATOM 2691 C CA . VAL A 1 339 ? -13.339 22.487 13.928 1.00 65.50 339 VAL A CA 1
ATOM 2692 C C . VAL A 1 339 ? -14.620 23.313 13.784 1.00 65.50 339 VAL A C 1
ATOM 2694 O O . VAL A 1 339 ? -15.718 22.827 14.060 1.00 65.50 339 VAL A O 1
ATOM 2697 N N . ARG A 1 340 ? -14.512 24.552 13.290 1.00 68.25 340 ARG A N 1
ATOM 2698 C CA . ARG A 1 340 ? -15.676 25.408 13.026 1.00 68.25 340 ARG A CA 1
ATOM 2699 C C . ARG A 1 340 ? -16.581 24.827 11.940 1.00 68.25 340 ARG A C 1
ATOM 2701 O O . ARG A 1 340 ? -17.798 24.830 12.106 1.00 68.25 340 ARG A O 1
ATOM 2708 N N . LYS A 1 341 ? -16.002 24.324 10.849 1.00 68.19 341 LYS A N 1
ATOM 2709 C CA . LYS A 1 341 ? -16.720 23.675 9.746 1.00 68.19 341 LYS A CA 1
ATOM 2710 C C . LYS A 1 341 ? -17.469 22.439 10.244 1.00 68.19 341 LYS A C 1
ATOM 2712 O O . LYS A 1 341 ? -18.653 22.302 9.956 1.00 68.19 341 LYS A O 1
ATOM 2717 N N . ILE A 1 342 ? -16.827 21.608 11.064 1.00 66.94 342 ILE A N 1
ATOM 2718 C CA . ILE A 1 342 ? -17.427 20.439 11.723 1.00 66.94 342 ILE A CA 1
ATOM 2719 C C . ILE A 1 342 ? -18.603 20.867 12.609 1.00 66.94 342 ILE A C 1
ATOM 2721 O O . ILE A 1 342 ? -19.700 20.327 12.480 1.00 66.94 342 ILE A O 1
ATOM 2725 N N . ALA A 1 343 ? -18.417 21.886 13.454 1.00 68.44 343 ALA A N 1
ATOM 2726 C CA . ALA A 1 343 ? -19.474 22.412 14.319 1.00 68.44 343 ALA A CA 1
ATOM 2727 C C . ALA A 1 343 ? -20.681 22.957 13.530 1.00 68.44 343 ALA A C 1
ATOM 2729 O O . ALA A 1 343 ? -21.803 22.956 14.034 1.00 68.44 343 ALA A O 1
ATOM 2730 N N . GLN A 1 344 ? -20.477 23.389 12.284 1.00 74.25 344 GLN A N 1
ATOM 2731 C CA . GLN A 1 344 ? -21.534 23.880 11.399 1.00 74.25 344 GLN A CA 1
ATOM 2732 C C . GLN A 1 344 ? -22.213 22.782 10.560 1.00 74.25 344 GLN A C 1
ATOM 2734 O O . GLN A 1 344 ? -23.279 23.053 10.003 1.00 74.25 344 GLN A O 1
ATOM 2739 N N . LYS A 1 345 ? -21.655 21.561 10.465 1.00 75.31 345 LYS A N 1
ATOM 2740 C CA . LYS A 1 345 ? -22.252 20.475 9.665 1.00 75.31 345 LYS A CA 1
ATOM 2741 C C . LYS A 1 345 ? -23.616 20.032 10.237 1.00 75.31 345 LYS A C 1
ATOM 2743 O O . LYS A 1 345 ? -23.775 19.950 11.456 1.00 75.31 345 LYS A O 1
ATOM 2748 N N . PRO A 1 346 ? -24.609 19.700 9.387 1.00 63.88 346 PRO A N 1
ATOM 2749 C CA . PRO A 1 346 ? -25.847 19.059 9.834 1.00 63.88 346 PRO A CA 1
ATOM 2750 C C . PRO A 1 346 ? -25.518 17.758 10.584 1.00 63.88 346 PRO A C 1
ATOM 2752 O O . PRO A 1 346 ? -24.666 16.998 10.140 1.00 63.88 346 PRO A O 1
ATOM 2755 N N . GLY A 1 347 ? -26.140 17.521 11.739 1.00 66.06 347 GLY A N 1
ATOM 2756 C CA . GLY A 1 347 ? -25.850 16.363 12.598 1.00 66.06 347 GLY A CA 1
ATOM 2757 C C . GLY A 1 347 ? -24.884 16.649 13.754 1.00 66.06 347 GLY A C 1
ATOM 2758 O O . GLY A 1 347 ? -25.049 16.064 14.819 1.00 66.06 347 GLY A O 1
ATOM 2759 N N . SER A 1 348 ? -23.968 17.621 13.639 1.00 70.12 348 SER A N 1
ATOM 2760 C CA . SER A 1 348 ? -23.036 17.972 14.733 1.00 70.12 348 SER A CA 1
ATOM 2761 C C . SER A 1 348 ? -23.765 18.422 16.007 1.00 70.12 348 SER A C 1
ATOM 2763 O O . SER A 1 348 ? -23.393 18.052 17.119 1.00 70.12 348 SER A O 1
ATOM 2765 N N . ARG A 1 349 ? -24.863 19.173 15.840 1.00 69.38 349 ARG A N 1
ATOM 2766 C CA . ARG A 1 349 ? -25.742 19.619 16.932 1.00 69.38 349 ARG A CA 1
ATOM 2767 C C . ARG A 1 349 ? -26.408 18.455 17.653 1.00 69.38 349 ARG A C 1
ATOM 2769 O O . ARG A 1 349 ? -26.603 18.540 18.859 1.00 69.38 349 ARG A O 1
ATOM 2776 N N . GLN A 1 350 ? -26.753 17.398 16.923 1.00 69.69 350 GLN A N 1
ATOM 2777 C CA . GLN A 1 350 ? -27.387 16.218 17.495 1.00 69.69 350 GLN A CA 1
ATOM 2778 C C . GLN A 1 350 ? -26.371 15.404 18.293 1.00 69.69 350 GLN A C 1
ATOM 2780 O O . GLN A 1 350 ? -26.610 15.132 19.459 1.00 69.69 350 GLN A O 1
ATOM 2785 N N . VAL A 1 351 ? -25.172 15.188 17.743 1.00 68.19 351 VAL A N 1
ATOM 2786 C CA . VAL A 1 351 ? -24.060 14.565 18.482 1.00 68.19 351 VAL A CA 1
ATOM 2787 C C . VAL A 1 351 ? -23.724 15.338 19.761 1.00 68.19 351 VAL A C 1
ATOM 2789 O O . VAL A 1 351 ? -23.519 14.734 20.812 1.00 68.19 351 VAL A O 1
ATOM 2792 N N . ALA A 1 352 ? -23.699 16.673 19.698 1.00 66.12 352 ALA A N 1
ATOM 2793 C CA . ALA A 1 352 ? -23.470 17.515 20.870 1.00 66.12 352 ALA A CA 1
ATOM 2794 C C . ALA A 1 352 ? -24.600 17.403 21.911 1.00 66.12 352 ALA A C 1
ATOM 2796 O O . ALA A 1 352 ? -24.318 17.378 23.111 1.00 66.12 352 ALA A O 1
ATOM 2797 N N . ALA A 1 353 ? -25.861 17.318 21.472 1.00 67.62 353 ALA A N 1
ATOM 2798 C CA . ALA A 1 353 ? -27.021 17.122 22.343 1.00 67.62 353 ALA A CA 1
ATOM 2799 C C . ALA A 1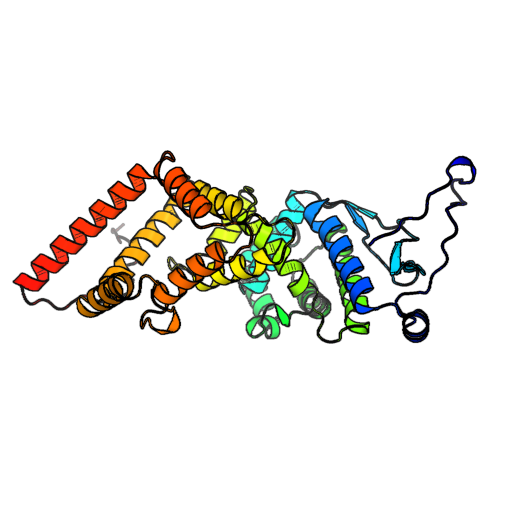 353 ? -27.005 15.739 23.022 1.00 67.62 353 ALA A C 1
ATOM 2801 O O . ALA A 1 353 ? -27.223 15.635 24.230 1.00 67.62 353 ALA A O 1
ATOM 2802 N N . ASP A 1 354 ? -26.669 14.691 22.276 1.00 69.06 354 ASP A N 1
ATOM 2803 C CA . ASP A 1 354 ? -26.576 13.324 22.790 1.00 69.06 354 ASP A CA 1
ATOM 2804 C C . ASP A 1 354 ? -25.424 13.209 23.808 1.00 69.06 354 ASP A C 1
ATOM 2806 O O . ASP A 1 354 ? -25.592 12.658 24.896 1.00 69.06 354 ASP A O 1
ATOM 2810 N N . LEU A 1 355 ? -24.274 13.834 23.514 1.00 63.78 355 LEU A N 1
ATOM 2811 C CA . LEU A 1 355 ? -23.116 13.856 24.411 1.00 63.78 355 LEU A CA 1
ATOM 2812 C C . LEU A 1 355 ? -23.430 14.617 25.706 1.00 63.78 355 LEU A C 1
ATOM 2814 O O . LEU A 1 355 ? -23.118 14.145 26.796 1.00 63.78 355 LEU A O 1
ATOM 2818 N N . THR A 1 356 ? -24.066 15.788 25.607 1.00 65.06 356 THR A N 1
ATOM 2819 C CA . THR A 1 356 ? -24.469 16.568 26.791 1.00 65.06 356 THR A CA 1
ATOM 2820 C C . THR A 1 356 ? -25.493 15.826 27.642 1.00 65.06 356 THR A C 1
ATOM 2822 O O . THR A 1 356 ? -25.389 15.860 28.868 1.00 65.06 356 THR A O 1
ATOM 2825 N N . THR A 1 357 ? -26.431 15.109 27.023 1.00 68.62 357 THR A N 1
ATOM 2826 C CA . THR A 1 357 ? -27.401 14.264 27.733 1.00 68.62 357 THR A CA 1
ATOM 2827 C C . THR A 1 357 ? -26.686 13.157 28.508 1.00 68.62 357 THR A C 1
ATOM 2829 O O . THR A 1 357 ? -26.834 13.074 29.728 1.00 68.62 357 THR A O 1
ATOM 2832 N N . ALA A 1 358 ? -25.816 12.393 27.843 1.00 64.75 358 ALA A N 1
ATOM 2833 C CA . ALA A 1 358 ? -25.075 11.300 28.467 1.00 64.75 358 ALA A CA 1
ATOM 2834 C C . ALA A 1 358 ? -24.147 11.776 29.606 1.00 64.75 358 ALA A C 1
ATOM 2836 O O . ALA A 1 358 ? -24.069 11.149 30.666 1.00 64.75 358 ALA A O 1
ATOM 2837 N N . LEU A 1 359 ? -23.484 12.926 29.434 1.00 62.91 359 LEU A N 1
ATOM 2838 C CA . LEU A 1 359 ? -22.677 13.554 30.486 1.00 62.91 359 LEU A CA 1
ATOM 2839 C C . LEU A 1 359 ? -23.527 14.004 31.678 1.00 62.91 359 LEU A C 1
ATOM 2841 O O . LEU A 1 359 ? -23.108 13.842 32.824 1.00 62.91 359 LEU A O 1
ATOM 2845 N N . THR A 1 360 ? -24.717 14.550 31.424 1.00 65.44 360 THR A N 1
ATOM 2846 C CA . THR A 1 360 ? -25.635 15.003 32.477 1.00 65.44 360 THR A CA 1
ATOM 2847 C C . THR A 1 360 ? -26.138 13.818 33.299 1.00 65.44 360 THR A C 1
ATOM 2849 O O . THR A 1 360 ? -26.082 13.858 34.528 1.00 65.44 360 THR A O 1
ATOM 2852 N N . GLU A 1 361 ? -26.548 12.729 32.645 1.00 67.31 361 GLU A N 1
ATOM 2853 C CA . GLU A 1 361 ? -26.963 11.491 33.314 1.00 67.31 361 GLU A CA 1
ATOM 2854 C C . GLU A 1 361 ? -25.855 10.923 34.208 1.00 67.31 361 GLU A C 1
ATOM 2856 O O . GLU A 1 361 ? -26.097 10.556 35.364 1.00 67.31 361 GLU A O 1
ATOM 2861 N N . ARG A 1 362 ? -24.609 10.913 33.723 1.00 65.69 362 ARG A N 1
ATOM 2862 C CA . ARG A 1 362 ? -23.468 10.433 34.510 1.00 65.69 362 ARG A CA 1
ATOM 2863 C C . ARG A 1 362 ? -23.062 11.383 35.628 1.00 65.69 362 ARG A C 1
ATOM 2865 O O . ARG A 1 362 ? -22.752 10.910 36.720 1.00 65.69 362 ARG A O 1
ATOM 2872 N N . ALA A 1 363 ? -23.127 12.697 35.426 1.00 58.09 363 ALA A N 1
ATOM 2873 C CA . ALA A 1 363 ? -22.900 13.677 36.488 1.00 58.09 363 ALA A CA 1
ATOM 2874 C C . ALA A 1 363 ? -23.937 13.534 37.616 1.00 58.09 363 ALA A C 1
ATOM 2876 O O . ALA A 1 363 ? -23.579 13.565 38.798 1.00 58.09 363 ALA A O 1
ATOM 2877 N N . ILE A 1 364 ? -25.206 13.300 37.264 1.00 63.66 364 ILE A N 1
ATOM 2878 C CA . ILE A 1 364 ? -26.283 13.007 38.217 1.00 63.66 364 ILE A CA 1
ATOM 2879 C C . ILE A 1 364 ? -25.995 11.690 38.949 1.00 63.66 364 ILE A C 1
ATOM 2881 O O . ILE A 1 364 ? -26.021 11.661 40.178 1.00 63.66 364 ILE A O 1
ATOM 2885 N N . SER A 1 365 ? -25.637 10.625 38.227 1.00 65.12 365 SER A N 1
ATOM 2886 C CA . SER A 1 365 ? -25.266 9.328 38.813 1.00 65.12 365 SER A CA 1
ATOM 2887 C C . SER A 1 365 ? -24.090 9.439 39.795 1.00 65.12 365 SER A C 1
ATOM 2889 O O . SER A 1 365 ? -24.179 8.954 40.925 1.00 65.12 365 SER A O 1
ATOM 2891 N N . ARG A 1 366 ? -23.013 10.150 39.427 1.00 62.09 366 ARG A N 1
ATOM 2892 C CA . ARG A 1 366 ? -21.865 10.419 40.312 1.00 62.09 366 ARG A CA 1
ATOM 2893 C C . ARG A 1 366 ? -22.274 11.217 41.550 1.00 62.09 366 ARG A C 1
ATOM 2895 O O . ARG A 1 366 ? -21.836 10.894 42.652 1.00 62.09 366 ARG A O 1
ATOM 2902 N N . SER A 1 367 ? -23.122 12.230 41.380 1.00 55.88 367 SER A N 1
ATOM 2903 C CA . SER A 1 367 ? -23.604 13.072 42.482 1.00 55.88 367 SER A CA 1
ATOM 2904 C C . SER A 1 367 ? -24.448 12.269 43.469 1.00 55.88 367 SER A C 1
ATOM 2906 O O . SER A 1 367 ? -24.209 12.333 44.672 1.00 55.88 367 SER A O 1
ATOM 2908 N N . ILE A 1 368 ? -25.366 11.439 42.967 1.00 59.12 368 ILE A N 1
ATOM 2909 C CA . ILE A 1 368 ? -26.164 10.511 43.775 1.00 59.12 368 ILE A CA 1
ATOM 2910 C C . ILE A 1 368 ? -25.235 9.557 44.535 1.00 59.12 368 ILE A C 1
ATOM 2912 O O . ILE A 1 368 ? -25.321 9.446 45.754 1.00 59.12 368 ILE A O 1
ATOM 2916 N N . ARG A 1 369 ? -24.275 8.917 43.864 1.00 60.75 369 ARG A N 1
ATOM 2917 C CA . ARG A 1 369 ? -23.356 7.973 44.518 1.00 60.75 369 ARG A CA 1
ATOM 2918 C C . ARG A 1 369 ? -22.457 8.617 45.568 1.00 60.75 369 ARG A C 1
ATOM 2920 O O . ARG A 1 369 ? -22.262 8.005 46.613 1.00 60.75 369 ARG A O 1
ATOM 2927 N N . ARG A 1 370 ? -21.971 9.845 45.341 1.00 59.53 370 ARG A N 1
ATOM 2928 C CA . ARG A 1 370 ? -21.243 10.629 46.358 1.00 59.53 370 ARG A CA 1
ATOM 2929 C C . ARG A 1 370 ? -22.103 10.892 47.586 1.00 59.53 370 ARG A C 1
ATOM 2931 O O . ARG A 1 370 ? -21.625 10.717 48.700 1.00 59.53 370 ARG A O 1
ATOM 2938 N N . VAL A 1 371 ? -23.362 11.278 47.383 1.00 57.88 371 VAL A N 1
ATOM 2939 C CA . VAL A 1 371 ? -24.314 11.518 48.478 1.00 57.88 371 VAL A CA 1
ATOM 2940 C C . VAL A 1 371 ? -24.594 10.233 49.266 1.00 57.88 371 VAL A C 1
ATOM 2942 O O . VAL A 1 371 ? -24.756 10.292 50.482 1.00 57.88 371 VAL A O 1
ATOM 2945 N N . PHE A 1 372 ? -24.590 9.071 48.605 1.00 62.97 372 PHE A N 1
ATOM 2946 C CA . PHE A 1 372 ? -24.875 7.771 49.224 1.00 62.97 372 PHE A CA 1
ATOM 2947 C C . PHE A 1 372 ? -23.636 6.931 49.590 1.00 62.97 372 PHE A C 1
ATOM 2949 O O . PHE A 1 372 ? -23.792 5.788 50.013 1.00 62.97 372 PHE A O 1
ATOM 2956 N N . GLY A 1 373 ? -22.414 7.460 49.450 1.00 48.34 373 GLY A N 1
ATOM 2957 C CA . GLY A 1 373 ? -21.175 6.742 49.786 1.00 48.34 373 GLY A CA 1
ATOM 2958 C C . GLY A 1 373 ? -20.945 5.453 48.983 1.00 48.34 373 GLY A C 1
ATOM 2959 O O . GLY A 1 373 ? -20.288 4.533 49.467 1.00 48.34 373 GLY A O 1
ATOM 2960 N N . LEU A 1 374 ? -21.512 5.357 47.777 1.00 50.84 374 LEU A N 1
ATOM 2961 C CA . LEU A 1 374 ? -21.403 4.173 46.924 1.00 50.84 374 LEU A CA 1
ATOM 2962 C C . LEU A 1 374 ? -20.074 4.188 46.143 1.00 50.84 374 LEU A C 1
ATOM 2964 O O . LEU A 1 374 ? -19.663 5.256 45.680 1.00 50.84 374 LEU A O 1
ATOM 2968 N N . PRO A 1 375 ? -19.411 3.031 45.952 1.00 49.31 375 PRO A N 1
ATOM 2969 C CA . PRO A 1 375 ? -18.155 2.961 45.212 1.00 49.31 375 PRO A CA 1
ATOM 2970 C C . PRO A 1 375 ? -18.311 3.423 43.752 1.00 49.31 375 PRO A C 1
ATOM 2972 O O . PRO A 1 375 ? -19.368 3.273 43.124 1.00 49.31 375 PRO A O 1
ATOM 2975 N N . VAL A 1 376 ? -17.229 3.988 43.207 1.00 50.59 376 VAL A N 1
ATOM 2976 C CA . VAL A 1 376 ? -17.115 4.318 41.779 1.00 50.59 376 VAL A CA 1
ATOM 2977 C C . VAL A 1 376 ? -17.172 3.003 41.006 1.00 50.59 376 VAL A C 1
ATOM 2979 O O . VAL A 1 376 ? -16.432 2.072 41.311 1.00 50.59 376 VAL A O 1
ATOM 2982 N N . SER A 1 377 ? -18.088 2.880 40.049 1.00 43.44 377 SER A N 1
ATOM 2983 C CA . SER A 1 377 ? -18.168 1.659 39.246 1.00 43.44 377 SER A CA 1
ATOM 2984 C C . SER A 1 377 ? -17.095 1.677 38.172 1.00 43.44 377 SER A C 1
ATOM 2986 O O . SER A 1 377 ? -17.173 2.502 37.267 1.00 43.44 377 SER A O 1
ATOM 2988 N N . SER A 1 378 ? -16.186 0.708 38.205 1.00 36.19 378 SER A N 1
ATOM 2989 C CA . SER A 1 378 ? -15.623 0.147 36.982 1.00 36.19 378 SER A CA 1
ATOM 2990 C C . SER A 1 378 ? -16.700 -0.743 36.357 1.00 36.19 378 SER A C 1
ATOM 2992 O O . SER A 1 378 ? -16.891 -1.892 36.752 1.00 36.19 378 SER A O 1
ATOM 2994 N N . PHE A 1 379 ? -17.492 -0.206 35.431 1.00 38.09 379 PHE A N 1
ATOM 2995 C CA . PHE A 1 379 ? -18.360 -1.067 34.631 1.00 38.09 379 PHE A CA 1
ATOM 2996 C C . PHE A 1 379 ? -17.502 -1.710 33.545 1.00 38.09 379 PHE A C 1
ATOM 2998 O O . PHE A 1 379 ? -17.232 -1.099 32.519 1.00 38.09 379 PHE A O 1
ATOM 3005 N N . SER A 1 380 ? -17.059 -2.948 33.774 1.00 30.27 380 SER A N 1
ATOM 3006 C CA . SER A 1 380 ? -16.648 -3.801 32.664 1.00 30.27 380 SER A CA 1
ATOM 3007 C C . SER A 1 380 ? -17.894 -4.153 31.850 1.00 30.27 380 SER A C 1
ATOM 3009 O O . SER A 1 380 ? -18.926 -4.572 32.385 1.00 30.27 380 SER A O 1
ATOM 3011 N N . SER A 1 381 ? -17.814 -3.941 30.543 1.00 32.97 381 SER A N 1
ATOM 3012 C CA . SER A 1 381 ? -18.847 -4.277 29.573 1.00 32.97 381 SER A CA 1
ATOM 3013 C C . SER A 1 381 ? -19.080 -5.792 29.538 1.00 32.97 381 SER A C 1
ATOM 3015 O O . SER A 1 381 ? -18.448 -6.539 28.800 1.00 32.97 381 SER A O 1
ATOM 3017 N N . SER A 1 382 ? -20.021 -6.275 30.345 1.00 29.89 382 SER A N 1
ATOM 3018 C CA . SER A 1 382 ? -20.612 -7.604 30.171 1.00 29.89 382 SER A CA 1
ATOM 3019 C C . SER A 1 382 ? -22.090 -7.587 30.544 1.00 29.89 382 SER A C 1
ATOM 3021 O O . SER A 1 382 ? -22.538 -8.129 31.548 1.00 29.89 382 SER A O 1
ATOM 3023 N N . SER A 1 383 ? -22.884 -6.955 29.688 1.00 27.75 383 SER A N 1
ATOM 3024 C CA . SER A 1 383 ? -24.316 -7.227 29.627 1.00 27.75 383 SER A CA 1
ATOM 3025 C C . SER A 1 383 ? -24.733 -7.378 28.172 1.00 27.75 383 SER A C 1
ATOM 3027 O O . SER A 1 383 ? -25.311 -6.482 27.562 1.00 27.75 383 SER A O 1
ATOM 3029 N N . THR A 1 384 ? -24.436 -8.547 27.613 1.00 27.89 384 THR A N 1
ATOM 3030 C CA . THR A 1 384 ? -25.245 -9.137 26.548 1.00 27.89 384 THR A CA 1
ATOM 3031 C C . THR A 1 384 ? -26.697 -9.186 27.049 1.00 27.89 384 THR A C 1
ATOM 3033 O O . THR A 1 384 ? -26.911 -9.618 28.189 1.00 27.89 384 THR A O 1
ATOM 3036 N N . PRO A 1 385 ? -27.717 -8.769 26.277 1.00 30.42 385 PRO A N 1
ATOM 3037 C CA . PRO A 1 385 ? -29.090 -8.928 26.721 1.00 30.42 385 PRO A CA 1
ATOM 3038 C C . PRO A 1 385 ? -29.391 -10.425 26.777 1.00 30.42 385 PRO A C 1
ATOM 3040 O O . PRO A 1 385 ? -29.416 -11.108 25.754 1.00 30.42 385 PRO A O 1
ATOM 3043 N N . ALA A 1 386 ? -29.588 -10.947 27.988 1.00 29.66 386 ALA A N 1
ATOM 3044 C CA . ALA A 1 386 ? -30.081 -12.295 28.197 1.00 29.66 386 ALA A CA 1
ATOM 3045 C C . ALA A 1 386 ? -31.398 -12.455 27.426 1.00 29.66 386 ALA A C 1
ATOM 3047 O O . ALA A 1 386 ? -32.389 -11.773 27.703 1.00 29.66 386 ALA A O 1
ATOM 3048 N N . GLY A 1 387 ? -31.385 -13.347 26.435 1.00 29.17 387 GLY A N 1
ATOM 3049 C CA . GLY A 1 387 ? -32.563 -13.720 25.673 1.00 29.17 387 GLY A CA 1
ATOM 3050 C C . GLY A 1 387 ? -33.694 -14.118 26.615 1.00 29.17 387 GLY A C 1
ATOM 3051 O O . GLY A 1 387 ? -33.544 -14.997 27.468 1.00 29.17 387 GLY A O 1
ATOM 3052 N N . ARG A 1 388 ? -34.845 -13.465 26.448 1.00 28.39 388 ARG A N 1
ATOM 3053 C CA . ARG A 1 388 ? -36.114 -13.916 27.014 1.00 28.39 388 ARG A CA 1
ATOM 3054 C C . ARG A 1 388 ? -36.391 -15.332 26.504 1.00 28.39 388 ARG A C 1
ATOM 3056 O O . ARG A 1 388 ? -36.854 -15.508 25.383 1.00 28.39 388 ARG A O 1
ATOM 3063 N N . ARG A 1 389 ? -36.153 -16.338 27.347 1.00 31.70 389 ARG A N 1
ATOM 3064 C CA . ARG A 1 389 ? -36.865 -17.616 27.266 1.00 31.70 389 ARG A CA 1
ATOM 3065 C C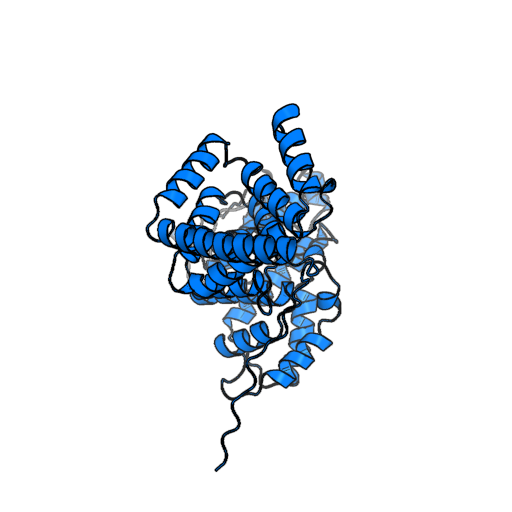 . ARG A 1 389 ? -38.310 -17.363 27.698 1.00 31.70 389 ARG A C 1
ATOM 3067 O O . ARG A 1 389 ? -38.564 -17.128 28.876 1.00 31.70 389 ARG A O 1
ATOM 3074 N N . GLY A 1 390 ? -39.233 -17.378 26.743 1.00 28.20 390 GLY A N 1
ATOM 3075 C CA . GLY A 1 390 ? -40.650 -17.633 26.998 1.00 28.20 390 GLY A CA 1
ATOM 3076 C C . GLY A 1 390 ? -40.940 -19.121 26.768 1.00 28.20 390 GLY A C 1
ATOM 3077 O O . GLY A 1 3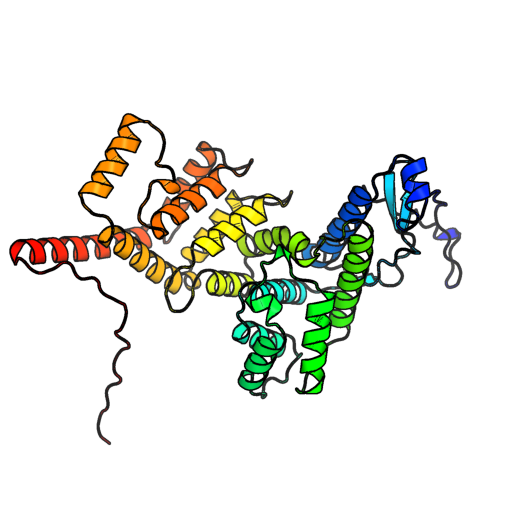90 ? -40.289 -19.715 25.908 1.00 28.20 390 GLY A O 1
ATOM 3078 N N . PRO A 1 391 ? -41.850 -19.747 27.533 1.00 37.81 391 PRO A N 1
ATOM 3079 C CA . PRO A 1 391 ? -42.237 -21.129 27.299 1.00 37.81 391 PRO A CA 1
ATOM 3080 C C . PRO A 1 391 ? -43.224 -21.172 26.128 1.00 37.81 391 PRO A C 1
ATOM 3082 O O . PRO A 1 391 ? -44.194 -20.421 26.151 1.00 37.81 391 PRO A O 1
ATOM 3085 N N . PHE A 1 392 ? -42.937 -21.990 25.117 1.00 34.22 392 PHE A N 1
ATOM 3086 C CA . PHE A 1 392 ? -43.831 -22.915 24.402 1.00 34.22 392 PHE A CA 1
ATOM 3087 C C . PHE A 1 392 ? -43.107 -23.471 23.177 1.00 34.22 392 PHE A C 1
ATOM 3089 O O . PHE A 1 392 ? -42.533 -22.661 22.416 1.00 34.22 392 PHE A O 1
#

InterPro domains:
  IPR000719 Protein kinase domain [PS50011] (1-249)
  IPR004147 ABC1 atypical kinase-like domain [PF03109] (2-113)
  IPR011009 Protein kinase-like domain superfamily [SSF56112] (2-117)
  IPR050154 UbiB protein kinase [PTHR10566] (1-367)

Nearest PDB structures (foldseek):
  7udq-assembly1_A  TM=6.410E-01  e=8.369E-06  Homo sapiens
  7cyr-assembly1_A  TM=6.155E-01  e=6.639E-04  Mycolicibacterium smegmatis MC2 155
  5yk1-assembly1_A  TM=6.685E-01  e=5.257E-03  Mycobacterium tuberculosis H37Rv
  7cz2-assembly1_A  TM=5.964E-01  e=1.622E-03  Mycolicibacterium smegmatis MC2 155
  5yk2-assembly1_A  TM=6.365E-01  e=7.306E-03  Mycobacterium tuberculosis H37Rv

Solvent-accessible surface area (backbone atoms only — not comparable to full-atom values): 22189 Å² total; per-residue (Å²): 106,76,42,69,62,55,71,39,69,94,69,36,57,101,89,40,86,36,58,52,88,77,72,60,46,46,73,86,41,56,72,59,36,54,74,67,73,41,62,64,61,62,46,43,50,51,50,50,55,52,50,50,42,23,41,66,71,69,19,49,26,64,31,64,81,50,60,92,40,33,28,36,30,88,88,63,26,39,29,51,76,68,74,89,49,61,46,76,43,54,72,68,56,39,50,50,53,48,46,45,52,51,22,56,74,67,68,34,45,62,63,35,46,55,46,34,31,75,72,57,27,29,61,88,86,59,78,51,65,68,52,27,55,50,53,55,69,58,37,51,64,64,75,71,46,56,65,68,68,45,47,66,63,60,52,53,51,41,51,49,59,51,41,77,77,44,81,52,44,84,57,72,68,60,53,35,51,55,45,22,54,43,51,50,40,57,59,36,35,75,75,37,78,76,61,29,59,58,42,71,46,40,20,55,47,30,34,46,47,42,55,50,84,49,70,65,42,46,50,48,44,47,56,63,35,37,56,98,77,44,77,37,54,67,52,53,36,50,35,54,61,39,12,65,77,29,93,85,55,52,70,67,55,23,51,55,43,49,49,51,44,48,53,35,80,87,14,44,71,55,46,55,38,51,48,51,52,54,50,51,51,57,67,69,49,46,76,64,54,54,46,50,54,52,50,45,36,73,72,67,74,45,78,80,60,46,87,77,45,92,46,71,66,59,19,38,54,46,46,38,52,48,50,53,53,68,36,100,82,34,50,74,69,54,50,52,51,47,54,52,50,52,65,66,39,83,52,40,63,55,56,52,50,53,48,52,49,55,51,49,55,48,52,51,51,51,51,52,29,62,77,67,74,49,80,84,78,81,78,74,93,77,77,76,81,78,75,83,83,71,95,130

Mean predicted aligned error: 12.05 Å

Sequence (392 aa):
DVFIPRVYPTLSTQRVLTMEWVEGVRLVEEDKLRAMQLDPAKLVDTLVQCSLRQMLENGFFHADPHAGNLLATPEGKLCYLDFGMMSYVEAHQRISIIEAVVHLVNRDFYSLARLYVRMGFIPEDEDVEPIVVALENALPDVLDASVGELNVKNVVNKLGDIMFEFPFSLPPFYIAIIRCLGVLEGLAIQVDREFRIISDAYPYISSRLLTDNSPELQSALQQLLFKQGSARWERLEQLLVQAKDTPDYDATEAVDRLVEYLLSENGQPIREQLQQEFIDTLDELGEEDLRGILTQTMLAGTPPSPSDLHSPRLASALRIVQALTQSDKIDPERFTALVRKIAQKPGSRQVAADLTTALTERAISRSIRRVFGLPVSSFSSSSTPAGRRGPF

pLDDT: mean 76.18, std 15.9, range [27.75, 98.0]